Protein AF-A0A0L0FNQ6-F1 (afdb_monomer_lite)

Radius of gyration: 85.11 Å; chains: 1; bounding box: 204×67×272 Å

Secondary structure (DSSP, 8-state):
---SGGGTT--HHHHHHHHHHHHHHHHHHHHHHHHHHHHHHHHHHHHHHHHHHHHHHHHHHHHHHHHHHHHHHHHHHHHHHHHHHHHHHHHHHHHHHHHHHHHHHHHHHHHHHHHHHHHHHHHHHHHHHHHHHHHHHHHHHHHHHHHHHHHHHHHHHHHHHHHHHHHHHHHHHHHHHHHHHHHHHHHHHHHHHHHHHHHHHHHHHHHTTTGGGTTTT-SS--------HHHHHHHHHHHHHHHHHHHHHHHHHHHHHHHHHHHHHHHHHHHHHHHHHHHHHHHHHHHHHHHHHHHHHHHHHHHHHHHHHHHHHHHHHHHTT-PPPTTTHHHHHHHHHHHHHHHHHHHHHHHHHHHHHHHHHHHHHHHHHHHHHHHHHHHHHHHHHHHHHHHHHHHHHHHHHHHHHHHHHHHHHHHHHHHHHHHHHHHHHHHHHHHHHHHHHHHHHHHHHHHHHHHHHHHHHHHHHHHHHHHHHHHHHHHHHHHHHHHHHHHHHHHHHHHHHHHHHHSSSSSSSSSSSSTTSSTTTGGGSTTS-SSS------SS-SSSHHHHHHHHHHHHHHHHHHHHHHHHHHHHHHHHHHHHHHHHHHHHHHHHHHHHHHHHHHHHHHHHHHHHHHHHHHHHHHHHHHHHHHHTTSS----------------------------------------------------

Structure (mmCIF, N/CA/C/O backbone):
data_AF-A0A0L0FNQ6-F1
#
_entry.id   AF-A0A0L0FNQ6-F1
#
loop_
_atom_site.group_PDB
_atom_site.id
_atom_site.type_symbol
_atom_site.label_atom_id
_atom_site.label_alt_id
_atom_site.label_comp_id
_atom_site.label_asym_id
_atom_site.label_entity_id
_atom_site.label_seq_id
_atom_site.pdbx_PDB_ins_code
_atom_site.Cartn_x
_atom_site.Cartn_y
_atom_site.Cartn_z
_atom_site.occupancy
_atom_site.B_iso_or_equiv
_atom_site.auth_seq_id
_atom_site.auth_comp_id
_atom_site.auth_asym_id
_atom_site.auth_atom_id
_atom_site.pdbx_PDB_model_num
ATOM 1 N N . MET A 1 1 ? -72.927 -31.543 96.518 1.00 41.09 1 MET A N 1
ATOM 2 C CA . MET A 1 1 ? -74.047 -30.826 97.161 1.00 41.09 1 MET A CA 1
ATOM 3 C C . MET A 1 1 ? -74.503 -31.660 98.347 1.00 41.09 1 MET A C 1
ATOM 5 O O . MET A 1 1 ? -74.784 -32.833 98.120 1.00 41.09 1 MET A O 1
ATOM 9 N N . PRO A 1 2 ? -74.510 -31.134 99.584 1.00 49.88 2 PRO A N 1
ATOM 10 C CA . PRO A 1 2 ? -75.174 -31.796 100.703 1.00 49.88 2 PRO A CA 1
ATOM 11 C C . PRO A 1 2 ? -76.667 -31.933 100.381 1.00 49.88 2 PRO A C 1
ATOM 13 O O . PRO A 1 2 ? -77.240 -31.052 99.742 1.00 49.88 2 PRO A O 1
ATOM 16 N N . SER A 1 3 ? -77.246 -33.062 100.782 1.00 55.91 3 SER A N 1
ATOM 17 C CA . SER A 1 3 ? -78.654 -33.441 100.630 1.00 55.91 3 SER A CA 1
ATOM 18 C C . SER A 1 3 ? -79.621 -32.288 100.912 1.00 55.91 3 SER A C 1
ATOM 20 O O . SER A 1 3 ? -79.398 -31.516 101.841 1.00 55.91 3 SER A O 1
ATOM 22 N N . GLU A 1 4 ? -80.715 -32.208 100.152 1.00 73.75 4 GLU A N 1
ATOM 23 C CA . GLU A 1 4 ? -81.780 -31.187 100.210 1.00 73.75 4 GLU A CA 1
ATOM 24 C C . GLU A 1 4 ? -82.573 -31.128 101.540 1.00 73.75 4 GLU A C 1
ATOM 26 O O . GLU A 1 4 ? -83.692 -30.623 101.575 1.00 73.75 4 GLU A O 1
ATOM 31 N N . SER A 1 5 ? -82.003 -31.602 102.651 1.00 66.06 5 SER A N 1
ATOM 32 C CA . SER A 1 5 ? -82.620 -31.679 103.981 1.00 66.06 5 SER A CA 1
ATOM 33 C C . SER A 1 5 ? -83.063 -30.325 104.548 1.00 66.06 5 SER A C 1
ATOM 35 O O . SER A 1 5 ? -83.857 -30.280 105.478 1.00 66.06 5 SER A O 1
ATOM 37 N N . TRP A 1 6 ? -82.610 -29.206 103.977 1.00 76.56 6 TRP A N 1
ATOM 38 C CA . TRP A 1 6 ? -83.059 -27.859 104.344 1.00 76.56 6 TRP A CA 1
ATOM 39 C C . TRP A 1 6 ? -84.407 -27.455 103.716 1.00 76.56 6 TRP A C 1
ATOM 41 O O . TRP A 1 6 ? -84.972 -26.434 104.103 1.00 76.56 6 TRP A O 1
ATOM 51 N N . LYS A 1 7 ? -84.932 -28.222 102.746 1.00 75.94 7 LYS A N 1
ATOM 52 C CA . LYS A 1 7 ? -86.237 -27.958 102.111 1.00 75.94 7 LYS A CA 1
ATOM 53 C C . LYS A 1 7 ? -87.418 -28.523 102.925 1.00 75.94 7 LYS A C 1
ATOM 55 O O . LYS A 1 7 ? -88.568 -28.182 102.639 1.00 75.94 7 LYS A O 1
ATOM 60 N N . GLU A 1 8 ? -87.157 -29.351 103.941 1.00 72.12 8 GLU A N 1
ATOM 61 C CA . GLU A 1 8 ? -88.176 -29.941 104.820 1.00 72.12 8 GLU A CA 1
ATOM 62 C C . GLU A 1 8 ? -88.778 -28.881 105.769 1.00 72.12 8 GLU A C 1
ATOM 64 O O . GLU A 1 8 ? -88.067 -28.236 106.535 1.00 72.12 8 GLU A O 1
ATOM 69 N N . GLY A 1 9 ? -90.104 -28.680 105.708 1.00 74.44 9 GLY A N 1
ATOM 70 C CA . GLY A 1 9 ? -90.849 -27.738 106.566 1.00 74.44 9 GLY A CA 1
ATOM 71 C C . GLY A 1 9 ? -91.251 -26.398 105.923 1.00 74.44 9 GLY A C 1
ATOM 72 O O . GLY A 1 9 ? -91.941 -25.603 106.562 1.00 74.44 9 GLY A O 1
ATOM 73 N N . LEU A 1 10 ? -90.878 -26.136 104.664 1.00 79.38 10 LEU A N 1
ATOM 74 C CA . LEU A 1 10 ? -91.251 -24.911 103.936 1.00 79.38 10 LEU A CA 1
ATOM 75 C C . LEU A 1 10 ? -92.640 -25.015 103.270 1.00 79.38 10 LEU A C 1
ATOM 77 O O . LEU A 1 10 ? -93.050 -26.080 102.810 1.00 79.38 10 LEU A O 1
ATOM 81 N N . THR A 1 11 ? -93.370 -23.895 103.174 1.00 81.38 11 THR A N 1
ATOM 82 C CA . THR A 1 11 ? -94.687 -23.848 102.506 1.00 81.38 11 THR A CA 1
ATOM 83 C C . THR A 1 11 ? -94.555 -23.941 100.979 1.00 81.38 11 THR A C 1
ATOM 85 O O . THR A 1 11 ? -93.554 -23.521 100.396 1.00 81.38 11 THR A O 1
ATOM 88 N N . SER A 1 12 ? -95.583 -24.457 100.294 1.00 79.75 12 SER A N 1
ATOM 89 C CA . SER A 1 12 ? -95.561 -24.682 98.834 1.00 79.75 12 SER A CA 1
ATOM 90 C C . SER A 1 12 ? -95.249 -23.422 98.013 1.00 79.75 12 SER A C 1
ATOM 92 O O . SER A 1 12 ? -94.534 -23.499 97.015 1.00 79.75 12 SER A O 1
ATOM 94 N N . GLY A 1 13 ? -95.723 -22.250 98.452 1.00 82.81 13 GLY A N 1
ATOM 95 C CA . GLY A 1 13 ? -95.413 -20.964 97.818 1.00 82.81 13 GLY A CA 1
ATOM 96 C C . GLY A 1 13 ? -93.929 -20.589 97.901 1.00 82.81 13 GLY A C 1
ATOM 97 O O . GLY A 1 13 ? -93.380 -20.042 96.946 1.00 82.81 13 GLY A O 1
ATOM 98 N N . VAL A 1 14 ? -93.260 -20.936 99.005 1.00 82.69 14 VAL A N 1
ATOM 99 C CA . VAL A 1 14 ? -91.814 -20.729 99.182 1.00 82.69 14 VAL A CA 1
ATOM 100 C C . VAL A 1 14 ? -91.021 -21.731 98.340 1.00 82.69 14 VAL A C 1
ATOM 102 O O . VAL A 1 14 ? -90.084 -21.333 97.654 1.00 82.69 14 VAL A O 1
ATOM 105 N N . LEU A 1 15 ? -91.437 -23.001 98.303 1.00 84.56 15 LEU A N 1
ATOM 106 C CA . LEU A 1 15 ? -90.800 -24.040 97.481 1.00 84.56 15 LEU A CA 1
ATOM 107 C C . LEU A 1 15 ? -90.880 -23.743 95.973 1.00 84.56 15 LEU A C 1
ATOM 109 O O . LEU A 1 15 ? -89.898 -23.942 95.260 1.00 84.56 15 LEU A O 1
ATOM 113 N N . ASN A 1 16 ? -92.008 -23.218 95.483 1.00 84.69 16 ASN A N 1
ATOM 114 C CA . ASN A 1 16 ? -92.136 -22.793 94.083 1.00 84.69 16 ASN A CA 1
ATOM 115 C C . ASN A 1 16 ? -91.202 -21.620 93.761 1.00 84.69 16 ASN A C 1
ATOM 117 O O . ASN A 1 16 ? -90.532 -21.635 92.734 1.00 84.69 16 ASN A O 1
ATOM 121 N N . LYS A 1 17 ? -91.085 -20.643 94.667 1.00 87.12 17 LYS A N 1
ATOM 122 C CA . LYS A 1 17 ? -90.183 -19.502 94.477 1.00 87.12 17 LYS A CA 1
ATOM 123 C C . LYS A 1 17 ? -88.709 -19.912 94.510 1.00 87.12 17 LYS A C 1
ATOM 125 O O . LYS A 1 17 ? -87.919 -19.372 93.744 1.00 87.12 17 LYS A O 1
ATOM 130 N N . ILE A 1 18 ? -88.350 -20.889 95.348 1.00 86.25 18 ILE A N 1
ATOM 131 C CA . ILE A 1 18 ? -87.020 -21.516 95.344 1.00 86.25 18 ILE A CA 1
ATOM 132 C C . ILE A 1 18 ? -86.758 -22.192 93.996 1.00 86.25 18 ILE A C 1
ATOM 134 O O . ILE A 1 18 ? -85.718 -21.936 93.403 1.00 86.25 18 ILE A O 1
ATOM 138 N N . ARG A 1 19 ? -87.708 -22.971 93.465 1.00 87.12 19 ARG A N 1
ATOM 139 C CA . ARG A 1 19 ? -87.574 -23.620 92.149 1.00 87.12 19 ARG A CA 1
ATOM 140 C C . ARG A 1 19 ? -87.418 -22.608 91.009 1.00 87.12 19 ARG A C 1
ATOM 142 O O . ARG A 1 19 ? -86.579 -22.801 90.131 1.00 87.12 19 ARG A O 1
ATOM 149 N N . ASP A 1 20 ? -88.192 -21.524 91.018 1.00 88.62 20 ASP A N 1
ATOM 150 C CA . ASP A 1 20 ? -88.087 -20.454 90.016 1.00 88.62 20 ASP A CA 1
ATOM 151 C C . ASP A 1 20 ? -86.730 -19.738 90.098 1.00 88.62 20 ASP A C 1
ATOM 153 O O . ASP A 1 20 ? -86.138 -19.392 89.073 1.00 88.62 20 ASP A O 1
ATOM 157 N N . LEU A 1 21 ? -86.207 -19.536 91.313 1.00 89.56 21 LEU A N 1
ATOM 158 C CA . LEU A 1 21 ? -84.867 -18.994 91.539 1.00 89.56 21 LEU A CA 1
ATOM 159 C C . LEU A 1 21 ? -83.775 -19.972 91.086 1.00 89.56 21 LEU A C 1
ATOM 161 O O . LEU A 1 21 ? -82.864 -19.544 90.385 1.00 89.56 21 LEU A O 1
ATOM 165 N N . GLU A 1 22 ? -83.880 -21.265 91.403 1.00 88.75 22 GLU A N 1
ATOM 166 C CA . GLU A 1 22 ? -82.965 -22.320 90.934 1.00 88.75 22 GLU A CA 1
ATOM 167 C C . GLU A 1 22 ? -82.942 -22.379 89.395 1.00 88.75 22 GLU A C 1
ATOM 169 O O . GLU A 1 22 ? -81.872 -22.361 88.787 1.00 88.75 22 GLU A O 1
ATOM 174 N N . THR A 1 23 ? -84.116 -22.330 88.755 1.00 91.00 23 THR A N 1
ATOM 175 C CA . THR A 1 23 ? -84.259 -22.320 87.288 1.00 91.00 23 THR A CA 1
ATOM 176 C C . THR A 1 23 ? -83.653 -21.055 86.673 1.00 91.00 23 THR A C 1
ATOM 178 O O . THR A 1 23 ? -82.955 -21.118 85.658 1.00 91.00 23 THR A O 1
ATOM 181 N N . ASN A 1 24 ? -83.875 -19.889 87.288 1.00 91.00 24 ASN A N 1
ATOM 182 C CA . ASN A 1 24 ? -83.276 -18.634 86.835 1.00 91.00 24 ASN A CA 1
ATOM 183 C C . ASN A 1 24 ? -81.757 -18.611 87.022 1.00 91.00 24 ASN A C 1
ATOM 185 O O . ASN A 1 24 ? -81.062 -18.114 86.138 1.00 91.00 24 ASN A O 1
ATOM 189 N N . VAL A 1 25 ? -81.232 -19.164 88.117 1.00 91.31 25 VAL A N 1
ATOM 190 C CA . VAL A 1 25 ? -79.788 -19.317 88.342 1.00 91.31 25 VAL A CA 1
ATOM 191 C C . VAL A 1 25 ? -79.183 -20.242 87.291 1.00 91.31 25 VAL A C 1
ATOM 193 O O . VAL A 1 25 ? -78.143 -19.913 86.725 1.00 91.31 25 VAL A O 1
ATOM 196 N N . GLU A 1 26 ? -79.840 -21.353 86.955 1.00 91.62 26 GLU A N 1
ATOM 197 C CA . GLU A 1 26 ? -79.364 -22.256 85.906 1.00 91.62 26 GLU A CA 1
ATOM 198 C C . GLU A 1 26 ? -79.387 -21.586 84.520 1.00 91.62 26 GLU A C 1
ATOM 200 O O . GLU A 1 26 ? -78.416 -21.683 83.763 1.00 91.62 26 GLU A O 1
ATOM 205 N N . ARG A 1 27 ? -80.459 -20.845 84.195 1.00 95.06 27 ARG A N 1
ATOM 206 C CA . ARG A 1 27 ? -80.575 -20.071 82.947 1.00 95.06 27 ARG A CA 1
ATOM 207 C C . ARG A 1 27 ? -79.497 -18.992 82.853 1.00 95.06 27 ARG A C 1
ATOM 209 O O . ARG A 1 27 ? -78.828 -18.902 81.828 1.00 95.06 27 ARG A O 1
ATOM 216 N N . LEU A 1 28 ? -79.309 -18.201 83.910 1.00 93.44 28 LEU A N 1
ATOM 217 C CA . LEU A 1 28 ? -78.270 -17.171 83.976 1.00 93.44 28 LEU A CA 1
ATOM 218 C C . LEU A 1 28 ? -76.871 -17.793 83.925 1.00 93.44 28 LEU A C 1
ATOM 220 O O . LEU A 1 28 ? -76.005 -17.261 83.245 1.00 93.44 28 LEU A O 1
ATOM 224 N N . GLY A 1 29 ? -76.656 -18.953 84.549 1.00 92.06 29 GLY A N 1
ATOM 225 C CA . GLY A 1 29 ? -75.402 -19.701 84.451 1.00 92.06 29 GLY A CA 1
ATOM 226 C C . GLY A 1 29 ? -75.095 -20.161 83.022 1.00 92.06 29 GLY A C 1
ATOM 227 O O . GLY A 1 29 ? -73.955 -20.043 82.571 1.00 92.06 29 GLY A O 1
ATOM 228 N N . LYS A 1 30 ? -76.106 -20.634 82.277 1.00 93.56 30 LYS A N 1
ATOM 229 C CA . LYS A 1 30 ? -75.981 -20.960 80.843 1.00 93.56 30 LYS A CA 1
ATOM 230 C C . LYS A 1 30 ? -75.720 -19.707 80.000 1.00 93.56 30 LYS A C 1
ATOM 232 O O . LYS A 1 30 ? -74.848 -19.733 79.138 1.00 93.56 30 LYS A O 1
ATOM 237 N N . GLU A 1 31 ? -76.421 -18.608 80.276 1.00 94.12 31 GLU A N 1
ATOM 238 C CA . GLU A 1 31 ? -76.250 -17.332 79.569 1.00 94.12 31 GLU A CA 1
ATOM 239 C C . GLU A 1 31 ? -74.855 -16.727 79.797 1.00 94.12 31 GLU A C 1
ATOM 241 O O . GLU A 1 31 ? -74.221 -16.282 78.843 1.00 94.12 31 GLU A O 1
ATOM 246 N N . VAL A 1 32 ? -74.340 -16.770 81.031 1.00 94.06 32 VAL A N 1
ATOM 247 C CA . VAL A 1 32 ? -72.975 -16.339 81.369 1.00 94.06 32 VAL A CA 1
ATOM 248 C C . VAL A 1 32 ? -71.950 -17.183 80.623 1.00 94.06 32 VAL A C 1
ATOM 250 O O . VAL A 1 32 ? -71.077 -16.617 79.976 1.00 94.06 32 VAL A O 1
ATOM 253 N N . LYS A 1 33 ? -72.079 -18.517 80.630 1.00 93.88 33 LYS A N 1
ATOM 254 C CA . LYS A 1 33 ? -71.168 -19.401 79.882 1.00 93.88 33 LYS A CA 1
ATOM 255 C C . LYS A 1 33 ? -71.192 -19.123 78.376 1.00 93.88 33 LYS A C 1
ATOM 257 O O . LYS A 1 33 ? -70.135 -19.070 77.759 1.00 93.88 33 LYS A O 1
ATOM 262 N N . GLN A 1 34 ? -72.370 -18.896 77.790 1.00 94.38 34 GLN A N 1
ATOM 263 C CA . GLN A 1 34 ? -72.489 -18.561 76.369 1.00 94.38 34 GLN A CA 1
ATOM 264 C C . GLN A 1 34 ? -71.866 -17.197 76.044 1.00 94.38 34 GLN A C 1
ATOM 266 O O . GLN A 1 34 ? -71.163 -17.066 75.045 1.00 94.38 34 GLN A O 1
ATOM 271 N N . LYS A 1 35 ? -72.111 -16.173 76.873 1.00 94.56 35 LYS A N 1
ATOM 272 C CA . LYS A 1 35 ? -71.515 -14.842 76.682 1.00 94.56 35 LYS A CA 1
ATOM 273 C C . LYS A 1 35 ? -70.002 -14.869 76.866 1.00 94.56 35 LYS A C 1
ATOM 275 O O . LYS A 1 35 ? -69.314 -14.223 76.086 1.00 94.56 35 LYS A O 1
ATOM 280 N N . GLN A 1 36 ? -69.503 -15.642 77.828 1.00 93.56 36 GLN A N 1
ATOM 281 C CA . GLN A 1 36 ? -68.075 -15.865 78.045 1.00 93.56 36 GLN A CA 1
ATOM 282 C C . GLN A 1 36 ? -67.428 -16.500 76.807 1.00 93.56 36 GLN A C 1
ATOM 284 O O . GLN A 1 36 ? -66.465 -15.957 76.281 1.00 93.56 36 GLN A O 1
ATOM 289 N N . PHE A 1 37 ? -68.022 -17.572 76.271 1.00 95.56 37 PHE A N 1
ATOM 290 C CA . PHE A 1 37 ? -67.549 -18.208 75.039 1.00 95.56 37 PHE A CA 1
ATOM 291 C C . PHE A 1 37 ? -67.558 -17.246 73.839 1.00 95.56 37 PHE A C 1
ATOM 293 O O . PHE A 1 37 ? -66.589 -17.169 73.089 1.00 95.56 37 PHE A O 1
ATOM 300 N N . ASN A 1 38 ? -68.636 -16.473 73.661 1.00 94.12 38 ASN A N 1
ATOM 301 C CA . ASN A 1 38 ? -68.720 -15.491 72.578 1.00 94.12 38 ASN A CA 1
ATOM 302 C C . ASN A 1 38 ? -67.669 -14.379 72.734 1.00 94.12 38 ASN A C 1
ATOM 304 O O . ASN A 1 38 ? -67.093 -13.944 71.740 1.00 94.12 38 ASN A O 1
ATOM 308 N N . PHE A 1 39 ? -67.417 -13.923 73.964 1.00 94.94 39 PHE A N 1
ATOM 309 C CA . PHE A 1 39 ? -66.392 -12.925 74.258 1.00 94.94 39 PHE A CA 1
ATOM 310 C C . PHE A 1 39 ? -64.992 -13.457 73.927 1.00 94.94 39 PHE A C 1
ATOM 312 O O . PHE A 1 39 ? -64.267 -12.813 73.176 1.00 94.94 39 PHE A O 1
ATOM 319 N N . GLU A 1 40 ? -64.659 -14.666 74.386 1.00 94.50 40 GLU A N 1
ATOM 320 C CA . GLU A 1 40 ? -63.392 -15.342 74.071 1.00 94.50 40 GLU A CA 1
ATOM 321 C C . GLU A 1 40 ? -63.216 -15.551 72.556 1.00 94.50 40 GLU A C 1
ATOM 323 O O . GLU A 1 40 ? -62.134 -15.324 72.013 1.00 94.50 40 GLU A O 1
ATOM 328 N N . SER A 1 41 ? -64.288 -15.907 71.838 1.00 94.94 41 SER A N 1
ATOM 329 C CA . SER A 1 41 ? -64.263 -16.038 70.376 1.00 94.94 41 SER A CA 1
ATOM 330 C C . SER A 1 41 ? -63.974 -14.707 69.673 1.00 94.94 41 SER A C 1
ATOM 332 O O . SER A 1 41 ? -63.177 -14.673 68.735 1.00 94.94 41 SER A O 1
ATOM 334 N N . VAL A 1 42 ? -64.595 -13.608 70.116 1.00 95.19 42 VAL A N 1
ATOM 335 C CA . VAL A 1 42 ? -64.355 -12.265 69.557 1.00 95.19 42 VAL A CA 1
ATOM 336 C C . VAL A 1 42 ? -62.946 -11.772 69.893 1.00 95.19 42 VAL A C 1
ATOM 338 O O . VAL A 1 42 ? -62.305 -11.150 69.047 1.00 95.19 42 VAL A O 1
ATOM 341 N N . GLU A 1 43 ? -62.423 -12.064 71.086 1.00 93.50 43 GLU A N 1
ATOM 342 C CA . GLU A 1 43 ? -61.034 -11.740 71.433 1.00 93.50 43 GLU A CA 1
ATOM 343 C C . GLU A 1 43 ? -60.030 -12.496 70.557 1.00 93.50 43 GLU A C 1
ATOM 345 O O . GLU A 1 43 ? -59.068 -11.890 70.075 1.00 93.50 43 GLU A O 1
ATOM 350 N N . MET A 1 44 ? -60.275 -13.779 70.272 1.00 93.75 44 MET A N 1
ATOM 351 C CA . MET A 1 44 ? -59.449 -14.547 69.335 1.00 93.75 44 MET A CA 1
ATOM 352 C C . MET A 1 44 ? -59.513 -13.987 67.908 1.00 93.75 44 MET A C 1
ATOM 354 O O . MET A 1 44 ? -58.478 -13.857 67.251 1.00 93.75 44 MET A O 1
ATOM 358 N N . GLU A 1 45 ? -60.698 -13.609 67.422 1.00 94.69 45 GLU A N 1
ATOM 359 C CA . GLU A 1 45 ? -60.850 -13.000 66.095 1.00 94.69 45 GLU A CA 1
ATOM 360 C C . GLU A 1 45 ? -60.153 -11.635 66.014 1.00 94.69 45 GLU A C 1
ATOM 362 O O . GLU A 1 45 ? -59.424 -11.361 65.057 1.00 94.69 45 GLU A O 1
ATOM 367 N N . LYS A 1 46 ? -60.279 -10.809 67.060 1.00 94.38 46 LYS A N 1
ATOM 368 C CA . LYS A 1 46 ? -59.555 -9.539 67.186 1.00 94.38 46 LYS A CA 1
ATOM 369 C C . LYS A 1 46 ? -58.043 -9.755 67.146 1.00 94.38 46 LYS A C 1
ATOM 371 O O . LYS A 1 46 ? -57.360 -9.049 66.408 1.00 94.38 46 LYS A O 1
ATOM 376 N N . ALA A 1 47 ? -57.517 -10.724 67.896 1.00 93.56 47 ALA A N 1
ATOM 377 C CA . ALA A 1 47 ? -56.091 -11.048 67.883 1.00 93.56 47 ALA A CA 1
ATOM 378 C C . ALA A 1 47 ? -55.621 -11.510 66.489 1.00 93.56 47 ALA A C 1
ATOM 380 O O . ALA A 1 47 ? -54.574 -11.068 66.012 1.00 93.56 47 ALA A O 1
ATOM 381 N N . SER A 1 48 ? -56.422 -12.328 65.795 1.00 95.75 48 SER A N 1
ATOM 382 C CA . SER A 1 48 ? -56.142 -12.758 64.418 1.00 95.75 48 SER A CA 1
ATOM 383 C C . SER A 1 48 ? -56.120 -11.586 63.431 1.00 95.75 48 SER A C 1
ATOM 385 O O . SER A 1 48 ? -55.208 -11.483 62.608 1.00 95.75 48 SER A O 1
ATOM 387 N N . LEU A 1 49 ? -57.089 -10.670 63.519 1.00 94.62 49 LEU A N 1
ATOM 388 C CA . LEU A 1 49 ? -57.128 -9.467 62.684 1.00 94.62 49 LEU A CA 1
ATOM 389 C C . LEU A 1 49 ? -55.945 -8.540 62.974 1.00 94.62 49 LEU A C 1
ATOM 391 O O . LEU A 1 49 ? -55.350 -8.015 62.036 1.00 94.62 49 LEU A O 1
ATOM 395 N N . GLN A 1 50 ? -55.560 -8.385 64.242 1.00 95.38 50 GLN A N 1
ATOM 396 C CA . GLN A 1 50 ? -54.394 -7.593 64.634 1.00 95.38 50 GLN A CA 1
ATOM 397 C C . GLN A 1 50 ? -53.105 -8.144 64.002 1.00 95.38 50 GLN A C 1
ATOM 399 O O . GLN A 1 50 ? -52.308 -7.373 63.468 1.00 95.38 50 GLN A O 1
ATOM 404 N N . LEU A 1 51 ? -52.924 -9.471 64.005 1.00 95.06 51 LEU A N 1
ATOM 405 C CA . LEU A 1 51 ? -51.797 -10.129 63.335 1.00 95.06 51 LEU A CA 1
ATOM 406 C C . LEU A 1 51 ? -51.806 -9.867 61.825 1.00 95.06 51 LEU A C 1
ATOM 408 O O . LEU A 1 51 ? -50.796 -9.433 61.281 1.00 95.06 51 LEU A O 1
ATOM 412 N N . LYS A 1 52 ? -52.958 -10.024 61.158 1.00 95.44 52 LYS A N 1
ATOM 413 C CA . LYS A 1 52 ? -53.083 -9.739 59.717 1.00 95.44 52 LYS A CA 1
ATOM 414 C C . LYS A 1 52 ? -52.759 -8.284 59.378 1.00 95.44 52 LYS A C 1
ATOM 416 O O . LYS A 1 52 ? -52.097 -8.024 58.379 1.00 95.44 52 LYS A O 1
ATOM 421 N N . VAL A 1 53 ? -53.213 -7.330 60.193 1.00 94.06 53 VAL A N 1
ATOM 422 C CA . VAL A 1 53 ? -52.898 -5.905 60.004 1.00 94.06 53 VAL A CA 1
ATOM 423 C C . VAL A 1 53 ? -51.396 -5.665 60.136 1.00 94.06 53 VAL A C 1
ATOM 425 O O . VAL A 1 53 ? -50.817 -4.991 59.286 1.00 94.06 53 VAL A O 1
ATOM 428 N N . ASN A 1 54 ? -50.752 -6.253 61.146 1.00 94.38 54 ASN A N 1
ATOM 429 C CA . ASN A 1 54 ? -49.305 -6.145 61.320 1.00 94.38 54 ASN A CA 1
ATOM 430 C C . ASN A 1 54 ? -48.543 -6.737 60.121 1.00 94.38 54 ASN A C 1
ATOM 432 O O . ASN A 1 54 ? -47.618 -6.095 59.618 1.00 94.38 54 ASN A O 1
ATOM 436 N N . ASP A 1 55 ? -48.975 -7.894 59.612 1.00 94.88 55 ASP A N 1
ATOM 437 C CA . ASP A 1 55 ? -48.396 -8.522 58.420 1.00 94.88 55 ASP A CA 1
ATOM 438 C C . ASP A 1 55 ? -48.558 -7.640 57.174 1.00 94.88 55 ASP A C 1
ATOM 440 O O . ASP A 1 55 ? -47.594 -7.434 56.433 1.00 94.88 55 ASP A O 1
ATOM 444 N N . TYR A 1 56 ? -49.740 -7.054 56.950 1.00 95.31 56 TYR A N 1
ATOM 445 C CA . TYR A 1 56 ? -49.958 -6.132 55.831 1.00 95.31 56 TYR A CA 1
ATOM 446 C C . TYR A 1 56 ? -49.128 -4.853 55.959 1.00 95.31 56 TYR A C 1
ATOM 448 O O . TYR A 1 56 ? -48.570 -4.390 54.965 1.00 95.31 56 TYR A O 1
ATOM 456 N N . CYS A 1 57 ? -48.979 -4.298 57.163 1.00 94.62 57 CYS A N 1
ATOM 457 C CA . CYS A 1 57 ? -48.094 -3.157 57.395 1.00 94.62 57 CYS A CA 1
ATOM 458 C C . CYS A 1 57 ? -46.624 -3.503 57.109 1.00 94.62 57 CYS A C 1
ATOM 460 O O . CYS A 1 57 ? -45.904 -2.680 56.539 1.00 94.62 57 CYS A O 1
ATOM 462 N N . ALA A 1 58 ? -46.173 -4.708 57.469 1.00 94.06 58 ALA A N 1
ATOM 463 C CA . ALA A 1 58 ? -44.826 -5.178 57.152 1.00 94.06 58 ALA A CA 1
ATOM 464 C C . ALA A 1 58 ? -44.628 -5.352 55.636 1.00 94.06 58 ALA A C 1
ATOM 466 O O . ALA A 1 58 ? -43.628 -4.884 55.086 1.00 94.06 58 ALA A O 1
ATOM 467 N N . GLN A 1 59 ? -45.604 -5.949 54.942 1.00 94.38 59 GLN A N 1
ATOM 468 C CA . GLN A 1 59 ? -45.584 -6.094 53.483 1.00 94.38 59 GLN A CA 1
ATOM 469 C C . GLN A 1 59 ? -45.592 -4.739 52.768 1.00 94.38 59 GLN A C 1
ATOM 471 O O . GLN A 1 59 ? -44.817 -4.543 51.832 1.00 94.38 59 GLN A O 1
ATOM 476 N N . LEU A 1 60 ? -46.396 -3.779 53.237 1.00 93.56 60 LEU A N 1
ATOM 477 C CA . LEU A 1 60 ? -46.433 -2.427 52.682 1.00 93.56 60 LEU A CA 1
ATOM 478 C C . LEU A 1 60 ? -45.065 -1.747 52.807 1.00 93.56 60 LEU A C 1
ATOM 480 O O . LEU A 1 60 ? -44.517 -1.303 51.800 1.00 93.56 60 LEU A O 1
ATOM 484 N N . LYS A 1 61 ? -44.460 -1.749 54.004 1.00 93.38 61 LYS A N 1
ATOM 485 C CA . LYS A 1 61 ? -43.114 -1.187 54.220 1.00 93.38 61 LYS A CA 1
ATOM 486 C C . LYS A 1 61 ? -42.061 -1.835 53.321 1.00 93.38 61 LYS A C 1
ATOM 488 O O . LYS A 1 61 ? -41.207 -1.133 52.781 1.00 93.38 61 LYS A O 1
ATOM 493 N N . LYS A 1 62 ? -42.133 -3.157 53.133 1.00 94.62 62 LYS A N 1
ATOM 494 C CA . LYS A 1 62 ? -41.251 -3.882 52.211 1.00 94.62 62 LYS A CA 1
ATOM 495 C C . LYS A 1 62 ? -41.444 -3.404 50.769 1.00 94.62 62 LYS A C 1
ATOM 497 O O . LYS A 1 62 ? -40.464 -3.043 50.124 1.00 94.62 62 LYS A O 1
ATOM 502 N N . SER A 1 63 ? -42.689 -3.329 50.297 1.00 92.88 63 SER A N 1
ATOM 503 C CA . SER A 1 63 ? -43.007 -2.880 48.934 1.00 92.88 63 SER A CA 1
ATOM 504 C C . SER A 1 63 ? -42.581 -1.430 48.671 1.00 92.88 63 SER A C 1
ATOM 506 O O . SER A 1 63 ? -42.036 -1.126 47.613 1.00 92.88 63 SER A O 1
ATOM 508 N N . GLU A 1 64 ? -42.729 -0.535 49.653 1.00 94.00 64 GLU A N 1
ATOM 509 C CA . GLU A 1 64 ? -42.227 0.839 49.559 1.00 94.00 64 GLU A CA 1
ATOM 510 C C . GLU A 1 64 ? -40.697 0.885 49.476 1.00 94.00 64 GLU A C 1
ATOM 512 O O . GLU A 1 64 ? -40.139 1.684 48.722 1.00 94.00 64 GLU A O 1
ATOM 517 N N . GLY A 1 65 ? -40.009 0.031 50.240 1.00 94.81 65 GLY A N 1
ATOM 518 C CA . GLY A 1 65 ? -38.558 -0.121 50.164 1.00 94.81 65 GLY A CA 1
ATOM 519 C C . GLY A 1 65 ? -38.100 -0.575 48.777 1.00 94.81 65 GLY A C 1
ATOM 520 O O . GLY A 1 65 ? -37.210 0.039 48.188 1.00 94.81 65 GLY A O 1
ATOM 521 N N . GLU A 1 66 ? -38.757 -1.593 48.219 1.00 95.25 66 GLU A N 1
ATOM 522 C CA . GLU A 1 66 ? -38.489 -2.106 46.870 1.00 95.25 66 GLU A CA 1
ATOM 523 C C . GLU A 1 66 ? -38.771 -1.056 45.783 1.00 95.25 66 GLU A C 1
ATOM 525 O O . GLU A 1 66 ? -37.978 -0.904 44.848 1.00 95.25 66 GLU A O 1
ATOM 530 N N . ALA A 1 67 ? -39.847 -0.274 45.923 1.00 93.25 67 ALA A N 1
ATOM 531 C CA . ALA A 1 67 ? -40.175 0.816 45.008 1.00 93.25 67 ALA A CA 1
ATOM 532 C C . ALA A 1 67 ? -39.119 1.935 45.040 1.00 93.25 67 ALA A C 1
ATOM 534 O O . ALA A 1 67 ? -38.673 2.390 43.984 1.00 93.25 67 ALA A O 1
ATOM 535 N N . ARG A 1 68 ? -38.652 2.343 46.231 1.00 93.94 68 ARG A N 1
ATOM 536 C CA . ARG A 1 68 ? -37.564 3.333 46.369 1.00 93.94 68 ARG A CA 1
ATOM 537 C C . ARG A 1 68 ? -36.253 2.818 45.775 1.00 93.94 68 ARG A C 1
ATOM 539 O O . ARG A 1 68 ? -35.590 3.555 45.047 1.00 93.94 68 ARG A O 1
ATOM 546 N N . ALA A 1 69 ? -35.901 1.558 46.030 1.00 94.06 69 ALA A N 1
ATOM 547 C CA . ALA A 1 69 ? -34.703 0.940 45.463 1.00 94.06 69 ALA A CA 1
ATOM 548 C C . ALA A 1 69 ? -34.769 0.866 43.928 1.00 94.06 69 ALA A C 1
ATOM 550 O O . ALA A 1 69 ? -33.791 1.169 43.247 1.00 94.06 69 ALA A O 1
ATOM 551 N N . SER A 1 70 ? -35.934 0.516 43.378 1.00 94.31 70 SER A N 1
ATOM 552 C CA . SER A 1 70 ? -36.157 0.464 41.928 1.00 94.31 70 SER A CA 1
ATOM 553 C C . SER A 1 70 ? -36.073 1.851 41.290 1.00 94.31 70 SER A C 1
ATOM 555 O O . SER A 1 70 ? -35.416 2.009 40.266 1.00 94.31 70 SER A O 1
ATOM 557 N N . SER A 1 71 ? -36.660 2.867 41.928 1.00 94.75 71 SER A N 1
ATOM 558 C CA . SER A 1 71 ? -36.555 4.266 41.495 1.00 94.75 71 SER A CA 1
ATOM 559 C C . SER A 1 71 ? -35.100 4.754 41.480 1.00 94.75 71 SER A C 1
ATOM 561 O O . SER A 1 71 ? -34.643 5.327 40.494 1.00 94.75 71 SER A O 1
ATOM 563 N N . SER A 1 72 ? -34.324 4.436 42.523 1.00 93.94 72 SER A N 1
ATOM 564 C CA . SER A 1 72 ? -32.897 4.773 42.578 1.00 93.94 72 SER A CA 1
ATOM 565 C C . SER A 1 72 ? -32.088 4.096 41.465 1.00 93.94 72 SER A C 1
ATOM 567 O O . SER A 1 72 ? -31.269 4.757 40.825 1.00 93.94 72 SER A O 1
ATOM 569 N N . LYS A 1 73 ? -32.347 2.812 41.179 1.00 94.75 73 LYS A N 1
ATOM 570 C CA . LYS A 1 73 ? -31.715 2.104 40.053 1.00 94.75 73 LYS A CA 1
ATOM 571 C C . LYS A 1 73 ? -32.074 2.726 38.706 1.00 94.75 73 LYS A C 1
ATOM 573 O O . LYS A 1 73 ? -31.215 2.815 37.837 1.00 94.75 73 LYS A O 1
ATOM 578 N N . LEU A 1 74 ? -33.319 3.166 38.532 1.00 95.62 74 LEU A N 1
ATOM 579 C CA . LEU A 1 74 ? -33.772 3.799 37.295 1.00 95.62 74 LEU A CA 1
ATOM 580 C C . LEU A 1 74 ? -33.055 5.138 37.065 1.00 95.62 74 LEU A C 1
ATOM 582 O O . LEU A 1 74 ? -32.524 5.354 35.981 1.00 95.62 74 LEU A O 1
ATOM 586 N N . ALA A 1 75 ? -32.917 5.964 38.105 1.00 94.12 75 ALA A N 1
ATOM 587 C CA . ALA A 1 75 ? -32.151 7.210 38.031 1.00 94.12 75 ALA A CA 1
ATOM 588 C C . ALA A 1 75 ? -30.660 6.976 37.705 1.00 94.12 75 ALA A C 1
ATOM 590 O O . ALA A 1 75 ? -30.070 7.700 36.903 1.00 94.12 75 ALA A O 1
ATOM 591 N N . GLN A 1 76 ? -30.043 5.937 38.283 1.00 96.00 76 GLN A N 1
ATOM 592 C CA . GLN A 1 76 ? -28.670 5.547 37.934 1.00 96.00 76 GLN A CA 1
ATOM 593 C C . GLN A 1 76 ? -28.566 5.101 36.471 1.00 96.00 76 GLN A C 1
ATOM 595 O O . GLN A 1 76 ? -27.640 5.505 35.768 1.00 96.00 76 GLN A O 1
ATOM 600 N N . LEU A 1 77 ? -29.528 4.310 35.987 1.00 95.44 77 LEU A N 1
ATOM 601 C CA . LEU A 1 77 ? -29.568 3.880 34.591 1.00 95.44 77 LEU A CA 1
ATOM 602 C C . LEU A 1 77 ? -29.709 5.068 33.632 1.00 95.44 77 LEU A C 1
ATOM 604 O O . LEU A 1 77 ? -28.969 5.128 32.653 1.00 95.44 77 LEU A O 1
ATOM 608 N N . GLU A 1 78 ? -30.565 6.045 33.930 1.00 96.19 78 GLU A N 1
ATOM 609 C CA . GLU A 1 78 ? -30.686 7.281 33.142 1.00 96.19 78 GLU A CA 1
ATOM 610 C C . GLU A 1 78 ? -29.366 8.063 33.098 1.00 96.19 78 GLU A C 1
ATOM 612 O O . GLU A 1 78 ? -28.905 8.451 32.023 1.00 96.19 78 GLU A O 1
ATOM 617 N N . GLN A 1 79 ? -28.684 8.201 34.238 1.00 96.31 79 GLN A N 1
ATOM 618 C CA . GLN A 1 79 ? -27.376 8.854 34.290 1.00 96.31 79 GLN A CA 1
ATOM 619 C C . GLN A 1 79 ? -26.326 8.111 33.447 1.00 96.31 79 GLN A C 1
ATOM 621 O O . GLN A 1 79 ? -25.550 8.741 32.719 1.00 96.31 79 GLN A O 1
ATOM 626 N N . THR A 1 80 ? -26.296 6.775 33.515 1.00 96.81 80 THR A N 1
ATOM 627 C CA . THR A 1 80 ? -25.383 5.968 32.687 1.00 96.81 80 THR A CA 1
ATOM 628 C C . THR A 1 80 ? -25.724 6.061 31.203 1.00 96.81 80 THR A C 1
ATOM 630 O O . THR A 1 80 ? -24.818 6.164 30.378 1.00 96.81 80 THR A O 1
ATOM 633 N N . HIS A 1 81 ? -27.008 6.104 30.847 1.00 96.75 81 HIS A N 1
ATOM 634 C CA . HIS A 1 81 ? -27.460 6.297 29.475 1.00 96.75 81 HIS A CA 1
ATOM 635 C C . HIS A 1 81 ? -26.984 7.646 28.917 1.00 96.75 81 HIS A C 1
ATOM 637 O O . HIS A 1 81 ? -26.424 7.702 27.820 1.00 96.75 81 HIS A O 1
ATOM 643 N N . ASP A 1 82 ? -27.120 8.727 29.685 1.00 96.50 82 ASP A N 1
ATOM 644 C CA . ASP A 1 82 ? -26.659 10.054 29.272 1.00 96.50 82 ASP A CA 1
ATOM 645 C C . ASP A 1 82 ? -25.133 10.142 29.156 1.00 96.50 82 ASP A C 1
ATOM 647 O O . ASP A 1 82 ? -24.611 10.830 28.273 1.00 96.50 82 ASP A O 1
ATOM 651 N N . GLN A 1 83 ? -24.403 9.429 30.017 1.00 97.12 83 GLN A N 1
ATOM 652 C CA . GLN A 1 83 ? -22.953 9.281 29.896 1.00 97.12 83 GLN A CA 1
ATOM 653 C C . GLN A 1 83 ? -22.576 8.550 28.604 1.00 97.12 83 GLN A C 1
ATOM 655 O O . GLN A 1 83 ? -21.791 9.078 27.817 1.00 97.12 83 GLN A O 1
ATOM 660 N N . LEU A 1 84 ? -23.193 7.398 28.334 1.00 96.75 84 LEU A N 1
ATOM 661 C CA . LEU A 1 84 ? -22.948 6.622 27.117 1.00 96.75 84 LEU A CA 1
ATOM 662 C C . LEU A 1 84 ? -23.286 7.415 25.851 1.00 96.75 84 LEU A C 1
ATOM 664 O O . LEU A 1 84 ? -22.566 7.326 24.859 1.00 96.75 84 LEU A O 1
ATOM 668 N N . LYS A 1 85 ? -24.337 8.240 25.880 1.00 97.31 85 LYS A N 1
ATOM 669 C CA . LYS A 1 85 ? -24.699 9.128 24.768 1.00 97.31 85 LYS A CA 1
ATOM 670 C C . LYS A 1 85 ? -23.623 10.186 24.501 1.00 97.31 85 LYS A C 1
ATOM 672 O O . LYS A 1 85 ? -23.296 10.448 23.342 1.00 97.31 85 LYS A O 1
ATOM 677 N N . ARG A 1 86 ? -23.050 10.780 25.555 1.00 96.88 86 ARG A N 1
ATOM 678 C CA . ARG A 1 86 ? -21.927 11.728 25.434 1.00 96.88 86 ARG A CA 1
ATOM 679 C C . ARG A 1 86 ? -20.670 11.042 24.899 1.00 96.88 86 ARG A C 1
ATOM 681 O O . ARG A 1 86 ? -20.035 11.577 23.992 1.00 96.88 86 ARG A O 1
ATOM 688 N N . ASP A 1 87 ? -20.363 9.845 25.389 1.00 96.69 87 ASP A N 1
ATOM 689 C CA . ASP A 1 87 ? -19.207 9.069 24.932 1.00 96.69 87 ASP A CA 1
ATOM 690 C C . ASP A 1 87 ? -19.355 8.637 23.468 1.00 96.69 87 ASP A C 1
ATOM 692 O O . ASP A 1 87 ? -18.407 8.761 22.690 1.00 96.69 87 ASP A O 1
ATOM 696 N N . LEU A 1 88 ? -20.554 8.213 23.057 1.00 96.88 88 LEU A N 1
ATOM 697 C CA . LEU A 1 88 ? -20.863 7.900 21.662 1.00 96.88 88 LEU A CA 1
ATOM 698 C C . LEU A 1 88 ? -20.622 9.116 20.760 1.00 96.88 88 LEU A C 1
ATOM 700 O O . LEU A 1 88 ? -19.908 9.003 19.767 1.00 96.88 88 LEU A O 1
ATOM 704 N N . SER A 1 89 ? -21.136 10.289 21.142 1.00 97.19 89 SER A N 1
ATOM 705 C CA . SER A 1 89 ? -20.936 11.529 20.383 1.00 97.19 89 SER A CA 1
ATOM 706 C C . SER A 1 89 ? -19.452 11.908 20.265 1.00 97.19 89 SER A C 1
ATOM 708 O O . SER A 1 89 ? -18.977 12.259 19.183 1.00 97.19 89 SER A O 1
ATOM 710 N N . ALA A 1 90 ? -18.679 11.760 21.346 1.00 96.94 90 ALA A N 1
ATOM 711 C CA . ALA A 1 90 ? -17.235 11.990 21.322 1.00 96.94 90 ALA A CA 1
ATOM 712 C C . ALA A 1 90 ? -16.505 11.004 20.389 1.00 96.94 90 ALA A C 1
ATOM 714 O O . ALA A 1 90 ? -15.586 11.393 19.662 1.00 96.94 90 ALA A O 1
ATOM 715 N N . LYS A 1 91 ? -16.923 9.731 20.364 1.00 97.75 91 LYS A N 1
ATOM 716 C CA . LYS A 1 91 ? -16.364 8.713 19.462 1.00 97.75 91 LYS A CA 1
ATOM 717 C C . LYS A 1 91 ? -16.730 8.955 18.002 1.00 97.75 91 LYS A C 1
ATOM 719 O O . LYS A 1 91 ? -15.884 8.750 17.132 1.00 97.75 91 LYS A O 1
ATOM 724 N N . GLU A 1 92 ? -17.933 9.437 17.717 1.00 97.25 92 GLU A N 1
ATOM 725 C CA . GLU A 1 92 ? -18.339 9.843 16.369 1.00 97.25 92 GLU A CA 1
ATOM 726 C C . GLU A 1 92 ? -17.518 11.035 15.864 1.00 97.25 92 GLU A C 1
ATOM 728 O O . GLU A 1 92 ? -17.026 10.997 14.733 1.00 97.25 92 GLU A O 1
ATOM 733 N N . ALA A 1 93 ? -17.277 12.038 16.715 1.00 96.38 93 ALA A N 1
ATOM 734 C CA . ALA A 1 93 ? -16.390 13.157 16.397 1.00 96.38 93 ALA A CA 1
ATOM 735 C C . ALA A 1 93 ? -14.946 12.686 16.148 1.00 96.38 93 ALA A C 1
ATOM 737 O O . ALA A 1 93 ? -14.328 13.064 15.152 1.00 96.38 93 ALA A O 1
ATOM 738 N N . GLN A 1 94 ? -14.422 11.789 16.995 1.00 97.75 94 GLN A N 1
ATOM 739 C CA . GLN A 1 94 ? -13.102 11.182 16.802 1.00 97.75 94 GLN A CA 1
ATOM 740 C C . GLN A 1 94 ? -13.014 10.431 15.463 1.00 97.75 94 GLN A C 1
ATOM 742 O O . GLN A 1 94 ? -12.020 10.567 14.745 1.00 97.75 94 GLN A O 1
ATOM 747 N N . ARG A 1 95 ? -14.051 9.661 15.110 1.00 97.50 95 ARG A N 1
ATOM 748 C CA . ARG A 1 95 ? -14.139 8.955 13.826 1.00 97.50 95 ARG A CA 1
ATOM 749 C C . ARG A 1 95 ? -14.116 9.933 12.651 1.00 97.50 95 ARG A C 1
ATOM 751 O O . ARG A 1 95 ? -13.394 9.674 11.694 1.00 97.50 95 ARG A O 1
ATOM 758 N N . SER A 1 96 ? -14.848 11.045 12.737 1.00 97.69 96 SER A N 1
ATOM 759 C CA . SER A 1 96 ? -14.851 12.089 11.702 1.00 97.69 96 SER A CA 1
ATOM 760 C C . SER A 1 96 ? -13.447 12.649 11.469 1.00 97.69 96 SER A C 1
ATOM 762 O O . SER A 1 96 ? -12.948 12.602 10.349 1.00 97.69 96 SER A O 1
ATOM 764 N N . CYS A 1 97 ? -12.752 13.061 12.535 1.00 96.81 97 CYS A N 1
ATOM 765 C CA . CYS A 1 97 ? -11.389 13.589 12.434 1.00 96.81 97 CYS A CA 1
ATOM 766 C C . CYS A 1 97 ? -10.395 12.575 11.842 1.00 96.81 97 CYS A C 1
ATOM 768 O O . CYS A 1 97 ? -9.470 12.944 11.116 1.00 96.81 97 CYS A O 1
ATOM 770 N N . LEU A 1 98 ? -10.544 11.287 12.171 1.00 96.38 98 LEU A N 1
ATOM 771 C CA . LEU A 1 98 ? -9.714 10.229 11.590 1.00 96.38 98 LEU A CA 1
ATOM 772 C C . LEU A 1 98 ? -10.003 10.030 10.100 1.00 96.38 98 LEU A C 1
ATOM 774 O O . LEU A 1 98 ? -9.062 9.812 9.339 1.00 96.38 98 LEU A O 1
ATOM 778 N N . ASN A 1 99 ? -11.265 10.145 9.685 1.00 96.19 99 ASN A N 1
ATOM 779 C CA . ASN A 1 99 ? -11.647 10.059 8.281 1.00 96.19 99 ASN A CA 1
ATOM 780 C C . ASN A 1 99 ? -11.056 11.223 7.469 1.00 96.19 99 ASN A C 1
ATOM 782 O O . ASN A 1 99 ? -10.422 10.988 6.446 1.00 96.19 99 ASN A O 1
ATOM 786 N N . ASP A 1 100 ? -11.123 12.452 7.988 1.00 97.19 100 ASP A N 1
ATOM 787 C CA . ASP A 1 100 ? -10.519 13.624 7.335 1.00 97.19 100 ASP A CA 1
ATOM 788 C C . ASP A 1 100 ? -8.994 13.469 7.178 1.00 97.19 100 ASP A C 1
ATOM 790 O O . ASP A 1 100 ? -8.411 13.790 6.137 1.00 97.19 100 ASP A O 1
ATOM 794 N N . ARG A 1 101 ? -8.317 12.916 8.198 1.00 97.25 101 ARG A N 1
ATOM 795 C CA . ARG A 1 101 ? -6.878 12.599 8.128 1.00 97.25 101 ARG A CA 1
ATOM 796 C C . ARG A 1 101 ? -6.571 11.508 7.106 1.00 97.25 101 ARG A C 1
ATOM 798 O O . ARG A 1 101 ? -5.529 11.574 6.444 1.00 97.25 101 ARG A O 1
ATOM 805 N N . PHE A 1 102 ? -7.433 10.501 7.002 1.00 97.31 102 PHE A N 1
ATOM 806 C CA . PHE A 1 102 ? -7.306 9.443 6.008 1.00 97.31 102 PHE A CA 1
ATOM 807 C C . PHE A 1 102 ? -7.426 10.016 4.593 1.00 97.31 102 PHE A C 1
ATOM 809 O O . PHE A 1 102 ? -6.534 9.788 3.775 1.00 97.31 102 PHE A O 1
ATOM 816 N N . ASP A 1 103 ? -8.439 10.841 4.335 1.00 97.50 103 ASP A N 1
ATOM 817 C CA . ASP A 1 103 ? -8.660 11.471 3.032 1.00 97.50 103 ASP A CA 1
ATOM 818 C C . ASP A 1 103 ? -7.498 12.397 2.641 1.00 97.50 103 ASP A C 1
ATOM 820 O O . ASP A 1 103 ? -6.980 12.314 1.523 1.00 97.50 103 ASP A O 1
ATOM 824 N N . ALA A 1 104 ? -6.988 13.198 3.583 1.00 97.25 104 ALA A N 1
ATOM 825 C CA . ALA A 1 104 ? -5.807 14.035 3.362 1.00 97.25 104 ALA A CA 1
ATOM 826 C C . ALA A 1 104 ? -4.553 13.208 3.015 1.00 97.25 104 ALA A C 1
ATOM 828 O O . ALA A 1 104 ? -3.778 13.568 2.122 1.00 97.25 104 ALA A O 1
ATOM 829 N N . THR A 1 105 ? -4.355 12.077 3.699 1.00 97.44 105 THR A N 1
ATOM 830 C CA . THR A 1 105 ? -3.239 11.157 3.425 1.00 97.44 105 THR A CA 1
ATOM 831 C C . THR A 1 105 ? -3.400 10.487 2.061 1.00 97.44 105 THR A C 1
ATOM 833 O O . THR A 1 105 ? -2.431 10.368 1.311 1.00 97.44 105 THR A O 1
ATOM 836 N N . ASN A 1 106 ? -4.623 10.103 1.700 1.00 97.75 106 ASN A N 1
ATOM 837 C CA . ASN A 1 106 ? -4.934 9.498 0.413 1.00 97.75 106 ASN A CA 1
ATOM 838 C C . ASN A 1 106 ? -4.670 10.473 -0.749 1.00 97.75 106 ASN A C 1
ATOM 840 O O . ASN A 1 106 ? -4.042 10.104 -1.740 1.00 97.75 106 ASN A O 1
ATOM 844 N N . GLU A 1 107 ? -5.050 11.746 -0.611 1.00 97.88 107 GLU A N 1
ATOM 845 C CA . GLU A 1 107 ? -4.720 12.779 -1.602 1.00 97.88 107 GLU A CA 1
ATOM 846 C C . GLU A 1 107 ? -3.211 13.027 -1.720 1.00 97.88 107 GLU A C 1
ATOM 848 O O . GLU A 1 107 ? -2.688 13.178 -2.829 1.00 97.88 107 GLU A O 1
ATOM 853 N N . LYS A 1 108 ? -2.472 13.001 -0.603 1.00 97.81 108 LYS A N 1
ATOM 854 C CA . LYS A 1 108 ? -1.003 13.058 -0.638 1.00 97.81 108 LYS A CA 1
ATOM 855 C C . LYS A 1 108 ? -0.413 11.863 -1.394 1.00 97.81 108 LYS A C 1
ATOM 857 O O . LYS A 1 108 ? 0.452 12.061 -2.244 1.00 97.81 108 LYS A O 1
ATOM 862 N N . ASN A 1 109 ? -0.915 10.653 -1.152 1.00 96.75 109 ASN A N 1
ATOM 863 C CA . ASN A 1 109 ? -0.477 9.449 -1.861 1.00 96.75 109 ASN A CA 1
ATOM 864 C C . ASN A 1 109 ? -0.774 9.524 -3.364 1.00 96.75 109 ASN A C 1
ATOM 866 O O . ASN A 1 109 ? 0.087 9.174 -4.167 1.00 96.75 109 ASN A O 1
ATOM 870 N N . LYS A 1 110 ? -1.936 10.051 -3.772 1.00 97.25 110 LYS A N 1
ATOM 871 C CA . LYS A 1 110 ? -2.243 10.284 -5.195 1.00 97.25 110 LYS A CA 1
ATOM 872 C C . LYS A 1 110 ? -1.271 11.273 -5.844 1.00 97.25 110 LYS A C 1
ATOM 874 O O . LYS A 1 110 ? -0.881 11.068 -6.993 1.00 97.25 110 LYS A O 1
ATOM 879 N N . LYS A 1 111 ? -0.875 12.343 -5.141 1.00 97.62 111 LYS A N 1
ATOM 880 C CA . LYS A 1 111 ? 0.127 13.307 -5.636 1.00 97.62 111 LYS A CA 1
ATOM 881 C C . LYS A 1 111 ? 1.499 12.654 -5.798 1.00 97.62 111 LYS A C 1
ATOM 883 O O . LYS A 1 111 ? 2.078 12.758 -6.875 1.00 97.62 111 LYS A O 1
ATOM 888 N N . LEU A 1 112 ? 1.957 11.922 -4.782 1.00 97.19 112 LEU A N 1
ATOM 889 C CA . LEU A 1 112 ? 3.221 11.182 -4.835 1.00 97.19 112 LEU A CA 1
ATOM 890 C C . LEU A 1 112 ? 3.218 10.123 -5.945 1.00 97.19 112 LEU A C 1
ATOM 892 O O . LEU A 1 112 ? 4.190 10.013 -6.680 1.00 97.19 112 LEU A O 1
ATOM 896 N N . GLY A 1 113 ? 2.109 9.404 -6.141 1.00 97.44 113 GLY A N 1
ATOM 897 C CA . GLY A 1 113 ? 1.965 8.457 -7.249 1.00 97.44 113 GLY A CA 1
ATOM 898 C C . GLY A 1 113 ? 2.135 9.124 -8.617 1.00 97.44 113 GLY A C 1
ATOM 899 O O . GLY A 1 113 ? 2.843 8.605 -9.474 1.00 97.44 113 GLY A O 1
ATOM 900 N N . LYS A 1 114 ? 1.567 10.322 -8.813 1.00 97.38 114 LYS A N 1
ATOM 901 C CA . LYS A 1 114 ? 1.782 11.107 -10.041 1.00 97.38 114 LYS A CA 1
ATOM 902 C C . LYS A 1 114 ? 3.242 11.544 -10.197 1.00 97.38 114 LYS A C 1
ATOM 904 O O . LYS A 1 114 ? 3.757 11.527 -11.311 1.00 97.38 114 LYS A O 1
ATOM 909 N N . GLU A 1 115 ? 3.915 11.937 -9.120 1.00 97.56 115 GLU A N 1
ATOM 910 C CA . GLU A 1 115 ? 5.341 12.293 -9.162 1.00 97.56 115 GLU A CA 1
ATOM 911 C C . GLU A 1 115 ? 6.224 11.095 -9.520 1.00 97.56 115 GLU A C 1
ATOM 913 O O . GLU A 1 115 ? 7.082 11.232 -10.387 1.00 97.56 115 GLU A O 1
ATOM 918 N N . ILE A 1 116 ? 5.956 9.915 -8.952 1.00 97.62 116 ILE A N 1
ATOM 919 C CA . ILE A 1 116 ? 6.647 8.667 -9.310 1.00 97.62 116 ILE A CA 1
ATOM 920 C C . ILE A 1 116 ? 6.514 8.403 -10.808 1.00 97.62 116 ILE A C 1
ATOM 922 O O . ILE A 1 116 ? 7.530 8.269 -11.482 1.00 97.62 116 ILE A O 1
ATOM 926 N N . THR A 1 117 ? 5.294 8.454 -11.357 1.00 96.12 117 THR A N 1
ATOM 927 C CA . THR A 1 117 ? 5.106 8.230 -12.801 1.00 96.12 117 THR A CA 1
ATOM 928 C C . THR A 1 117 ? 5.871 9.242 -13.657 1.00 96.12 117 THR A C 1
ATOM 930 O O . THR A 1 117 ? 6.439 8.871 -14.677 1.00 96.12 117 THR A O 1
ATOM 933 N N . LYS A 1 118 ? 5.966 10.515 -13.241 1.00 96.94 118 LYS A N 1
ATOM 934 C CA . LYS A 1 118 ? 6.776 11.521 -13.953 1.00 96.94 118 LYS A CA 1
ATOM 935 C C . LYS A 1 118 ? 8.269 11.194 -13.911 1.00 96.94 118 LYS A C 1
ATOM 937 O O . LYS A 1 118 ? 8.957 11.372 -14.917 1.00 96.94 118 LYS A O 1
ATOM 942 N N . PHE A 1 119 ? 8.775 10.745 -12.763 1.00 97.38 119 PHE A N 1
ATOM 943 C CA . PHE A 1 119 ? 10.174 10.347 -12.632 1.00 97.38 119 PHE A CA 1
ATOM 944 C C . PHE A 1 119 ? 10.489 9.092 -13.443 1.00 97.38 119 PHE A C 1
ATOM 946 O O . PHE A 1 119 ? 11.521 9.074 -14.101 1.00 97.38 119 PHE A O 1
ATOM 953 N N . GLU A 1 120 ? 9.592 8.105 -13.478 1.00 96.88 120 GLU A N 1
ATOM 954 C CA . GLU A 1 120 ? 9.720 6.921 -14.340 1.00 96.88 120 GLU A CA 1
ATOM 955 C C . GLU A 1 120 ? 9.848 7.322 -15.817 1.00 96.88 120 GLU A C 1
ATOM 957 O O . GLU A 1 120 ? 10.820 6.947 -16.464 1.00 96.88 120 GLU A O 1
ATOM 962 N N . HIS A 1 121 ? 8.968 8.199 -16.318 1.00 96.62 121 HIS A N 1
ATOM 963 C CA . HIS A 1 121 ? 9.064 8.697 -17.700 1.00 96.62 121 HIS A CA 1
ATOM 964 C C . HIS A 1 121 ? 10.383 9.446 -17.954 1.00 96.62 121 HIS A C 1
ATOM 966 O O . HIS A 1 121 ? 10.993 9.309 -19.010 1.00 96.62 121 HIS A O 1
ATOM 972 N N . THR A 1 122 ? 10.854 10.225 -16.975 1.00 97.00 122 THR A N 1
ATOM 973 C CA . THR A 1 122 ? 12.138 10.938 -17.085 1.00 97.00 122 THR A CA 1
ATOM 974 C C . THR A 1 122 ? 13.317 9.963 -17.137 1.00 97.00 122 THR A C 1
ATOM 976 O O . THR A 1 122 ? 14.275 10.195 -17.873 1.00 97.00 122 THR A O 1
ATOM 979 N N . ILE A 1 123 ? 13.265 8.874 -16.365 1.00 96.94 123 ILE A N 1
ATOM 980 C CA . ILE A 1 123 ? 14.279 7.815 -16.386 1.00 96.94 123 ILE A CA 1
ATOM 981 C C . ILE A 1 123 ? 14.290 7.127 -17.752 1.00 96.94 123 ILE A C 1
ATOM 983 O O . ILE A 1 123 ? 15.368 6.994 -18.328 1.00 96.94 123 ILE A O 1
ATOM 987 N N . ASP A 1 124 ? 13.130 6.765 -18.297 1.00 96.94 124 ASP A N 1
ATOM 988 C CA . ASP A 1 124 ? 13.018 6.130 -19.617 1.00 96.94 124 ASP A CA 1
ATOM 989 C C . ASP A 1 124 ? 13.565 7.036 -20.735 1.00 96.94 124 ASP A C 1
ATOM 991 O O . ASP A 1 124 ? 14.329 6.593 -21.602 1.00 96.94 124 ASP A O 1
ATOM 995 N N . ASP A 1 125 ? 13.261 8.336 -20.682 1.00 96.88 125 ASP A N 1
ATOM 996 C CA . ASP A 1 125 ? 13.808 9.336 -21.604 1.00 96.88 125 ASP A CA 1
ATOM 997 C C . ASP A 1 125 ? 15.337 9.430 -21.503 1.00 96.88 125 ASP A C 1
ATOM 999 O O . ASP A 1 125 ? 16.041 9.507 -22.517 1.00 96.88 125 ASP A O 1
ATOM 1003 N N . LEU A 1 126 ? 15.878 9.432 -20.281 1.00 96.56 126 LEU A N 1
ATOM 1004 C CA . LEU A 1 126 ? 17.322 9.475 -20.046 1.00 96.56 126 LEU A CA 1
ATOM 1005 C C . LEU A 1 126 ? 18.012 8.185 -20.495 1.00 96.56 126 LEU A C 1
ATOM 1007 O O . LEU A 1 126 ? 19.086 8.259 -21.089 1.00 96.56 126 LEU A O 1
ATOM 1011 N N . GLN A 1 127 ? 17.402 7.021 -20.277 1.00 96.62 127 GLN A N 1
ATOM 1012 C CA . GLN A 1 127 ? 17.906 5.738 -20.767 1.00 96.62 127 GLN A CA 1
ATOM 1013 C C . GLN A 1 127 ? 17.910 5.688 -22.296 1.00 96.62 127 GLN A C 1
ATOM 1015 O O . GLN A 1 127 ? 18.895 5.260 -22.896 1.00 96.62 127 GLN A O 1
ATOM 1020 N N . THR A 1 128 ? 16.860 6.203 -22.937 1.00 95.50 128 THR A N 1
ATOM 1021 C CA . THR A 1 128 ? 16.783 6.308 -24.401 1.00 95.50 128 THR A CA 1
ATOM 1022 C C . THR A 1 128 ? 17.874 7.233 -24.945 1.00 95.50 128 THR A C 1
ATOM 1024 O O . THR A 1 128 ? 18.562 6.893 -25.912 1.00 95.50 128 THR A O 1
ATOM 1027 N N . LYS A 1 129 ? 18.100 8.385 -24.297 1.00 96.38 129 LYS A N 1
ATOM 1028 C CA . LYS A 1 129 ? 19.207 9.296 -24.636 1.00 96.38 129 LYS A CA 1
ATOM 1029 C C . LYS A 1 129 ? 20.570 8.632 -24.444 1.00 96.38 129 LYS A C 1
ATOM 1031 O O . LYS A 1 129 ? 21.419 8.746 -25.324 1.00 96.38 129 LYS A O 1
ATOM 1036 N N . LEU A 1 130 ? 20.768 7.904 -23.345 1.00 95.62 130 LEU A N 1
ATOM 1037 C CA . LEU A 1 130 ? 22.004 7.172 -23.071 1.00 95.62 130 LEU A CA 1
ATOM 1038 C C . LEU A 1 130 ? 22.268 6.093 -24.129 1.00 95.62 130 LEU A C 1
ATOM 1040 O O . LEU A 1 130 ? 23.392 5.985 -24.620 1.00 95.62 130 LEU A O 1
ATOM 1044 N N . ALA A 1 131 ? 21.246 5.328 -24.519 1.00 93.69 131 ALA A N 1
ATOM 1045 C CA . ALA A 1 131 ? 21.350 4.322 -25.573 1.00 93.69 131 ALA A CA 1
ATOM 1046 C C . ALA A 1 131 ? 21.739 4.957 -26.917 1.00 93.69 131 ALA A C 1
ATOM 1048 O O . ALA A 1 131 ? 22.632 4.457 -27.604 1.00 93.69 131 ALA A O 1
ATOM 1049 N N . LYS A 1 132 ? 21.140 6.107 -27.256 1.00 96.25 132 LYS A N 1
ATOM 1050 C CA . LYS A 1 132 ? 21.495 6.872 -28.457 1.00 96.25 132 LYS A CA 1
ATOM 1051 C C . LYS A 1 132 ? 22.954 7.337 -28.427 1.00 96.25 132 LYS A C 1
ATOM 1053 O O . LYS A 1 132 ? 23.688 7.062 -29.371 1.00 96.25 132 LYS A O 1
ATOM 1058 N N . SER A 1 133 ? 23.397 7.971 -27.341 1.00 95.81 133 SER A N 1
ATOM 1059 C CA . SER A 1 133 ? 24.794 8.406 -27.203 1.00 95.81 133 SER A CA 1
ATOM 1060 C C . SER A 1 133 ? 25.775 7.230 -27.202 1.00 95.81 133 SER A C 1
ATOM 1062 O O . SER A 1 133 ? 26.866 7.343 -27.748 1.00 95.81 133 SER A O 1
ATOM 1064 N N . THR A 1 134 ? 25.391 6.076 -26.650 1.00 94.75 134 THR A N 1
ATOM 1065 C CA . THR A 1 134 ? 26.208 4.851 -26.705 1.00 94.75 134 THR A CA 1
ATOM 1066 C C . THR A 1 134 ? 26.371 4.356 -28.144 1.00 94.75 134 THR A C 1
ATOM 1068 O O . THR A 1 134 ? 27.479 4.010 -28.549 1.00 94.75 134 THR A O 1
ATOM 1071 N N . CYS A 1 135 ? 25.298 4.378 -28.940 1.00 92.19 135 CYS A N 1
ATOM 1072 C CA . CYS A 1 135 ? 25.347 4.061 -30.368 1.00 92.19 135 CYS A CA 1
ATOM 1073 C C . CYS A 1 135 ? 26.254 5.038 -31.137 1.00 92.19 135 CYS A C 1
ATOM 1075 O O . CYS A 1 135 ? 27.116 4.611 -31.901 1.00 92.19 135 CYS A O 1
ATOM 1077 N N . GLU A 1 136 ? 26.136 6.344 -30.874 1.00 94.56 136 GLU A N 1
ATOM 1078 C CA . GLU A 1 136 ? 27.008 7.369 -31.467 1.00 94.56 136 GLU A CA 1
ATOM 1079 C C . GLU A 1 136 ? 28.489 7.144 -31.114 1.00 94.56 136 GLU A C 1
ATOM 1081 O O . GLU A 1 136 ? 29.347 7.201 -31.995 1.00 94.56 136 GLU A O 1
ATOM 1086 N N . ILE A 1 137 ? 28.800 6.820 -29.854 1.00 93.81 137 ILE A N 1
ATOM 1087 C CA . ILE A 1 137 ? 30.166 6.494 -29.410 1.00 93.81 137 ILE A CA 1
ATOM 1088 C C . ILE A 1 137 ? 30.702 5.248 -30.122 1.00 93.81 137 ILE A C 1
ATOM 1090 O O . ILE A 1 137 ? 31.867 5.241 -30.520 1.00 93.81 137 ILE A O 1
ATOM 1094 N N . ASN A 1 138 ? 29.884 4.208 -30.293 1.00 93.06 138 ASN A N 1
ATOM 1095 C CA . ASN A 1 138 ? 30.297 2.996 -31.003 1.00 93.06 138 ASN A CA 1
ATOM 1096 C C . ASN A 1 138 ? 30.577 3.287 -32.483 1.00 93.06 138 ASN A C 1
ATOM 1098 O O . ASN A 1 138 ? 31.648 2.941 -32.966 1.00 93.06 138 ASN A O 1
ATOM 1102 N N . ASN A 1 139 ? 29.717 4.048 -33.162 1.00 93.50 139 ASN A N 1
ATOM 1103 C CA . ASN A 1 139 ? 29.957 4.458 -34.551 1.00 93.50 139 ASN A CA 1
ATOM 1104 C C . ASN A 1 139 ? 31.263 5.265 -34.703 1.00 93.50 139 ASN A C 1
ATOM 1106 O O . ASN A 1 139 ? 32.016 5.082 -35.665 1.00 93.50 139 ASN A O 1
ATOM 1110 N N . LEU A 1 140 ? 31.558 6.157 -33.748 1.00 92.88 140 LEU A N 1
ATOM 1111 C CA . LEU A 1 140 ? 32.819 6.905 -33.715 1.00 92.88 140 LEU A CA 1
ATOM 1112 C C . LEU A 1 140 ? 34.023 5.999 -33.427 1.00 92.88 140 LEU A C 1
ATOM 1114 O O . LEU A 1 140 ? 35.094 6.213 -33.996 1.00 92.88 140 LEU A O 1
ATOM 1118 N N . ARG A 1 141 ? 33.863 4.986 -32.567 1.00 93.50 141 ARG A N 1
ATOM 1119 C CA . ARG A 1 141 ? 34.898 3.981 -32.294 1.00 93.50 141 ARG A CA 1
ATOM 1120 C C . ARG A 1 141 ? 35.221 3.178 -33.548 1.00 93.50 141 ARG A C 1
ATOM 1122 O O . ARG A 1 141 ? 36.395 3.108 -33.897 1.00 93.50 141 ARG A O 1
ATOM 1129 N N . ASP A 1 142 ? 34.208 2.663 -34.236 1.00 91.69 142 ASP A N 1
ATOM 1130 C CA . ASP A 1 142 ? 34.363 1.878 -35.464 1.00 91.69 142 ASP A CA 1
ATOM 1131 C C . ASP A 1 142 ? 35.037 2.716 -36.560 1.00 91.69 142 ASP A C 1
ATOM 1133 O O . ASP A 1 142 ? 35.980 2.276 -37.220 1.00 91.69 142 ASP A O 1
ATOM 1137 N N . SER A 1 143 ? 34.633 3.985 -36.686 1.00 91.50 143 SER A N 1
ATOM 1138 C CA . SER A 1 143 ? 35.285 4.947 -37.583 1.00 91.50 143 SER A CA 1
ATOM 1139 C C . SER A 1 143 ? 36.757 5.173 -37.210 1.00 91.50 143 SER A C 1
ATOM 1141 O O . SER A 1 143 ? 37.630 5.215 -38.077 1.00 91.50 143 SER A O 1
ATOM 1143 N N . GLY A 1 144 ? 37.062 5.287 -35.914 1.00 92.00 144 GLY A N 1
ATOM 1144 C CA . GLY A 1 144 ? 38.430 5.410 -35.414 1.00 92.00 144 GLY A CA 1
ATOM 1145 C C . GLY A 1 144 ? 39.280 4.156 -35.648 1.00 92.00 144 GLY A C 1
ATOM 1146 O O . GLY A 1 144 ? 40.467 4.273 -35.954 1.00 92.00 144 GLY A O 1
ATOM 1147 N N . GLU A 1 145 ? 38.702 2.961 -35.531 1.00 92.56 145 GLU A N 1
ATOM 1148 C CA . GLU A 1 145 ? 39.372 1.695 -35.850 1.00 92.56 145 GLU A CA 1
ATOM 1149 C C . GLU A 1 145 ? 39.681 1.582 -37.338 1.00 92.56 145 GLU A C 1
ATOM 1151 O O . GLU A 1 145 ? 40.816 1.256 -37.691 1.00 92.56 145 GLU A O 1
ATOM 1156 N N . LYS A 1 146 ? 38.733 1.962 -38.200 1.00 92.31 146 LYS A N 1
ATOM 1157 C CA . LYS A 1 146 ? 38.952 2.036 -39.645 1.00 92.31 146 LYS A CA 1
ATOM 1158 C C . LYS A 1 146 ? 40.122 2.960 -39.995 1.00 92.31 146 LYS A C 1
ATOM 1160 O O . LYS A 1 146 ? 41.038 2.540 -40.692 1.00 92.31 146 LYS A O 1
ATOM 1165 N N . LEU A 1 147 ? 40.166 4.166 -39.422 1.00 91.25 147 LEU A N 1
ATOM 1166 C CA . LEU A 1 147 ? 41.280 5.105 -39.626 1.00 91.25 147 LEU A CA 1
ATOM 1167 C C . LEU A 1 147 ? 42.624 4.560 -39.114 1.00 91.25 147 LEU A C 1
ATOM 1169 O O . LEU A 1 147 ? 43.673 4.805 -39.712 1.00 91.25 147 LEU A O 1
ATOM 1173 N N . ARG A 1 148 ? 42.634 3.818 -37.998 1.00 91.12 148 ARG A N 1
ATOM 1174 C CA . ARG A 1 148 ? 43.858 3.159 -37.507 1.00 91.12 148 ARG A CA 1
ATOM 1175 C C . ARG A 1 148 ? 44.323 2.060 -38.453 1.00 91.12 148 ARG A C 1
ATOM 1177 O O . ARG A 1 148 ? 45.533 1.900 -38.602 1.00 91.12 148 ARG A O 1
ATOM 1184 N N . GLN A 1 149 ? 43.396 1.315 -39.048 1.00 89.88 149 GLN A N 1
ATOM 1185 C CA . GLN A 1 149 ? 43.723 0.291 -40.030 1.00 89.88 149 GLN A CA 1
ATOM 1186 C C . GLN A 1 149 ? 44.291 0.925 -41.301 1.00 89.88 149 GLN A C 1
ATOM 1188 O O . GLN A 1 149 ? 45.402 0.584 -41.684 1.00 89.88 149 GLN A O 1
ATOM 1193 N N . GLU A 1 150 ? 43.630 1.951 -41.843 1.00 90.38 150 GLU A N 1
ATOM 1194 C CA . GLU A 1 150 ? 44.132 2.722 -42.990 1.00 90.38 150 GLU A CA 1
ATOM 1195 C C . GLU A 1 150 ? 45.538 3.290 -42.724 1.00 90.38 150 GLU A C 1
ATOM 1197 O O . GLU A 1 150 ? 46.421 3.229 -43.580 1.00 90.38 150 GLU A O 1
ATOM 1202 N N . LYS A 1 151 ? 45.800 3.779 -41.502 1.00 92.19 151 LYS A N 1
ATOM 1203 C CA . LYS A 1 151 ? 47.143 4.218 -41.099 1.00 92.19 151 LYS A CA 1
ATOM 1204 C C . LYS A 1 151 ? 48.158 3.070 -41.094 1.00 92.19 151 LYS A C 1
ATOM 1206 O O . LYS A 1 151 ? 49.281 3.281 -41.546 1.00 92.19 151 LYS A O 1
ATOM 1211 N N . LYS A 1 152 ? 47.805 1.893 -40.560 1.00 89.94 152 LYS A N 1
ATOM 1212 C CA . LYS A 1 152 ? 48.691 0.714 -40.551 1.00 89.94 152 LYS A CA 1
ATOM 1213 C C . LYS A 1 152 ? 49.031 0.282 -41.972 1.00 89.94 152 LYS A C 1
ATOM 1215 O O . LYS A 1 152 ? 50.212 0.138 -42.280 1.00 89.94 152 LYS A O 1
ATOM 1220 N N . ASP A 1 153 ? 48.020 0.166 -42.823 1.00 89.06 153 ASP A N 1
ATOM 1221 C CA . ASP A 1 153 ? 48.173 -0.219 -44.225 1.00 89.06 153 ASP A CA 1
ATOM 1222 C C . ASP A 1 153 ? 49.065 0.797 -44.960 1.00 89.06 153 ASP A C 1
ATOM 1224 O O . ASP A 1 153 ? 50.010 0.424 -45.658 1.00 89.06 153 ASP A O 1
ATOM 1228 N N . GLY A 1 154 ? 48.862 2.096 -44.708 1.00 89.94 154 GLY A N 1
ATOM 1229 C CA . GLY A 1 154 ? 49.728 3.160 -45.216 1.00 89.94 154 GLY A CA 1
ATOM 1230 C C . GLY A 1 154 ? 51.179 3.057 -44.726 1.00 89.94 154 GLY A C 1
ATOM 1231 O O . GLY A 1 154 ? 52.109 3.190 -45.520 1.00 89.94 154 GLY A O 1
ATOM 1232 N N . THR A 1 155 ? 51.407 2.776 -43.436 1.00 88.31 155 THR A N 1
ATOM 1233 C CA . THR A 1 155 ? 52.770 2.584 -42.901 1.00 88.31 155 THR A CA 1
ATOM 1234 C C . THR A 1 155 ? 53.451 1.333 -43.443 1.00 88.31 155 THR A C 1
ATOM 1236 O O . THR A 1 155 ? 54.647 1.376 -43.721 1.00 88.31 155 THR A O 1
ATOM 1239 N N . GLN A 1 156 ? 52.704 0.245 -43.636 1.00 88.62 156 GLN A N 1
ATOM 1240 C CA . GLN A 1 156 ? 53.221 -0.973 -44.250 1.00 88.62 156 GLN A CA 1
ATOM 1241 C C . GLN A 1 156 ? 53.624 -0.703 -45.701 1.00 88.62 156 GLN A C 1
ATOM 1243 O O . GLN A 1 156 ? 54.739 -1.030 -46.097 1.00 88.62 156 GLN A O 1
ATOM 1248 N N . THR A 1 157 ? 52.769 -0.009 -46.456 1.00 87.38 157 THR A N 1
ATOM 1249 C CA . THR A 1 157 ? 53.066 0.412 -47.832 1.00 87.38 157 THR A CA 1
ATOM 1250 C C . THR A 1 157 ? 54.344 1.257 -47.886 1.00 87.38 157 THR A C 1
ATOM 1252 O O . THR A 1 157 ? 55.205 1.042 -48.738 1.00 87.38 157 THR A O 1
ATOM 1255 N N . LEU A 1 158 ? 54.519 2.191 -46.943 1.00 86.94 158 LEU A N 1
ATOM 1256 C CA . LEU A 1 158 ? 55.743 2.989 -46.832 1.00 86.94 158 LEU A CA 1
ATOM 1257 C C . LEU A 1 158 ? 56.976 2.117 -46.544 1.00 86.94 158 LEU A C 1
ATOM 1259 O O . LEU A 1 158 ? 58.013 2.299 -47.178 1.00 86.94 158 LEU A O 1
ATOM 1263 N N . GLN A 1 159 ? 56.870 1.163 -45.618 1.00 88.06 159 GLN A N 1
ATOM 1264 C CA . GLN A 1 159 ? 57.964 0.255 -45.270 1.00 88.06 159 GLN A CA 1
ATOM 1265 C C . GLN A 1 159 ? 58.363 -0.637 -46.455 1.00 88.06 159 GLN A C 1
ATOM 1267 O O . GLN A 1 159 ? 59.552 -0.814 -46.717 1.00 88.06 159 GLN A O 1
ATOM 1272 N N . GLU A 1 160 ? 57.388 -1.150 -47.207 1.00 89.62 160 GLU A N 1
ATOM 1273 C CA . GLU A 1 160 ? 57.623 -1.909 -48.437 1.00 89.62 160 GLU A CA 1
ATOM 1274 C C . GLU A 1 160 ? 58.338 -1.057 -49.495 1.00 89.62 160 GLU A C 1
ATOM 1276 O O . GLU A 1 160 ? 59.285 -1.527 -50.130 1.00 89.62 160 GLU A O 1
ATOM 1281 N N . MET A 1 161 ? 57.942 0.211 -49.660 1.00 86.00 161 MET A N 1
ATOM 1282 C CA . MET A 1 161 ? 58.640 1.148 -50.548 1.00 86.00 161 MET A CA 1
ATOM 1283 C C . MET A 1 161 ? 60.074 1.428 -50.083 1.00 86.00 161 MET A C 1
ATOM 1285 O O . MET A 1 161 ? 60.980 1.447 -50.914 1.00 86.00 161 MET A O 1
ATOM 1289 N N . MET A 1 162 ? 60.308 1.590 -48.778 1.00 85.69 162 MET A N 1
ATOM 1290 C CA . MET A 1 162 ? 61.657 1.775 -48.231 1.00 85.69 162 MET A CA 1
ATOM 1291 C C . MET A 1 162 ? 62.547 0.550 -48.457 1.00 85.69 162 MET A C 1
ATOM 1293 O O . MET A 1 162 ? 63.676 0.712 -48.910 1.00 85.69 162 MET A O 1
ATOM 1297 N N . MET A 1 163 ? 62.048 -0.671 -48.231 1.00 85.38 163 MET A N 1
ATOM 1298 C CA . MET A 1 163 ? 62.819 -1.887 -48.530 1.00 85.38 163 MET A CA 1
ATOM 1299 C C . MET A 1 163 ? 63.164 -1.987 -50.018 1.00 85.38 163 MET A C 1
ATOM 1301 O O . MET A 1 163 ? 64.295 -2.319 -50.368 1.00 85.38 163 MET A O 1
ATOM 1305 N N . LYS A 1 164 ? 62.214 -1.666 -50.907 1.00 85.56 164 LYS A N 1
ATOM 1306 C CA . LYS A 1 164 ? 62.476 -1.613 -52.354 1.00 85.56 164 LYS A CA 1
ATOM 1307 C C . LYS A 1 164 ? 63.548 -0.574 -52.696 1.00 85.56 164 LYS A C 1
ATOM 1309 O O . LYS A 1 164 ? 64.394 -0.840 -53.546 1.00 85.56 164 LYS A O 1
ATOM 1314 N N . PHE A 1 165 ? 63.545 0.573 -52.019 1.00 83.69 165 PHE A N 1
ATOM 1315 C CA . PHE A 1 165 ? 64.562 1.608 -52.194 1.00 83.69 165 PHE A CA 1
ATOM 1316 C C . PHE A 1 165 ? 65.948 1.154 -51.711 1.00 83.69 165 PHE A C 1
ATOM 1318 O O . PHE A 1 165 ? 66.923 1.336 -52.432 1.00 83.69 165 PHE A O 1
ATOM 1325 N N . GLU A 1 166 ? 66.046 0.493 -50.554 1.00 86.31 166 GLU A N 1
ATOM 1326 C CA . GLU A 1 166 ? 67.312 -0.070 -50.055 1.00 86.31 166 GLU A CA 1
ATOM 1327 C C . GLU A 1 166 ? 67.894 -1.134 -50.997 1.00 86.31 166 GLU A C 1
ATOM 1329 O O . GLU A 1 166 ? 69.109 -1.200 -51.199 1.00 86.31 166 GLU A O 1
ATOM 1334 N N . VAL A 1 167 ? 67.037 -1.981 -51.577 1.00 84.12 167 VAL A N 1
ATOM 1335 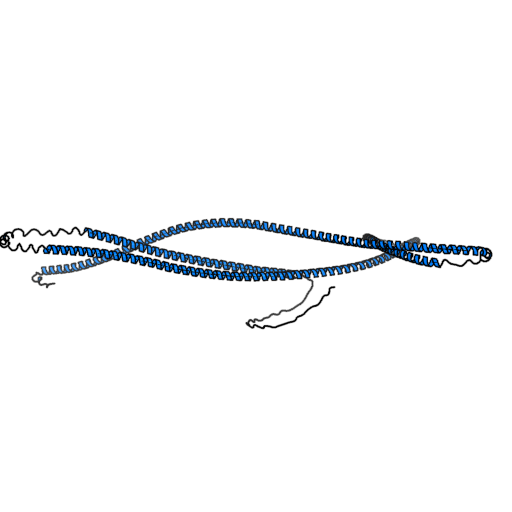C CA . VAL A 1 167 ? 67.453 -2.961 -52.593 1.00 84.12 167 VAL A CA 1
ATOM 1336 C C . VAL A 1 167 ? 67.998 -2.238 -53.822 1.00 84.12 167 VAL A C 1
ATOM 1338 O O . VAL A 1 167 ? 69.113 -2.532 -54.250 1.00 84.12 167 VAL A O 1
ATOM 1341 N N . ALA A 1 168 ? 67.274 -1.235 -54.326 1.00 80.88 168 ALA A N 1
ATOM 1342 C CA . ALA A 1 168 ? 67.723 -0.437 -55.462 1.00 80.88 168 ALA A CA 1
ATOM 1343 C C . ALA A 1 168 ? 69.055 0.284 -55.179 1.00 80.88 168 ALA A C 1
ATOM 1345 O O . ALA A 1 168 ? 69.931 0.333 -56.041 1.00 80.88 168 ALA A O 1
ATOM 1346 N N . GLU A 1 169 ? 69.257 0.804 -53.967 1.00 84.38 169 GLU A N 1
ATOM 1347 C CA . GLU A 1 169 ? 70.510 1.449 -53.567 1.00 84.38 169 GLU A CA 1
ATOM 1348 C C . GLU A 1 169 ? 71.689 0.461 -53.546 1.00 84.38 169 GLU A C 1
ATOM 1350 O O . GLU A 1 169 ? 72.771 0.766 -54.062 1.00 84.38 169 GLU A O 1
ATOM 1355 N N . LYS A 1 170 ? 71.482 -0.754 -53.018 1.00 85.19 170 LYS A N 1
ATOM 1356 C CA . LYS A 1 170 ? 72.488 -1.831 -53.055 1.00 85.19 170 LYS A CA 1
ATOM 1357 C C . LYS A 1 170 ? 72.829 -2.242 -54.481 1.00 85.19 170 LYS A C 1
ATOM 1359 O O . LYS A 1 170 ? 74.009 -2.428 -54.786 1.00 85.19 170 LYS A O 1
ATOM 1364 N N . ASP A 1 171 ? 71.831 -2.338 -55.353 1.00 82.19 171 ASP A N 1
ATOM 1365 C CA . ASP A 1 171 ? 72.043 -2.653 -56.762 1.00 82.19 171 ASP A CA 1
ATOM 1366 C C . ASP A 1 171 ? 72.862 -1.558 -57.453 1.00 82.19 171 ASP A C 1
ATOM 1368 O O . ASP A 1 171 ? 73.827 -1.866 -58.152 1.00 82.19 171 ASP A O 1
ATOM 1372 N N . VAL A 1 172 ? 72.587 -0.280 -57.178 1.00 79.88 172 VAL A N 1
ATOM 1373 C CA . VAL A 1 172 ? 73.392 0.843 -57.692 1.00 79.88 172 VAL A CA 1
ATOM 1374 C C . VAL A 1 172 ? 74.841 0.782 -57.191 1.00 79.88 172 VAL A C 1
ATOM 1376 O O . VAL A 1 172 ? 75.771 1.028 -57.964 1.00 79.88 172 VAL A O 1
ATOM 1379 N N . LEU A 1 173 ? 75.070 0.449 -55.917 1.00 80.50 173 LEU A N 1
ATOM 1380 C CA . LEU A 1 173 ? 76.422 0.293 -55.364 1.00 80.50 173 LEU A CA 1
ATOM 1381 C C . LEU A 1 173 ? 77.175 -0.879 -56.002 1.00 80.50 173 LEU A C 1
ATOM 1383 O O . LEU A 1 173 ? 78.353 -0.739 -56.343 1.00 80.50 173 LEU A O 1
ATOM 1387 N N . LYS A 1 174 ? 76.494 -2.008 -56.216 1.00 84.38 174 LYS A N 1
ATOM 1388 C CA . LYS A 1 174 ? 77.049 -3.166 -56.922 1.00 84.38 174 LYS A CA 1
ATOM 1389 C C . LYS A 1 174 ? 77.423 -2.801 -58.356 1.00 84.38 174 LYS A C 1
ATOM 1391 O O . LYS A 1 174 ? 78.562 -3.017 -58.756 1.00 84.38 174 LYS A O 1
ATOM 1396 N N . TRP A 1 175 ? 76.520 -2.140 -59.077 1.00 79.31 175 TRP A N 1
ATOM 1397 C CA . TRP A 1 175 ? 76.780 -1.634 -60.424 1.00 79.31 175 TRP A CA 1
ATOM 1398 C C . TRP A 1 175 ? 77.998 -0.708 -60.464 1.00 79.31 175 TRP A C 1
ATOM 1400 O O . TRP A 1 175 ? 78.842 -0.850 -61.346 1.00 79.31 175 TRP A O 1
ATOM 1410 N N . LYS A 1 176 ? 78.155 0.205 -59.498 1.00 75.62 176 LYS A N 1
ATOM 1411 C CA . LYS A 1 176 ? 79.351 1.061 -59.407 1.00 75.62 176 LYS A CA 1
ATOM 1412 C C . LYS A 1 176 ? 80.640 0.254 -59.212 1.00 75.62 176 LYS A C 1
ATOM 1414 O O . LYS A 1 176 ? 81.625 0.543 -59.888 1.00 75.62 176 LYS A O 1
ATOM 1419 N N . SER A 1 177 ? 80.634 -0.757 -58.340 1.00 75.88 177 SER A N 1
ATOM 1420 C CA . SER A 1 177 ? 81.777 -1.661 -58.144 1.00 75.88 177 SER A CA 1
ATOM 1421 C C . SER A 1 177 ? 82.113 -2.438 -59.419 1.00 75.88 177 SER A C 1
ATOM 1423 O O . SER A 1 177 ? 83.276 -2.507 -59.816 1.00 75.88 177 SER A O 1
ATOM 1425 N N . ASP A 1 178 ? 81.097 -2.971 -60.097 1.00 75.44 178 ASP A N 1
ATOM 1426 C CA . ASP A 1 178 ? 81.253 -3.738 -61.335 1.00 75.44 178 ASP A CA 1
ATOM 1427 C C . ASP A 1 178 ? 81.768 -2.852 -62.479 1.00 75.44 178 ASP A C 1
ATOM 1429 O O . ASP A 1 178 ? 82.616 -3.270 -63.271 1.00 75.44 178 ASP A O 1
ATOM 1433 N N . THR A 1 179 ? 81.331 -1.591 -62.524 1.00 74.81 179 THR A N 1
ATOM 1434 C CA . THR A 1 179 ? 81.802 -0.599 -63.500 1.00 74.81 179 THR A CA 1
ATOM 1435 C C . THR A 1 179 ? 83.255 -0.201 -63.238 1.00 74.81 179 THR A C 1
ATOM 1437 O O . THR A 1 179 ? 84.040 -0.101 -64.179 1.00 74.81 179 THR A O 1
ATOM 1440 N N . GLU A 1 180 ? 83.657 -0.007 -61.978 1.00 73.75 180 GLU A N 1
ATOM 1441 C CA . GLU A 1 180 ? 85.048 0.324 -61.639 1.00 73.75 180 GLU A CA 1
ATOM 1442 C C . GLU A 1 180 ? 85.983 -0.879 -61.851 1.00 73.75 180 GLU A C 1
ATOM 1444 O O . GLU A 1 180 ? 87.069 -0.724 -62.406 1.00 73.75 180 GLU A O 1
ATOM 1449 N N . SER A 1 181 ? 85.529 -2.096 -61.536 1.00 73.06 181 SER A N 1
ATOM 1450 C CA . SER A 1 181 ? 86.224 -3.342 -61.893 1.00 73.06 181 SER A CA 1
ATOM 1451 C C . SER A 1 181 ? 86.413 -3.458 -63.411 1.00 73.06 181 SER A C 1
ATOM 1453 O O . SER A 1 181 ? 87.525 -3.683 -63.896 1.00 73.06 181 SER A O 1
ATOM 1455 N N . SER A 1 182 ? 85.355 -3.184 -64.181 1.00 73.62 182 SER A N 1
ATOM 1456 C CA . SER A 1 182 ? 85.408 -3.166 -65.647 1.00 73.62 182 SER A CA 1
ATOM 1457 C C . SER A 1 182 ? 86.345 -2.076 -66.175 1.00 73.62 182 SER A C 1
ATOM 1459 O O . SER A 1 182 ? 87.061 -2.301 -67.144 1.00 73.62 182 SER A O 1
ATOM 1461 N N . ARG A 1 183 ? 86.415 -0.909 -65.522 1.00 70.88 183 ARG A N 1
ATOM 1462 C CA . ARG A 1 183 ? 87.348 0.176 -65.870 1.00 70.88 183 ARG A CA 1
ATOM 1463 C C . ARG A 1 183 ? 88.808 -0.215 -65.630 1.00 70.88 183 ARG A C 1
ATOM 1465 O O . ARG A 1 183 ? 89.665 0.157 -66.434 1.00 70.88 183 ARG A O 1
ATOM 1472 N N . VAL A 1 184 ? 89.105 -0.952 -64.557 1.00 70.25 184 VAL A N 1
ATOM 1473 C CA . VAL A 1 184 ? 90.449 -1.500 -64.297 1.00 70.25 184 VAL A CA 1
ATOM 1474 C C . VAL A 1 184 ? 90.823 -2.509 -65.383 1.00 70.25 184 VAL A C 1
ATOM 1476 O O . VAL A 1 184 ? 91.878 -2.365 -66.000 1.00 70.25 184 VAL A O 1
ATOM 1479 N N . GLN A 1 185 ? 89.919 -3.435 -65.716 1.00 66.94 185 GLN A N 1
ATOM 1480 C CA . GLN A 1 185 ? 90.125 -4.388 -66.814 1.00 66.94 185 GLN A CA 1
ATOM 1481 C C . GLN A 1 185 ? 90.329 -3.681 -68.161 1.00 66.94 185 GLN A C 1
ATOM 1483 O O . GLN A 1 185 ? 91.199 -4.065 -68.940 1.00 66.94 185 GLN A O 1
ATOM 1488 N N . LEU A 1 186 ? 89.588 -2.599 -68.424 1.00 65.81 186 LEU A N 1
ATOM 1489 C CA . LEU A 1 186 ? 89.723 -1.824 -69.656 1.00 65.81 186 LEU A CA 1
ATOM 1490 C C . LEU A 1 186 ? 91.095 -1.143 -69.756 1.00 65.81 186 LEU A C 1
ATOM 1492 O O . LEU A 1 186 ? 91.669 -1.102 -70.839 1.00 65.81 186 LEU A O 1
ATOM 1496 N N . LYS A 1 187 ? 91.663 -0.664 -68.640 1.00 68.31 187 LYS A N 1
ATOM 1497 C CA . LYS A 1 187 ? 93.028 -0.105 -68.608 1.00 68.31 187 LYS A CA 1
ATOM 1498 C C . LYS A 1 187 ? 94.099 -1.162 -68.884 1.00 68.31 187 LYS A C 1
ATOM 1500 O O . LYS A 1 187 ? 95.085 -0.853 -69.556 1.00 68.31 187 LYS A O 1
ATOM 1505 N N . ASP A 1 188 ? 93.902 -2.392 -68.419 1.00 70.19 188 ASP A N 1
ATOM 1506 C CA . ASP A 1 188 ? 94.819 -3.503 -68.692 1.00 70.19 188 ASP A CA 1
ATOM 1507 C C . ASP A 1 188 ? 94.742 -3.955 -70.159 1.00 70.19 188 ASP A C 1
ATOM 1509 O O . ASP A 1 188 ? 95.776 -4.162 -70.801 1.00 70.19 188 ASP A O 1
ATOM 1513 N N . VAL A 1 189 ? 93.536 -3.993 -70.741 1.00 63.25 189 VAL A N 1
ATOM 1514 C CA . VAL A 1 189 ? 93.328 -4.242 -72.180 1.00 63.25 189 VAL A CA 1
ATOM 1515 C C . VAL A 1 189 ? 93.920 -3.116 -73.028 1.00 63.25 189 VAL A C 1
ATOM 1517 O O . VAL A 1 189 ? 94.549 -3.382 -74.046 1.00 63.25 189 VAL A O 1
ATOM 1520 N N . GLN A 1 190 ? 93.798 -1.859 -72.599 1.00 59.50 190 GLN A N 1
ATOM 1521 C CA . GLN A 1 190 ? 94.344 -0.709 -73.323 1.00 59.50 190 GLN A CA 1
ATOM 1522 C C . GLN A 1 190 ? 95.882 -0.678 -73.292 1.00 59.50 190 GLN A C 1
ATOM 1524 O O . GLN A 1 190 ? 96.509 -0.305 -74.284 1.00 59.50 190 GLN A O 1
ATOM 1529 N N . LYS A 1 191 ? 96.509 -1.132 -72.195 1.00 66.44 191 LYS A N 1
ATOM 1530 C CA . LYS A 1 191 ? 97.962 -1.377 -72.138 1.00 66.44 191 LYS A CA 1
ATOM 1531 C C . LYS A 1 191 ? 98.395 -2.481 -73.100 1.00 66.44 191 LYS A C 1
ATOM 1533 O O . LYS A 1 191 ? 99.422 -2.330 -73.756 1.00 66.44 191 LYS A O 1
ATOM 1538 N N . LYS A 1 192 ? 97.614 -3.560 -73.201 1.00 65.56 192 LYS A N 1
ATOM 1539 C CA . LYS A 1 192 ? 97.903 -4.679 -74.104 1.00 65.56 192 LYS A CA 1
ATOM 1540 C C . LYS A 1 192 ? 97.732 -4.298 -75.578 1.00 65.56 192 LYS A C 1
ATOM 1542 O O . LYS A 1 192 ? 98.656 -4.484 -76.354 1.00 65.56 192 LYS A O 1
ATOM 1547 N N . ALA A 1 193 ? 96.637 -3.623 -75.926 1.00 58.78 193 ALA A N 1
ATOM 1548 C CA . ALA A 1 193 ? 96.395 -3.125 -77.279 1.00 58.78 193 ALA A CA 1
ATOM 1549 C C . ALA A 1 193 ? 97.471 -2.130 -77.748 1.00 58.78 193 ALA A C 1
ATOM 1551 O O . ALA A 1 193 ? 97.823 -2.114 -78.921 1.00 58.78 193 ALA A O 1
ATOM 1552 N N . LYS A 1 194 ? 98.033 -1.318 -76.842 1.00 63.25 194 LYS A N 1
ATOM 1553 C CA . LYS A 1 194 ? 99.129 -0.402 -77.186 1.00 63.25 194 LYS A CA 1
ATOM 1554 C C . LYS A 1 194 ? 100.431 -1.145 -77.516 1.00 63.25 194 LYS A C 1
ATOM 1556 O O . LYS A 1 194 ? 101.093 -0.778 -78.476 1.00 63.25 194 LYS A O 1
ATOM 1561 N N . SER A 1 195 ? 100.737 -2.216 -76.780 1.00 66.94 195 SER A N 1
ATOM 1562 C CA . SER A 1 195 ? 101.859 -3.117 -77.087 1.00 66.94 195 SER A CA 1
ATOM 1563 C C . SER A 1 195 ? 101.695 -3.784 -78.459 1.00 66.94 195 SER A C 1
ATOM 1565 O O . SER A 1 195 ? 102.645 -3.827 -79.233 1.00 66.94 195 SER A O 1
ATOM 1567 N N . ASP A 1 196 ? 100.484 -4.248 -78.779 1.00 63.44 196 ASP A N 1
ATOM 1568 C CA . ASP A 1 196 ? 100.194 -4.952 -80.035 1.00 63.44 196 ASP A CA 1
ATOM 1569 C C . ASP A 1 196 ? 100.209 -3.998 -81.257 1.00 63.44 196 ASP A C 1
ATOM 1571 O O . ASP A 1 196 ? 100.590 -4.387 -82.363 1.00 63.44 196 ASP A O 1
ATOM 1575 N N . ILE A 1 197 ? 99.851 -2.719 -81.070 1.00 60.00 197 ILE A N 1
ATOM 1576 C CA . ILE A 1 197 ? 99.917 -1.674 -82.111 1.00 60.00 197 ILE A CA 1
ATOM 1577 C C . ILE A 1 197 ? 101.367 -1.289 -82.437 1.00 60.00 197 ILE A C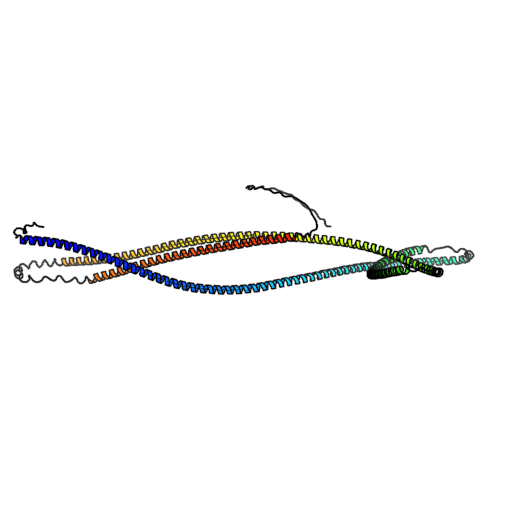 1
ATOM 1579 O O . ILE A 1 197 ? 101.703 -1.106 -83.611 1.00 60.00 197 ILE A O 1
ATOM 1583 N N . ASP A 1 198 ? 102.241 -1.201 -81.435 1.00 61.97 198 ASP A N 1
ATOM 1584 C CA . ASP A 1 198 ? 103.661 -0.894 -81.649 1.00 61.97 198 ASP A CA 1
ATOM 1585 C C . ASP A 1 198 ? 104.366 -2.029 -82.431 1.00 61.97 198 ASP A C 1
ATOM 1587 O O . ASP A 1 198 ? 105.228 -1.776 -83.278 1.00 61.97 198 ASP A O 1
ATOM 1591 N N . GLU A 1 199 ? 103.924 -3.277 -82.244 1.00 64.44 199 GLU A N 1
ATOM 1592 C CA . GLU A 1 199 ? 104.399 -4.451 -82.987 1.00 64.44 199 GLU A CA 1
ATOM 1593 C C . GLU A 1 199 ? 103.845 -4.502 -84.431 1.00 64.44 199 GLU A C 1
ATOM 1595 O O . GLU A 1 199 ? 104.596 -4.750 -85.381 1.00 64.44 199 GLU A O 1
ATOM 1600 N N . ALA A 1 200 ? 102.570 -4.145 -84.637 1.00 56.69 200 ALA A N 1
ATOM 1601 C CA . ALA A 1 200 ? 101.949 -4.051 -85.965 1.00 56.69 200 ALA A CA 1
ATOM 1602 C C . ALA A 1 200 ? 102.527 -2.912 -86.832 1.00 56.69 200 ALA A C 1
ATOM 1604 O O . ALA A 1 200 ? 102.664 -3.055 -88.050 1.00 56.69 200 ALA A O 1
ATOM 1605 N N . THR A 1 201 ? 102.934 -1.798 -86.219 1.00 58.62 201 THR A N 1
ATOM 1606 C CA . THR A 1 201 ? 103.517 -0.643 -86.931 1.00 58.62 201 THR A CA 1
ATOM 1607 C C . THR A 1 201 ? 104.916 -0.960 -87.489 1.00 58.62 201 THR A C 1
ATOM 1609 O O . THR A 1 201 ? 105.293 -0.473 -88.555 1.00 58.62 201 THR A O 1
ATOM 1612 N N . SER A 1 202 ? 105.657 -1.857 -86.829 1.00 59.91 202 SER A N 1
ATOM 1613 C CA . SER A 1 202 ? 106.946 -2.388 -87.301 1.00 59.91 202 SER A CA 1
ATOM 1614 C C . SER A 1 202 ? 106.794 -3.357 -88.489 1.00 59.91 202 SER A C 1
ATOM 1616 O O . SER A 1 202 ? 107.639 -3.393 -89.389 1.00 59.91 202 SER A O 1
ATOM 1618 N N . ALA A 1 203 ? 105.686 -4.106 -88.543 1.00 57.69 203 ALA A N 1
ATOM 1619 C CA . ALA A 1 203 ? 105.364 -5.013 -89.646 1.00 57.69 203 ALA A CA 1
ATOM 1620 C C . ALA A 1 203 ? 104.846 -4.274 -90.899 1.00 57.69 203 ALA A C 1
ATOM 1622 O O . ALA A 1 203 ? 105.216 -4.632 -92.019 1.00 57.69 203 ALA A O 1
ATOM 1623 N N . LEU A 1 204 ? 104.066 -3.198 -90.726 1.00 54.25 204 LEU A N 1
ATOM 1624 C CA . LEU A 1 204 ? 103.483 -2.415 -91.826 1.00 54.25 204 LEU A CA 1
ATOM 1625 C C . LEU A 1 204 ? 104.546 -1.682 -92.672 1.00 54.25 204 LEU A C 1
ATOM 1627 O O . LEU A 1 204 ? 104.409 -1.575 -93.887 1.00 54.25 204 LEU A O 1
ATOM 1631 N N . ALA A 1 205 ? 105.653 -1.244 -92.063 1.00 56.91 205 ALA A N 1
ATOM 1632 C CA . ALA A 1 205 ? 106.752 -0.577 -92.769 1.00 56.91 205 ALA A CA 1
ATOM 1633 C C . ALA A 1 205 ? 107.493 -1.486 -93.774 1.00 56.91 205 ALA A C 1
ATOM 1635 O O . ALA A 1 205 ? 108.100 -0.983 -94.718 1.00 56.91 205 ALA A O 1
ATOM 1636 N N . LYS A 1 206 ? 107.431 -2.815 -93.604 1.00 57.00 206 LYS A N 1
ATOM 1637 C CA . LYS A 1 206 ? 108.031 -3.796 -94.528 1.00 57.00 206 LYS A CA 1
ATOM 1638 C C . LYS A 1 206 ? 107.106 -4.189 -95.688 1.00 57.00 206 LYS A C 1
ATOM 1640 O O . LYS A 1 206 ? 107.608 -4.635 -96.715 1.00 57.00 206 LYS A O 1
ATOM 1645 N N . GLU A 1 207 ? 105.792 -3.987 -95.560 1.00 52.78 207 GLU A N 1
ATOM 1646 C CA . GLU A 1 207 ? 104.795 -4.352 -96.584 1.00 52.78 207 GLU A CA 1
ATOM 1647 C C . GLU A 1 207 ? 104.562 -3.223 -97.616 1.00 52.78 207 GLU A C 1
ATOM 1649 O O . GLU A 1 207 ? 104.269 -3.491 -98.780 1.00 52.78 207 GLU A O 1
ATOM 1654 N N . THR A 1 208 ? 104.812 -1.958 -97.257 1.00 52.91 208 THR A N 1
ATOM 1655 C CA . THR A 1 208 ? 104.660 -0.785 -98.149 1.00 52.91 208 THR A CA 1
ATOM 1656 C C . THR A 1 208 ? 105.595 -0.799 -99.376 1.00 52.91 208 THR A C 1
ATOM 1658 O O . THR A 1 208 ? 105.237 -0.271 -100.428 1.00 52.91 208 THR A O 1
ATOM 1661 N N . GLU A 1 209 ? 106.761 -1.451 -99.299 1.00 52.88 209 GLU A N 1
ATOM 1662 C CA . GLU A 1 209 ? 107.710 -1.576 -100.426 1.00 52.88 209 GLU A CA 1
ATOM 1663 C C . GLU A 1 209 ? 107.293 -2.678 -101.428 1.00 52.88 209 GLU A C 1
ATOM 1665 O O . GLU A 1 209 ? 107.684 -2.658 -102.594 1.00 52.88 209 GLU A O 1
ATOM 1670 N N . ARG A 1 210 ? 106.437 -3.619 -100.999 1.00 52.09 210 ARG A N 1
ATOM 1671 C CA . ARG A 1 210 ? 105.910 -4.728 -101.813 1.00 52.09 210 ARG A CA 1
ATOM 1672 C C . ARG A 1 210 ? 104.651 -4.326 -102.601 1.00 52.09 210 ARG A C 1
ATOM 1674 O O . ARG A 1 210 ? 104.401 -4.860 -103.682 1.00 52.09 210 ARG A O 1
ATOM 1681 N N . CYS A 1 211 ? 103.901 -3.334 -102.110 1.00 45.03 211 CYS A N 1
ATOM 1682 C CA . CYS A 1 211 ? 102.621 -2.886 -102.673 1.00 45.03 211 CYS A CA 1
ATOM 1683 C C . CYS A 1 211 ? 102.710 -2.047 -103.970 1.00 45.03 211 CYS A C 1
ATOM 1685 O O . CYS A 1 211 ? 101.737 -2.026 -104.717 1.00 45.03 211 CYS A O 1
ATOM 1687 N N . ARG A 1 212 ? 103.864 -1.458 -104.340 1.00 51.41 212 ARG A N 1
ATOM 1688 C CA . ARG A 1 212 ? 104.042 -0.776 -105.654 1.00 51.41 212 ARG A CA 1
ATOM 1689 C C . ARG A 1 212 ? 104.068 -1.729 -106.867 1.00 51.41 212 ARG A C 1
ATOM 1691 O O . ARG A 1 212 ? 103.998 -1.278 -108.007 1.00 51.41 212 ARG A O 1
ATOM 1698 N N . GLY A 1 213 ? 104.210 -3.041 -106.650 1.00 54.69 213 GLY A N 1
ATOM 1699 C CA . GLY A 1 213 ? 104.268 -4.057 -107.713 1.00 54.69 213 GLY A CA 1
ATOM 1700 C C . GLY A 1 213 ? 102.928 -4.718 -108.055 1.00 54.69 213 GLY A C 1
ATOM 1701 O O . GLY A 1 213 ? 102.810 -5.301 -109.128 1.00 54.69 213 GLY A O 1
ATOM 1702 N N . LEU A 1 214 ? 101.924 -4.614 -107.177 1.00 46.00 214 LEU A N 1
ATOM 1703 C CA . LEU A 1 214 ? 100.654 -5.353 -107.277 1.00 46.00 214 LEU A CA 1
ATOM 1704 C C . LEU A 1 214 ? 99.435 -4.460 -107.595 1.00 46.00 214 LEU A C 1
ATOM 1706 O O . LEU A 1 214 ? 98.359 -4.975 -107.889 1.00 46.00 214 LEU A O 1
ATOM 1710 N N . GLU A 1 215 ? 99.625 -3.136 -107.667 1.00 46.47 215 GLU A N 1
ATOM 1711 C CA . GLU A 1 215 ? 98.645 -2.140 -108.151 1.00 46.47 215 GLU A CA 1
ATOM 1712 C C . GLU A 1 215 ? 98.256 -2.298 -109.639 1.00 46.47 215 GLU A C 1
ATOM 1714 O O . GLU A 1 215 ? 97.312 -1.661 -110.089 1.00 46.47 215 GLU A O 1
ATOM 1719 N N . ARG A 1 216 ? 98.930 -3.162 -110.419 1.00 49.56 216 ARG A N 1
ATOM 1720 C CA . ARG A 1 216 ? 98.579 -3.430 -111.832 1.00 49.56 216 ARG A CA 1
ATOM 1721 C C . ARG A 1 216 ? 97.667 -4.633 -112.073 1.00 49.56 216 ARG A C 1
ATOM 1723 O O . ARG A 1 216 ? 97.254 -4.818 -113.212 1.00 49.56 216 ARG A O 1
ATOM 1730 N N . GLU A 1 217 ? 97.338 -5.441 -111.068 1.00 42.28 217 GLU A N 1
ATOM 1731 C CA . GLU A 1 217 ? 96.647 -6.716 -111.331 1.00 42.28 217 GLU A CA 1
ATOM 1732 C C . GLU A 1 217 ? 95.317 -6.928 -110.608 1.00 42.28 217 GLU A C 1
ATOM 1734 O O . GLU A 1 217 ? 94.579 -7.829 -110.997 1.00 42.28 217 GLU A O 1
ATOM 1739 N N . LEU A 1 218 ? 94.938 -6.124 -109.609 1.00 41.16 218 LEU A N 1
ATOM 1740 C CA . LEU A 1 218 ? 93.747 -6.440 -108.803 1.00 41.16 218 LEU A CA 1
ATOM 1741 C C . LEU A 1 218 ? 92.864 -5.232 -108.442 1.00 41.16 218 LEU A C 1
ATOM 1743 O O . LEU A 1 218 ? 92.197 -5.223 -107.415 1.00 41.16 218 LEU A O 1
ATOM 1747 N N . GLU A 1 219 ? 92.723 -4.287 -109.376 1.00 47.25 219 GLU A N 1
ATOM 1748 C CA . GLU A 1 219 ? 91.479 -3.506 -109.553 1.00 47.25 219 GLU A CA 1
ATOM 1749 C C . GLU A 1 219 ? 90.309 -4.395 -110.049 1.00 47.25 219 GLU A C 1
ATOM 1751 O O . GLU A 1 219 ? 89.153 -3.979 -110.091 1.00 47.25 219 GLU A O 1
ATOM 1756 N N . GLN A 1 220 ? 90.583 -5.670 -110.359 1.00 42.19 220 GLN A N 1
ATOM 1757 C CA . GLN A 1 220 ? 89.630 -6.666 -110.846 1.00 42.19 220 GLN A CA 1
ATOM 1758 C C . GLN A 1 220 ? 89.431 -7.828 -109.861 1.00 42.19 220 GLN A C 1
ATOM 1760 O O . GLN A 1 220 ? 89.547 -8.991 -110.241 1.00 42.19 220 GLN A O 1
ATOM 1765 N N . ARG A 1 221 ? 89.133 -7.531 -108.590 1.00 36.25 221 ARG A N 1
ATOM 1766 C CA . ARG A 1 221 ? 88.438 -8.446 -107.657 1.00 36.25 221 ARG A CA 1
ATOM 1767 C C . ARG A 1 221 ? 88.127 -7.732 -106.343 1.00 36.25 221 ARG A C 1
ATOM 1769 O O . ARG A 1 221 ? 88.685 -8.013 -105.288 1.00 36.25 221 ARG A O 1
ATOM 1776 N N . VAL A 1 222 ? 87.165 -6.816 -106.411 1.00 44.47 222 VAL A N 1
ATOM 1777 C CA . VAL A 1 222 ? 86.351 -6.472 -105.242 1.00 44.47 222 VAL A CA 1
ATOM 1778 C C . VAL A 1 222 ? 85.688 -7.763 -104.767 1.00 44.47 222 VAL A C 1
ATOM 1780 O O . VAL A 1 222 ? 84.842 -8.287 -105.489 1.00 44.47 222 VAL A O 1
ATOM 1783 N N . SER A 1 223 ? 86.100 -8.290 -103.611 1.00 33.44 223 SER A N 1
ATOM 1784 C CA . SER A 1 223 ? 85.279 -9.032 -102.630 1.00 33.44 223 SER A CA 1
ATOM 1785 C C . SER A 1 223 ? 86.141 -9.967 -101.781 1.00 33.44 223 SER A C 1
ATOM 1787 O O . SER A 1 223 ? 86.488 -11.043 -102.250 1.00 33.44 223 SER A O 1
ATOM 1789 N N . SER A 1 224 ? 86.415 -9.574 -100.532 1.00 30.55 224 SER A N 1
ATOM 1790 C CA . SER A 1 224 ? 86.404 -10.418 -99.315 1.00 30.55 224 SER A CA 1
ATOM 1791 C C . SER A 1 224 ? 87.242 -9.716 -98.235 1.00 30.55 224 SER A C 1
ATOM 1793 O O . SER A 1 224 ? 88.428 -9.498 -98.440 1.00 30.55 224 SER A O 1
ATOM 1795 N N . SER A 1 225 ? 86.650 -9.186 -97.157 1.00 31.75 225 SER A N 1
ATOM 1796 C CA . SER A 1 225 ? 86.340 -9.942 -95.924 1.00 31.75 225 SER A CA 1
ATOM 1797 C C . SER A 1 225 ? 87.597 -10.592 -95.342 1.00 31.75 225 SER A C 1
ATOM 1799 O O . SER A 1 225 ? 88.238 -11.355 -96.045 1.00 31.75 225 SER A O 1
ATOM 1801 N N . VAL A 1 226 ? 87.994 -10.470 -94.083 1.00 39.31 226 VAL A N 1
ATOM 1802 C CA . VAL A 1 226 ? 87.498 -9.897 -92.820 1.00 39.31 226 VAL A CA 1
ATOM 1803 C C . VAL A 1 226 ? 88.720 -10.056 -91.897 1.00 39.31 226 VAL A C 1
ATOM 1805 O O . VAL A 1 226 ? 89.462 -11.011 -92.085 1.00 39.31 226 VAL A O 1
ATOM 1808 N N . ASP A 1 227 ? 88.921 -9.182 -90.908 1.00 40.91 227 ASP A N 1
ATOM 1809 C CA . ASP A 1 227 ? 89.362 -9.646 -89.579 1.00 40.91 227 ASP A CA 1
ATOM 1810 C C . ASP A 1 227 ? 89.124 -8.578 -88.505 1.00 40.91 227 ASP A C 1
ATOM 1812 O O . ASP A 1 227 ? 90.015 -7.931 -87.963 1.00 40.91 227 ASP A O 1
ATOM 1816 N N . THR A 1 228 ? 87.841 -8.429 -88.177 1.00 47.06 228 THR A N 1
ATOM 1817 C CA . THR A 1 228 ? 87.335 -7.822 -86.936 1.00 47.06 228 THR A CA 1
ATOM 1818 C C . THR A 1 228 ? 86.491 -8.831 -86.144 1.00 47.06 228 THR A C 1
ATOM 1820 O O . THR A 1 228 ? 85.620 -8.450 -85.370 1.00 47.06 228 THR A O 1
ATOM 1823 N N . ALA A 1 229 ? 86.734 -10.137 -86.308 1.00 49.97 229 ALA A N 1
ATOM 1824 C CA . ALA A 1 229 ? 85.848 -11.176 -85.778 1.00 49.97 229 ALA A CA 1
ATOM 1825 C C . ALA A 1 229 ? 86.038 -11.485 -84.277 1.00 49.97 229 ALA A C 1
ATOM 1827 O O . ALA A 1 229 ? 85.073 -11.843 -83.613 1.00 49.97 229 ALA A O 1
ATOM 1828 N N . LYS A 1 230 ? 87.229 -11.300 -83.686 1.00 45.62 230 LYS A N 1
ATOM 1829 C CA . LYS A 1 230 ? 87.498 -11.825 -82.324 1.00 45.62 230 LYS A CA 1
ATOM 1830 C C . LYS A 1 230 ? 87.313 -10.837 -81.166 1.00 45.62 230 LYS A C 1
ATOM 1832 O O . LYS A 1 230 ? 87.054 -11.255 -80.043 1.00 45.62 230 LYS A O 1
ATOM 1837 N N . LEU A 1 231 ? 87.392 -9.532 -81.431 1.00 50.16 231 LEU A N 1
ATOM 1838 C CA . LEU A 1 231 ? 87.058 -8.484 -80.451 1.00 50.16 231 LEU A CA 1
ATOM 1839 C C . LEU A 1 231 ? 85.584 -8.067 -80.530 1.00 50.16 231 LEU A C 1
ATOM 1841 O O . LEU A 1 231 ? 85.022 -7.615 -79.533 1.00 50.16 231 LEU A O 1
ATOM 1845 N N . HIS A 1 232 ? 84.937 -8.272 -81.683 1.00 48.97 232 HIS A N 1
ATOM 1846 C CA . HIS A 1 232 ? 83.511 -8.007 -81.829 1.00 48.97 232 HIS A CA 1
ATOM 1847 C C . HIS A 1 232 ? 82.664 -9.062 -81.114 1.00 48.97 232 HIS A C 1
ATOM 1849 O O . HIS A 1 232 ? 81.647 -8.683 -80.564 1.00 48.97 232 HIS A O 1
ATOM 1855 N N . GLU A 1 233 ? 83.089 -10.327 -81.009 1.00 47.06 233 GLU A N 1
ATOM 1856 C CA . GLU A 1 233 ? 82.330 -11.396 -80.330 1.00 47.06 233 GLU A CA 1
ATOM 1857 C C . GLU A 1 233 ? 82.243 -11.208 -78.799 1.00 47.06 233 GLU A C 1
ATOM 1859 O O . GLU A 1 233 ? 81.185 -11.394 -78.204 1.00 47.06 233 GLU A O 1
ATOM 1864 N N . GLN A 1 234 ? 83.305 -10.735 -78.137 1.00 48.47 234 GLN A N 1
ATOM 1865 C CA . GLN A 1 234 ? 83.274 -10.484 -76.684 1.00 48.47 234 GLN A CA 1
ATOM 1866 C C . GLN A 1 234 ? 82.554 -9.180 -76.324 1.00 48.47 234 GLN A C 1
ATOM 1868 O O . GLN A 1 234 ? 81.849 -9.121 -75.314 1.00 48.47 234 GLN A O 1
ATOM 1873 N N . ILE A 1 235 ? 82.679 -8.157 -77.176 1.00 51.69 235 ILE A N 1
ATOM 1874 C CA . ILE A 1 235 ? 81.941 -6.902 -77.015 1.00 51.69 235 ILE A CA 1
ATOM 1875 C C . ILE A 1 235 ? 80.467 -7.104 -77.381 1.00 51.69 235 ILE A C 1
ATOM 1877 O O . ILE A 1 235 ? 79.628 -6.622 -76.638 1.00 51.69 235 ILE A O 1
ATOM 1881 N N . THR A 1 236 ? 80.114 -7.886 -78.410 1.00 51.94 236 THR A N 1
ATOM 1882 C CA . THR A 1 236 ? 78.703 -8.227 -78.687 1.00 51.94 236 THR A CA 1
ATOM 1883 C C . THR A 1 236 ? 78.111 -9.151 -77.639 1.00 51.94 236 THR A C 1
ATOM 1885 O O . THR A 1 236 ? 76.943 -8.990 -77.335 1.00 51.94 236 THR A O 1
ATOM 1888 N N . THR A 1 237 ? 78.862 -10.056 -77.007 1.00 53.34 237 THR A N 1
ATOM 1889 C CA . THR A 1 237 ? 78.289 -10.885 -75.928 1.00 53.34 237 THR A CA 1
ATOM 1890 C C . THR A 1 237 ? 77.958 -10.036 -74.695 1.00 53.34 237 THR A C 1
ATOM 1892 O O . THR A 1 237 ? 76.850 -10.116 -74.174 1.00 53.34 237 THR A O 1
ATOM 1895 N N . LYS A 1 238 ? 78.857 -9.128 -74.288 1.00 57.75 238 LYS A N 1
ATOM 1896 C CA . LYS A 1 238 ? 78.620 -8.198 -73.167 1.00 57.75 238 LYS A CA 1
ATOM 1897 C C . LYS A 1 238 ? 77.616 -7.087 -73.500 1.00 57.75 238 LYS A C 1
ATOM 1899 O O . LYS A 1 238 ? 76.834 -6.709 -72.634 1.00 57.75 238 LYS A O 1
ATOM 1904 N N . ASP A 1 239 ? 77.602 -6.592 -74.737 1.00 58.44 239 ASP A N 1
ATOM 1905 C CA . ASP A 1 239 ? 76.622 -5.616 -75.237 1.00 58.44 239 ASP A CA 1
ATOM 1906 C C . ASP A 1 239 ? 75.246 -6.266 -75.449 1.00 58.44 239 ASP A C 1
ATOM 1908 O O . ASP A 1 239 ? 74.239 -5.611 -75.225 1.00 58.44 239 ASP A O 1
ATOM 1912 N N . ASN A 1 240 ? 75.164 -7.563 -75.769 1.00 57.34 240 ASN A N 1
ATOM 1913 C CA . ASN A 1 240 ? 73.905 -8.313 -75.820 1.00 57.34 240 ASN A CA 1
ATOM 1914 C C . ASN A 1 240 ? 73.398 -8.690 -74.424 1.00 57.34 240 ASN A C 1
ATOM 1916 O O . ASN A 1 240 ? 72.193 -8.675 -74.216 1.00 57.34 240 ASN A O 1
ATOM 1920 N N . GLU A 1 241 ? 74.270 -8.963 -73.451 1.00 62.06 241 GLU A N 1
ATOM 1921 C CA . GLU A 1 241 ? 73.883 -9.146 -72.042 1.00 62.06 241 GLU A CA 1
ATOM 1922 C C . GLU A 1 241 ? 73.403 -7.829 -71.416 1.00 62.06 241 GLU A C 1
ATOM 1924 O O . GLU A 1 241 ? 72.384 -7.806 -70.727 1.00 62.06 241 GLU A O 1
ATOM 1929 N N . LEU A 1 242 ? 74.078 -6.712 -71.710 1.00 61.97 242 LEU A N 1
ATOM 1930 C CA . LEU A 1 242 ? 73.636 -5.382 -71.291 1.00 61.97 242 LEU A CA 1
ATOM 1931 C C . LEU A 1 242 ? 72.388 -4.931 -72.048 1.00 61.97 242 LEU A C 1
ATOM 1933 O O . LEU A 1 242 ? 71.491 -4.390 -71.417 1.00 61.97 242 LEU A O 1
ATOM 1937 N N . LYS A 1 243 ? 72.249 -5.208 -73.349 1.00 61.00 243 LYS A N 1
ATOM 1938 C CA . LYS A 1 243 ? 70.995 -4.975 -74.084 1.00 61.00 243 LYS A CA 1
ATOM 1939 C C . LYS A 1 243 ? 69.881 -5.909 -73.637 1.00 61.00 243 LYS A C 1
ATOM 1941 O O . LYS A 1 243 ? 68.737 -5.482 -73.683 1.00 61.00 243 LYS A O 1
ATOM 1946 N N . ALA A 1 244 ? 70.169 -7.122 -73.170 1.00 61.44 244 ALA A N 1
ATOM 1947 C CA . ALA A 1 244 ? 69.175 -8.023 -72.591 1.00 61.44 244 ALA A CA 1
ATOM 1948 C C . ALA A 1 244 ? 68.745 -7.561 -71.195 1.00 61.44 244 ALA A C 1
ATOM 1950 O O . ALA A 1 244 ? 67.562 -7.623 -70.894 1.00 61.44 244 ALA A O 1
ATOM 1951 N N . LEU A 1 245 ? 69.655 -7.031 -70.372 1.00 62.53 245 LEU A N 1
ATOM 1952 C CA . LEU A 1 245 ? 69.329 -6.453 -69.063 1.00 62.53 245 LEU A CA 1
ATOM 1953 C C . LEU A 1 245 ? 68.645 -5.092 -69.176 1.00 62.53 245 LEU A C 1
ATOM 1955 O O . LEU A 1 245 ? 67.698 -4.840 -68.443 1.00 62.53 245 LEU A O 1
ATOM 1959 N N . VAL A 1 246 ? 69.068 -4.242 -70.113 1.00 66.94 246 VAL A N 1
ATOM 1960 C CA . VAL A 1 246 ? 68.395 -2.977 -70.433 1.00 66.94 246 VAL A CA 1
ATOM 1961 C C . VAL A 1 246 ? 67.059 -3.253 -71.115 1.00 66.94 246 VAL A C 1
ATOM 1963 O O . VAL A 1 246 ? 66.093 -2.597 -70.770 1.00 66.94 246 VAL A O 1
ATOM 1966 N N . SER A 1 247 ? 66.935 -4.276 -71.969 1.00 66.19 247 SER A N 1
ATOM 1967 C CA . SER A 1 247 ? 65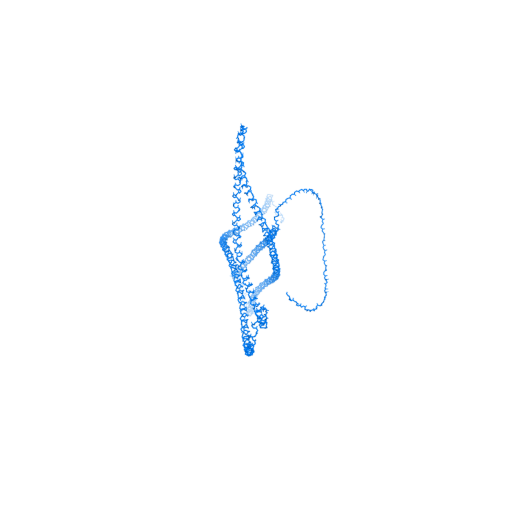.628 -4.708 -72.490 1.00 66.19 247 SER A CA 1
ATOM 1968 C C . SER A 1 247 ? 64.768 -5.367 -71.415 1.00 66.19 247 SER A C 1
ATOM 1970 O O . SER A 1 247 ? 63.565 -5.190 -71.453 1.00 66.19 247 SER A O 1
ATOM 1972 N N . ALA A 1 248 ? 65.329 -6.085 -70.439 1.00 65.50 248 ALA A N 1
ATOM 1973 C CA . ALA A 1 248 ? 64.568 -6.668 -69.332 1.00 65.50 248 ALA A CA 1
ATOM 1974 C C . ALA A 1 248 ? 64.124 -5.605 -68.320 1.00 65.50 248 ALA A C 1
ATOM 1976 O O . ALA A 1 248 ? 63.016 -5.692 -67.808 1.00 65.50 248 ALA A O 1
ATOM 1977 N N . LEU A 1 249 ? 64.945 -4.581 -68.072 1.00 63.94 249 LEU A N 1
ATOM 1978 C CA . LEU A 1 249 ? 64.573 -3.411 -67.278 1.00 63.94 249 LEU A CA 1
ATOM 1979 C C . LEU A 1 249 ? 63.609 -2.502 -68.033 1.00 63.94 249 LEU A C 1
ATOM 1981 O O . LEU A 1 249 ? 62.676 -2.014 -67.417 1.00 63.94 249 LEU A O 1
ATOM 1985 N N . ASP A 1 250 ? 63.763 -2.322 -69.344 1.00 65.31 250 ASP A N 1
ATOM 1986 C CA . ASP A 1 250 ? 62.798 -1.598 -70.172 1.00 65.31 250 ASP A CA 1
ATOM 1987 C C . ASP A 1 250 ? 61.507 -2.395 -70.369 1.00 65.31 250 ASP A C 1
ATOM 1989 O O . ASP A 1 250 ? 60.464 -1.774 -70.508 1.00 65.31 250 ASP A O 1
ATOM 1993 N N . MET A 1 251 ? 61.533 -3.732 -70.356 1.00 67.75 251 MET A N 1
ATOM 1994 C CA . MET A 1 251 ? 60.328 -4.569 -70.323 1.00 67.75 251 MET A CA 1
ATOM 1995 C C . MET A 1 251 ? 59.682 -4.515 -68.945 1.00 67.75 251 MET A C 1
ATOM 1997 O O . MET A 1 251 ? 58.509 -4.219 -68.881 1.00 67.75 251 MET A O 1
ATOM 2001 N N . ALA A 1 252 ? 60.421 -4.658 -67.842 1.00 64.62 252 ALA A N 1
ATOM 2002 C CA . ALA A 1 252 ? 59.866 -4.536 -66.492 1.00 64.62 252 ALA A CA 1
ATOM 2003 C C . ALA A 1 252 ? 59.355 -3.116 -66.201 1.00 64.62 252 ALA A C 1
ATOM 2005 O O . ALA A 1 252 ? 58.348 -2.937 -65.521 1.00 64.62 252 ALA A O 1
ATOM 2006 N N . ARG A 1 253 ? 60.019 -2.094 -66.749 1.00 67.50 253 ARG A N 1
ATOM 2007 C CA . ARG A 1 253 ? 59.572 -0.704 -66.699 1.00 67.50 253 ARG A CA 1
ATOM 2008 C C . ARG A 1 253 ? 58.391 -0.470 -67.631 1.00 67.50 253 ARG A C 1
ATOM 2010 O O . ARG A 1 253 ? 57.480 0.210 -67.202 1.00 67.50 253 ARG A O 1
ATOM 2017 N N . ARG A 1 254 ? 58.337 -1.060 -68.830 1.00 64.31 254 ARG A N 1
ATOM 2018 C CA . ARG A 1 254 ? 57.135 -1.048 -69.687 1.00 64.31 254 ARG A CA 1
ATOM 2019 C C . ARG A 1 254 ? 56.001 -1.913 -69.149 1.00 64.31 254 ARG A C 1
ATOM 2021 O O . ARG A 1 254 ? 54.864 -1.631 -69.482 1.00 64.31 254 ARG A O 1
ATOM 2028 N N . ASP A 1 255 ? 56.270 -2.897 -68.302 1.00 65.94 255 ASP A N 1
ATOM 2029 C CA . ASP A 1 255 ? 55.271 -3.728 -67.629 1.00 65.94 255 ASP A CA 1
ATOM 2030 C C . ASP A 1 255 ? 54.755 -3.018 -66.377 1.00 65.94 255 ASP A C 1
ATOM 2032 O O . ASP A 1 255 ? 53.574 -3.121 -66.066 1.00 65.94 255 ASP A O 1
ATOM 2036 N N . ALA A 1 256 ? 55.597 -2.242 -65.684 1.00 63.19 256 ALA A N 1
ATOM 2037 C CA . ALA A 1 256 ? 55.211 -1.375 -64.571 1.00 63.19 256 ALA A CA 1
ATOM 2038 C C . ALA A 1 256 ? 54.502 -0.099 -65.055 1.00 63.19 256 ALA A C 1
ATOM 2040 O O . ALA A 1 256 ? 53.435 0.243 -64.558 1.00 63.19 256 AL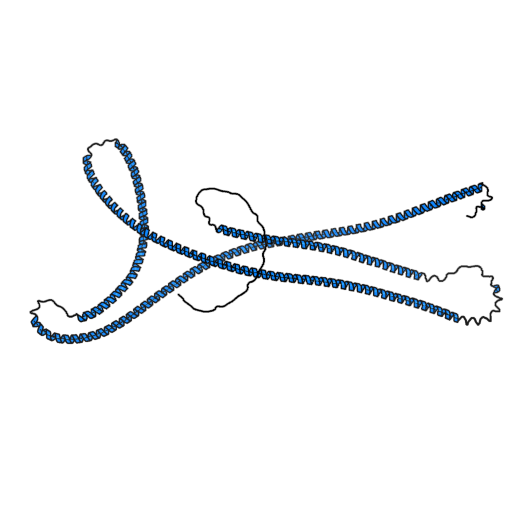A A O 1
ATOM 2041 N N . GLU A 1 257 ? 55.040 0.575 -66.072 1.00 65.00 257 GLU A N 1
ATOM 2042 C CA . GLU A 1 257 ? 54.369 1.662 -66.790 1.00 65.00 257 GLU A CA 1
ATOM 2043 C C . GLU A 1 257 ? 53.151 1.112 -67.530 1.00 65.00 257 GLU A C 1
ATOM 2045 O O . GLU A 1 257 ? 52.141 1.783 -67.569 1.00 65.00 257 GLU A O 1
ATOM 2050 N N . GLY A 1 258 ? 53.176 -0.130 -68.013 1.00 65.44 258 GLY A N 1
ATOM 2051 C CA . GLY A 1 258 ? 52.047 -0.816 -68.636 1.00 65.44 258 GLY A CA 1
ATOM 2052 C C . GLY A 1 258 ? 50.975 -1.237 -67.642 1.00 65.44 258 GLY A C 1
ATOM 2053 O O . GLY A 1 258 ? 49.809 -1.151 -67.981 1.00 65.44 258 GLY A O 1
ATOM 2054 N N . THR A 1 259 ? 51.309 -1.607 -66.404 1.00 64.81 259 THR A N 1
ATOM 2055 C CA . THR A 1 259 ? 50.318 -1.848 -65.339 1.00 64.81 259 THR A CA 1
ATOM 2056 C C . THR A 1 259 ? 49.801 -0.542 -64.766 1.00 64.81 259 THR A C 1
ATOM 2058 O O . THR A 1 259 ? 48.607 -0.421 -64.530 1.00 64.81 259 THR A O 1
ATOM 2061 N N . GLN A 1 260 ? 50.640 0.478 -64.610 1.00 64.31 260 GLN A N 1
ATOM 2062 C CA . GLN A 1 260 ? 50.204 1.798 -64.165 1.00 64.31 260 GLN A CA 1
ATOM 2063 C C . GLN A 1 260 ? 49.378 2.510 -65.244 1.00 64.31 260 GLN A C 1
ATOM 2065 O O . GLN A 1 260 ? 48.370 3.130 -64.926 1.00 64.31 260 GLN A O 1
ATOM 2070 N N . GLN A 1 261 ? 49.737 2.362 -66.518 1.00 63.38 261 GLN A N 1
ATOM 2071 C CA . GLN A 1 261 ? 48.979 2.839 -67.670 1.00 63.38 261 GLN A CA 1
ATOM 2072 C C . GLN A 1 261 ? 47.790 1.935 -67.970 1.00 63.38 261 GLN A C 1
ATOM 2074 O O . GLN A 1 261 ? 46.792 2.469 -68.415 1.00 63.38 261 GLN A O 1
ATOM 2079 N N . ALA A 1 262 ? 47.809 0.636 -67.657 1.00 62.88 262 ALA A N 1
ATOM 2080 C CA . ALA A 1 262 ? 46.619 -0.215 -67.687 1.00 62.88 262 ALA A CA 1
ATOM 2081 C C . ALA A 1 262 ? 45.672 0.134 -66.548 1.00 62.88 262 ALA A C 1
ATOM 2083 O O . ALA A 1 262 ? 44.478 0.114 -66.769 1.00 62.88 262 ALA A O 1
ATOM 2084 N N . HIS A 1 263 ? 46.151 0.518 -65.365 1.00 68.62 263 HIS A N 1
ATOM 2085 C CA . HIS A 1 263 ? 45.301 1.021 -64.289 1.00 68.62 263 HIS A CA 1
ATOM 2086 C C . HIS A 1 263 ? 44.790 2.431 -64.583 1.00 68.62 263 HIS A C 1
ATOM 2088 O O . HIS A 1 263 ? 43.635 2.717 -64.289 1.00 68.62 263 HIS A O 1
ATOM 2094 N N . LEU A 1 264 ? 45.592 3.294 -65.215 1.00 69.50 264 LEU A N 1
ATOM 2095 C CA . LEU A 1 264 ? 45.152 4.613 -65.667 1.00 69.50 264 LEU A CA 1
ATOM 2096 C C . LEU A 1 264 ? 44.183 4.494 -66.848 1.00 69.50 264 LEU A C 1
ATOM 2098 O O . LEU A 1 264 ? 43.165 5.167 -66.852 1.00 69.50 264 LEU A O 1
ATOM 2102 N N . GLN A 1 265 ? 44.440 3.596 -67.800 1.00 67.69 265 GLN A N 1
ATOM 2103 C CA . GLN A 1 265 ? 43.520 3.249 -68.879 1.00 67.69 265 GLN A CA 1
ATOM 2104 C C . GLN A 1 265 ? 42.300 2.541 -68.329 1.00 67.69 265 GLN A C 1
ATOM 2106 O O . GLN A 1 265 ? 41.231 2.806 -68.828 1.00 67.69 265 GLN A O 1
ATOM 2111 N N . GLN A 1 266 ? 42.391 1.694 -67.308 1.00 66.94 266 GLN A N 1
ATOM 2112 C CA . GLN A 1 266 ? 41.238 1.045 -66.687 1.00 66.94 266 GLN A CA 1
ATOM 2113 C C . GLN A 1 266 ? 40.419 2.064 -65.901 1.00 66.94 266 GLN A C 1
ATOM 2115 O O . GLN A 1 266 ? 39.203 2.011 -65.966 1.00 66.94 266 GLN A O 1
ATOM 2120 N N . ALA A 1 267 ? 41.044 3.035 -65.233 1.00 68.12 267 ALA A N 1
ATOM 2121 C CA . ALA A 1 267 ? 40.353 4.144 -64.581 1.00 68.12 267 ALA A CA 1
ATOM 2122 C C . ALA A 1 267 ? 39.701 5.078 -65.609 1.00 68.12 267 ALA A C 1
ATOM 2124 O O . ALA A 1 267 ? 38.519 5.370 -65.488 1.00 68.12 267 ALA A O 1
ATOM 2125 N N . GLN A 1 268 ? 40.419 5.455 -66.669 1.00 70.69 268 GLN A N 1
ATOM 2126 C CA . GLN A 1 268 ? 39.879 6.226 -67.790 1.00 70.69 268 GLN A CA 1
ATOM 2127 C C . GLN A 1 268 ? 38.827 5.435 -68.563 1.00 70.69 268 GLN A C 1
ATOM 2129 O O . GLN A 1 268 ? 37.872 6.030 -69.024 1.00 70.69 268 GLN A O 1
ATOM 2134 N N . THR A 1 269 ? 38.943 4.112 -68.674 1.00 70.12 269 THR A N 1
ATOM 2135 C CA . THR A 1 269 ? 37.950 3.229 -69.300 1.00 70.12 269 THR A CA 1
ATOM 2136 C C . THR A 1 269 ? 36.757 3.076 -68.381 1.00 70.12 269 THR A C 1
ATOM 2138 O O . THR A 1 269 ? 35.654 3.054 -68.875 1.00 70.12 269 THR A O 1
ATOM 2141 N N . ILE A 1 270 ? 36.914 3.032 -67.058 1.00 70.44 270 ILE A N 1
ATOM 2142 C CA . ILE A 1 270 ? 35.785 3.045 -66.121 1.00 70.44 270 ILE A CA 1
ATOM 2143 C C . ILE A 1 270 ? 35.078 4.397 -66.177 1.00 70.44 270 ILE A C 1
ATOM 2145 O O . ILE A 1 270 ? 33.858 4.425 -66.227 1.00 70.44 270 ILE A O 1
ATOM 2149 N N . GLU A 1 271 ? 35.810 5.506 -66.213 1.00 72.06 271 GLU A N 1
ATOM 2150 C CA . GLU A 1 271 ? 35.238 6.851 -66.299 1.00 72.06 271 GLU A CA 1
ATOM 2151 C C . GLU A 1 271 ? 34.596 7.092 -67.675 1.00 72.06 271 GLU A C 1
ATOM 2153 O O . GLU A 1 271 ? 33.481 7.603 -67.759 1.00 72.06 271 GLU A O 1
ATOM 2158 N N . THR A 1 272 ? 35.229 6.601 -68.744 1.00 71.81 272 THR A N 1
ATOM 2159 C CA . THR A 1 272 ? 34.681 6.590 -70.105 1.00 71.81 272 THR A CA 1
ATOM 2160 C C . THR A 1 272 ? 33.462 5.683 -70.164 1.00 71.81 272 THR A C 1
ATOM 2162 O O . THR A 1 272 ? 32.429 6.169 -70.577 1.00 71.81 272 THR A O 1
ATOM 2165 N N . LEU A 1 273 ? 33.494 4.455 -69.635 1.00 72.19 273 LEU A N 1
ATOM 2166 C CA . LEU A 1 273 ? 32.353 3.531 -69.560 1.00 72.19 273 LEU A CA 1
ATOM 2167 C C . LEU A 1 273 ? 31.234 4.066 -68.670 1.00 72.19 273 LEU A C 1
ATOM 2169 O O . LEU A 1 273 ? 30.076 3.789 -68.938 1.00 72.19 273 LEU A O 1
ATOM 2173 N N . GLN A 1 274 ? 31.525 4.829 -67.619 1.00 71.44 274 GLN A N 1
ATOM 2174 C CA . GLN A 1 274 ? 30.508 5.502 -66.810 1.00 71.44 274 GLN A CA 1
ATOM 2175 C C . GLN A 1 274 ? 29.894 6.672 -67.579 1.00 71.44 274 GLN A C 1
ATOM 2177 O O . GLN A 1 274 ? 28.676 6.845 -67.554 1.00 71.44 274 GLN A O 1
ATOM 2182 N N . SER A 1 275 ? 30.709 7.440 -68.304 1.00 70.69 275 SER A N 1
ATOM 2183 C CA . SER A 1 275 ? 30.241 8.503 -69.195 1.00 70.69 275 SER A CA 1
ATOM 2184 C C . SER A 1 275 ? 29.497 7.950 -70.419 1.00 70.69 275 SER A C 1
ATOM 2186 O O . SER A 1 275 ? 28.514 8.542 -70.846 1.00 70.69 275 SER A O 1
ATOM 2188 N N . GLU A 1 276 ? 29.877 6.775 -70.920 1.00 72.25 276 GLU A N 1
ATOM 2189 C CA . GLU A 1 276 ? 29.247 6.022 -72.004 1.00 72.25 276 GLU A CA 1
ATOM 2190 C C . GLU A 1 276 ? 27.980 5.345 -71.509 1.00 72.25 276 GLU A C 1
ATOM 2192 O O . GLU A 1 276 ? 26.973 5.417 -72.181 1.00 72.25 276 GLU A O 1
ATOM 2197 N N . CYS A 1 277 ? 27.951 4.777 -70.302 1.00 68.00 277 CYS A N 1
ATOM 2198 C CA . CYS A 1 277 ? 26.722 4.273 -69.688 1.00 68.00 277 CYS A CA 1
ATOM 2199 C C . CYS A 1 277 ? 25.741 5.416 -69.442 1.00 68.00 277 CYS A C 1
ATOM 2201 O O . CYS A 1 277 ? 24.544 5.246 -69.653 1.00 68.00 277 CYS A O 1
ATOM 2203 N N . LYS A 1 278 ? 26.229 6.590 -69.028 1.00 75.00 278 LYS A N 1
ATOM 2204 C CA . LYS A 1 278 ? 25.395 7.777 -68.850 1.00 75.00 278 LYS A CA 1
ATOM 2205 C C . LYS A 1 278 ? 24.889 8.306 -70.189 1.00 75.00 278 LYS A C 1
ATOM 2207 O O . LYS A 1 278 ? 23.687 8.446 -70.347 1.00 75.00 278 LYS A O 1
ATOM 2212 N N . THR A 1 279 ? 25.759 8.485 -71.179 1.00 70.56 279 THR A N 1
ATOM 2213 C CA . THR A 1 279 ? 25.352 8.912 -72.527 1.00 70.56 279 THR A CA 1
ATOM 2214 C C . THR A 1 279 ? 24.518 7.857 -73.248 1.00 70.56 279 THR A C 1
ATOM 2216 O O . THR A 1 279 ? 23.631 8.235 -73.991 1.00 70.56 279 THR A O 1
ATOM 2219 N N . MET A 1 280 ? 24.704 6.558 -72.998 1.00 68.25 280 MET A N 1
ATOM 2220 C CA . MET A 1 280 ? 23.838 5.478 -73.482 1.00 68.25 280 MET A CA 1
ATOM 2221 C C . MET A 1 280 ? 22.507 5.444 -72.748 1.00 68.25 280 MET A C 1
ATOM 2223 O O . MET A 1 280 ? 21.508 5.096 -73.362 1.00 68.25 280 MET A O 1
ATOM 2227 N N . THR A 1 281 ? 22.458 5.787 -71.462 1.00 71.12 281 THR A N 1
ATOM 2228 C CA . THR A 1 281 ? 21.189 5.933 -70.737 1.00 71.12 281 THR A CA 1
ATOM 2229 C C . THR A 1 281 ? 20.434 7.135 -71.292 1.00 71.12 281 THR A C 1
ATOM 2231 O O . THR A 1 281 ? 19.284 6.991 -71.695 1.00 71.12 281 THR A O 1
ATOM 2234 N N . ASP A 1 282 ? 21.111 8.271 -71.450 1.00 71.69 282 ASP A N 1
ATOM 2235 C CA . ASP A 1 282 ? 20.555 9.493 -72.028 1.00 71.69 282 ASP A CA 1
ATOM 2236 C C . ASP A 1 282 ? 20.159 9.289 -73.505 1.00 71.69 282 ASP A C 1
ATOM 2238 O O . ASP A 1 282 ? 19.103 9.752 -73.933 1.00 71.69 282 ASP A O 1
ATOM 2242 N N . ALA A 1 283 ? 20.950 8.543 -74.283 1.00 69.75 283 ALA A N 1
ATOM 2243 C CA . ALA A 1 283 ? 20.655 8.184 -75.669 1.00 69.75 283 ALA A CA 1
ATOM 2244 C C . ALA A 1 283 ? 19.564 7.117 -75.760 1.00 69.75 283 ALA A C 1
ATOM 2246 O O . ALA A 1 283 ? 18.736 7.198 -76.652 1.00 69.75 283 ALA A O 1
ATOM 2247 N N . SER A 1 284 ? 19.490 6.153 -74.841 1.00 68.44 284 SER A N 1
ATOM 2248 C CA . SER A 1 284 ? 18.385 5.189 -74.772 1.00 68.44 284 SER A CA 1
ATOM 2249 C C . SER A 1 284 ? 17.085 5.897 -74.408 1.00 68.44 284 SER A C 1
ATOM 2251 O O . SER A 1 284 ? 16.041 5.591 -74.974 1.00 68.44 284 SER A O 1
ATOM 2253 N N . GLU A 1 285 ? 17.133 6.891 -73.522 1.00 73.81 285 GLU A N 1
ATOM 2254 C CA . GLU A 1 285 ? 15.998 7.760 -73.224 1.00 73.81 285 GLU A CA 1
ATOM 2255 C C . GLU A 1 285 ? 15.652 8.693 -74.389 1.00 73.81 285 GLU A C 1
ATOM 2257 O O . GLU A 1 285 ? 14.467 8.920 -74.632 1.00 73.81 285 GLU A O 1
ATOM 2262 N N . SER A 1 286 ? 16.643 9.191 -75.136 1.00 74.88 286 SER A N 1
ATOM 2263 C CA . SER A 1 286 ? 16.428 9.979 -76.357 1.00 74.88 286 SER A CA 1
ATOM 2264 C C . SER A 1 286 ? 15.805 9.134 -77.461 1.00 74.88 286 SER A C 1
ATOM 2266 O O . SER A 1 286 ? 14.769 9.510 -77.983 1.00 74.88 286 SER A O 1
ATOM 2268 N N . VAL A 1 287 ? 16.349 7.948 -77.743 1.00 73.56 287 VAL A N 1
ATOM 2269 C CA . VAL A 1 287 ? 15.808 6.981 -78.707 1.00 73.56 287 VAL A CA 1
ATOM 2270 C C . VAL A 1 287 ? 14.427 6.512 -78.271 1.00 73.56 287 VAL A C 1
ATOM 2272 O O . VAL A 1 287 ? 13.550 6.356 -79.109 1.00 73.56 287 VAL A O 1
ATOM 2275 N N . ARG A 1 288 ? 14.176 6.330 -76.969 1.00 73.56 288 ARG A N 1
ATOM 2276 C CA . ARG A 1 288 ? 12.833 6.018 -76.466 1.00 73.56 288 ARG A CA 1
ATOM 2277 C C . ARG A 1 288 ? 11.873 7.180 -76.713 1.00 73.56 288 ARG A C 1
ATOM 2279 O O . ARG A 1 288 ? 10.762 6.924 -77.161 1.00 73.56 288 ARG A O 1
ATOM 2286 N N . ARG A 1 289 ? 12.293 8.429 -76.480 1.00 73.62 289 ARG A N 1
ATOM 2287 C CA . ARG A 1 289 ? 11.502 9.632 -76.793 1.00 73.62 289 ARG A CA 1
ATOM 2288 C C . ARG A 1 289 ? 11.248 9.773 -78.294 1.00 73.62 289 ARG A C 1
ATOM 2290 O O . ARG A 1 289 ? 10.099 9.923 -78.680 1.00 73.62 289 ARG A O 1
ATOM 2297 N N . GLU A 1 290 ? 12.269 9.631 -79.129 1.00 75.94 290 GLU A N 1
ATOM 2298 C CA . GLU A 1 290 ? 12.169 9.682 -80.592 1.00 75.94 290 GLU A CA 1
ATOM 2299 C C . GLU A 1 290 ? 11.319 8.537 -81.147 1.00 75.94 290 GLU A C 1
ATOM 2301 O O . GLU A 1 290 ? 10.515 8.751 -82.045 1.00 75.94 290 GLU A O 1
ATOM 2306 N N . HIS A 1 291 ? 11.428 7.327 -80.594 1.00 72.56 291 HIS A N 1
ATOM 2307 C CA . HIS A 1 291 ? 10.568 6.202 -80.955 1.00 72.56 291 HIS A CA 1
ATOM 2308 C C . HIS A 1 291 ? 9.115 6.456 -80.541 1.00 72.56 291 HIS A C 1
ATOM 2310 O O . HIS A 1 291 ? 8.199 6.142 -81.295 1.00 72.56 291 HIS A O 1
ATOM 2316 N N . GLN A 1 292 ? 8.889 7.058 -79.373 1.00 73.62 292 GLN A N 1
ATOM 2317 C CA . GLN A 1 292 ? 7.556 7.415 -78.893 1.00 73.62 292 GLN A CA 1
ATOM 2318 C C . GLN A 1 292 ? 6.944 8.563 -79.718 1.00 73.62 292 GLN A C 1
ATOM 2320 O O . GLN A 1 292 ? 5.762 8.512 -80.050 1.00 73.62 292 GLN A O 1
ATOM 2325 N N . GLU A 1 293 ? 7.750 9.541 -80.136 1.00 76.19 293 GLU A N 1
ATOM 2326 C CA . GLU A 1 293 ? 7.367 10.585 -81.094 1.00 76.19 293 GLU A CA 1
ATOM 2327 C C . GLU A 1 293 ? 7.119 10.020 -82.497 1.00 76.19 293 GLU A C 1
ATOM 2329 O O . GLU A 1 293 ? 6.147 10.400 -83.145 1.00 76.19 293 GLU A O 1
ATOM 2334 N N . ALA A 1 294 ? 7.941 9.078 -82.964 1.00 71.38 294 ALA A N 1
ATOM 2335 C CA . ALA A 1 294 ? 7.755 8.402 -84.243 1.00 71.38 294 ALA A CA 1
ATOM 2336 C C . ALA A 1 294 ? 6.492 7.536 -84.239 1.00 71.38 294 ALA A C 1
ATOM 2338 O O . ALA A 1 294 ? 5.756 7.548 -85.219 1.00 71.38 294 ALA A O 1
ATOM 2339 N N . LEU A 1 295 ? 6.188 6.841 -83.138 1.00 72.31 295 LEU A N 1
ATOM 2340 C CA . LEU A 1 295 ? 4.928 6.114 -82.966 1.00 72.31 295 LEU A CA 1
ATOM 2341 C C . LEU A 1 295 ? 3.730 7.064 -82.981 1.00 72.31 295 LEU A C 1
ATOM 2343 O O . LEU A 1 295 ? 2.774 6.803 -83.705 1.00 72.31 295 LEU A O 1
ATOM 2347 N N . LEU A 1 296 ? 3.806 8.195 -82.272 1.00 75.50 296 LEU A N 1
ATOM 2348 C CA . LEU A 1 296 ? 2.777 9.239 -82.325 1.00 75.50 296 LEU A CA 1
ATOM 2349 C C . LEU A 1 296 ? 2.608 9.800 -83.740 1.00 75.50 296 LEU A C 1
ATOM 2351 O O . LEU A 1 296 ? 1.484 10.011 -84.191 1.00 75.50 296 LEU A O 1
ATOM 2355 N N . LYS A 1 297 ? 3.706 10.008 -84.470 1.00 77.25 297 LYS A N 1
ATOM 2356 C CA . LYS A 1 297 ? 3.678 10.485 -85.853 1.00 77.25 297 LYS A CA 1
ATOM 2357 C C . LYS A 1 297 ? 3.097 9.439 -86.801 1.00 77.25 297 LYS A C 1
ATOM 2359 O O . LYS A 1 297 ? 2.297 9.793 -87.654 1.00 77.25 297 LYS A O 1
ATOM 2364 N N . VAL A 1 298 ? 3.420 8.160 -86.620 1.00 72.00 298 VAL A N 1
ATOM 2365 C CA . VAL A 1 298 ? 2.816 7.048 -87.368 1.00 72.00 298 VAL A CA 1
ATOM 2366 C C . VAL A 1 298 ? 1.329 6.925 -87.044 1.00 72.00 298 VAL A C 1
ATOM 2368 O O . VAL A 1 298 ? 0.539 6.698 -87.952 1.00 72.00 298 VAL A O 1
ATOM 2371 N N . GLU A 1 299 ? 0.906 7.115 -85.794 1.00 73.50 299 GLU A N 1
ATOM 2372 C CA . GLU A 1 299 ? -0.516 7.146 -85.431 1.00 73.50 299 GLU A CA 1
ATOM 2373 C C . GLU A 1 299 ? -1.241 8.346 -86.049 1.00 73.50 299 GLU A C 1
ATOM 2375 O O . GLU A 1 299 ? -2.343 8.186 -86.576 1.00 73.50 299 GLU A O 1
ATOM 2380 N N . GLN A 1 300 ? -0.614 9.524 -86.066 1.00 74.88 300 GLN A N 1
ATOM 2381 C CA . GLN A 1 300 ? -1.137 10.710 -86.746 1.00 74.88 300 GLN A CA 1
ATOM 2382 C C . GLN A 1 300 ? -1.216 10.507 -88.262 1.00 74.88 300 GLN A C 1
ATOM 2384 O O . GLN A 1 300 ? -2.250 10.784 -88.862 1.00 74.88 300 GLN A O 1
ATOM 2389 N N . GLU A 1 301 ? -0.170 9.979 -88.895 1.00 76.19 301 GLU A N 1
ATOM 2390 C CA . GLU A 1 301 ? -0.146 9.677 -90.327 1.00 76.19 301 GLU A CA 1
ATOM 2391 C C . GLU A 1 301 ? -1.133 8.565 -90.679 1.00 76.19 301 GLU A C 1
ATOM 2393 O O . GLU A 1 301 ? -1.787 8.651 -91.713 1.00 76.19 301 GLU A O 1
ATOM 2398 N N . LYS A 1 302 ? -1.325 7.569 -89.808 1.00 73.19 302 LYS A N 1
ATOM 2399 C CA . LYS A 1 302 ? -2.362 6.540 -89.945 1.00 73.19 302 LYS A CA 1
ATOM 2400 C C . LYS A 1 302 ? -3.759 7.143 -89.827 1.00 73.19 302 LYS A C 1
ATOM 2402 O O . LYS A 1 302 ? -4.635 6.750 -90.591 1.00 73.19 302 LYS A O 1
ATOM 2407 N N . ALA A 1 303 ? -3.972 8.112 -88.936 1.00 72.69 303 ALA A N 1
ATOM 2408 C CA . ALA A 1 303 ? -5.230 8.851 -88.842 1.00 72.69 303 ALA A CA 1
ATOM 2409 C C . ALA A 1 303 ? -5.476 9.718 -90.090 1.00 72.69 303 ALA A C 1
ATOM 2411 O O . ALA A 1 303 ? -6.584 9.727 -90.626 1.00 72.69 303 ALA A O 1
ATOM 2412 N N . VAL A 1 304 ? -4.440 10.381 -90.614 1.00 75.94 304 VAL A N 1
ATOM 2413 C CA . VAL A 1 304 ? -4.504 11.140 -91.874 1.00 75.94 304 VAL A CA 1
ATOM 2414 C C . VAL A 1 304 ? -4.748 10.210 -93.061 1.00 75.94 304 VAL A C 1
ATOM 2416 O O . VAL A 1 304 ? -5.570 10.529 -93.917 1.00 75.94 304 VAL A O 1
ATOM 2419 N N . MET A 1 305 ? -4.099 9.046 -93.118 1.00 73.81 305 MET A N 1
ATOM 2420 C CA . MET A 1 305 ? -4.341 8.034 -94.146 1.00 73.81 305 MET A CA 1
ATOM 2421 C C . MET A 1 305 ? -5.752 7.472 -94.041 1.00 73.81 305 MET A C 1
ATOM 2423 O O . MET A 1 305 ? -6.406 7.365 -95.066 1.00 73.81 305 MET A O 1
ATOM 2427 N N . ALA A 1 306 ? -6.258 7.180 -92.841 1.00 70.38 306 ALA A N 1
ATOM 2428 C CA . ALA A 1 306 ? -7.638 6.745 -92.648 1.00 70.38 306 ALA A CA 1
ATOM 2429 C C . ALA A 1 306 ? -8.631 7.811 -93.140 1.00 70.38 306 ALA A C 1
ATOM 2431 O O . ALA A 1 306 ? -9.535 7.490 -93.903 1.00 70.38 306 ALA A O 1
ATOM 2432 N N . ALA A 1 307 ? -8.401 9.088 -92.815 1.00 73.62 307 ALA A N 1
ATOM 2433 C CA . ALA A 1 307 ? -9.208 10.200 -93.318 1.00 73.62 307 ALA A CA 1
ATOM 2434 C C . ALA A 1 307 ? -9.075 10.391 -94.841 1.00 73.62 307 ALA A C 1
ATOM 2436 O O . ALA A 1 307 ? -10.039 10.746 -95.517 1.00 73.62 307 ALA A O 1
ATOM 2437 N N . THR A 1 308 ? -7.891 10.142 -95.405 1.00 75.12 308 THR A N 1
ATOM 2438 C CA . THR A 1 308 ? -7.639 10.239 -96.850 1.00 75.12 308 THR A CA 1
ATOM 2439 C C . THR A 1 308 ? -8.254 9.063 -97.597 1.00 75.12 308 THR A C 1
ATOM 2441 O O . THR A 1 308 ? -8.788 9.267 -98.677 1.00 75.12 308 THR A O 1
ATOM 2444 N N . ILE A 1 309 ? -8.238 7.855 -97.030 1.00 73.19 309 ILE A N 1
ATOM 2445 C CA . ILE A 1 309 ? -8.938 6.680 -97.557 1.00 73.19 309 ILE A CA 1
ATOM 2446 C C . ILE A 1 309 ? -10.441 6.931 -97.503 1.00 73.19 309 ILE A C 1
ATOM 2448 O O . ILE A 1 309 ? -11.087 6.791 -98.529 1.00 73.19 309 ILE A O 1
ATOM 2452 N N . GLU A 1 310 ? -10.981 7.430 -96.389 1.00 73.50 310 GLU A N 1
ATOM 2453 C CA . GLU A 1 310 ? -12.396 7.809 -96.294 1.00 73.50 310 GLU A CA 1
ATOM 2454 C C . GLU A 1 310 ? -12.759 8.896 -97.326 1.00 73.50 310 GLU A C 1
ATOM 2456 O O . GLU A 1 310 ? -13.810 8.843 -97.968 1.00 73.50 310 GLU A O 1
ATOM 2461 N N . LYS A 1 311 ? -11.870 9.874 -97.552 1.00 74.19 311 LYS A N 1
ATOM 2462 C CA . LYS A 1 311 ? -12.033 10.901 -98.590 1.00 74.19 311 LYS A CA 1
ATOM 2463 C C . LYS A 1 311 ? -11.950 10.315 -100.001 1.00 74.19 311 LYS A C 1
ATOM 2465 O O . LYS A 1 311 ? -12.760 10.683 -100.844 1.00 74.19 311 LYS A O 1
ATOM 2470 N N . MET A 1 312 ? -11.003 9.420 -100.270 1.00 73.38 312 MET A N 1
ATOM 2471 C CA . MET A 1 312 ? -10.851 8.756 -101.564 1.00 73.38 312 MET A CA 1
ATOM 2472 C C . MET A 1 312 ? -12.003 7.798 -101.835 1.00 73.38 312 MET A C 1
ATOM 2474 O O . MET A 1 312 ? -12.436 7.725 -102.971 1.00 73.38 312 MET A O 1
ATOM 2478 N N . GLU A 1 313 ? -12.543 7.105 -100.837 1.00 73.75 313 GLU A N 1
ATOM 2479 C CA . GLU A 1 313 ? -13.744 6.277 -100.971 1.00 73.75 313 GLU A CA 1
ATOM 2480 C C . GLU A 1 313 ? -14.969 7.146 -101.281 1.00 73.75 313 GLU A C 1
ATOM 2482 O O . GLU A 1 313 ? -15.726 6.820 -102.195 1.00 73.75 313 GLU A O 1
ATOM 2487 N N . LYS A 1 314 ? -15.102 8.315 -100.633 1.00 69.50 314 LYS A N 1
ATOM 2488 C CA . LYS A 1 314 ? -16.115 9.327 -100.989 1.00 69.50 314 LYS A CA 1
ATOM 2489 C C . LYS A 1 314 ? -15.913 9.892 -102.402 1.00 69.50 314 LYS A C 1
ATOM 2491 O O . LYS A 1 314 ? -16.881 10.037 -103.140 1.00 69.50 314 LYS A O 1
ATOM 2496 N N . GLU A 1 315 ? -14.679 10.185 -102.812 1.00 65.25 315 GLU A N 1
ATOM 2497 C CA . GLU A 1 315 ? -14.363 10.681 -104.160 1.00 65.25 315 GLU A CA 1
ATOM 2498 C C . GLU A 1 315 ? -14.476 9.597 -105.240 1.00 65.25 315 GLU A C 1
ATOM 2500 O O . GLU A 1 315 ? -14.825 9.912 -106.373 1.00 65.25 315 GLU A O 1
ATOM 2505 N N . ARG A 1 316 ? -14.214 8.325 -104.923 1.00 64.75 316 ARG A N 1
ATOM 2506 C CA . ARG A 1 316 ? -14.364 7.183 -105.837 1.00 64.75 316 ARG A CA 1
ATOM 2507 C C . ARG A 1 316 ? -15.839 6.853 -106.040 1.00 64.75 316 ARG A C 1
ATOM 2509 O O . ARG A 1 316 ? -16.234 6.647 -107.180 1.00 64.75 316 ARG A O 1
ATOM 2516 N N . ALA A 1 317 ? -16.655 6.960 -104.988 1.00 59.41 317 ALA A N 1
ATOM 2517 C CA . ALA A 1 317 ? -18.114 6.964 -105.107 1.00 59.41 317 ALA A CA 1
ATOM 2518 C C . ALA A 1 317 ? -18.631 8.135 -105.973 1.00 59.41 317 ALA A C 1
ATOM 2520 O O . ALA A 1 317 ? -19.659 8.004 -106.629 1.00 59.41 317 ALA A O 1
ATOM 2521 N N . LEU A 1 318 ? -17.907 9.262 -106.021 1.00 57.69 318 LEU A N 1
ATOM 2522 C CA . LEU A 1 318 ? -18.204 10.402 -106.902 1.00 57.69 318 LEU A CA 1
ATOM 2523 C C . LEU A 1 318 ? -17.673 10.229 -108.341 1.00 57.69 318 LEU A C 1
ATOM 2525 O O . LEU A 1 318 ? -18.305 10.706 -109.277 1.00 57.69 318 LEU A O 1
ATOM 2529 N N . LYS A 1 319 ? -16.534 9.551 -108.539 1.00 58.62 319 LYS A N 1
ATOM 2530 C CA . LYS A 1 319 ? -15.864 9.376 -109.846 1.00 58.62 319 LYS A CA 1
ATOM 2531 C C . LYS A 1 319 ? -16.261 8.108 -110.602 1.00 58.62 319 LYS A C 1
ATOM 2533 O O . LYS A 1 319 ? -16.038 8.047 -111.806 1.00 58.62 319 LYS A O 1
ATOM 2538 N N . GLU A 1 320 ? -16.925 7.142 -109.966 1.00 52.94 320 GLU A N 1
ATOM 2539 C CA . GLU A 1 320 ? -17.647 6.070 -110.680 1.00 52.94 320 GLU A CA 1
ATOM 2540 C C . GLU A 1 320 ? -18.857 6.591 -111.488 1.00 52.94 320 GLU A C 1
ATOM 2542 O O . GLU A 1 320 ? -19.495 5.824 -112.209 1.00 52.94 320 GLU A O 1
ATOM 2547 N N . ALA A 1 321 ? -19.127 7.903 -111.454 1.00 50.53 321 ALA A N 1
ATOM 2548 C CA . ALA A 1 321 ? -20.109 8.578 -112.299 1.00 50.53 321 ALA A CA 1
ATOM 2549 C C . ALA A 1 321 ? -19.558 9.125 -113.637 1.00 50.53 321 ALA A C 1
ATOM 2551 O O . ALA A 1 321 ? -20.352 9.581 -114.459 1.00 50.53 321 ALA A O 1
ATOM 2552 N N . GLU A 1 322 ? -18.248 9.073 -113.918 1.00 51.72 322 GLU A N 1
ATOM 2553 C CA . GLU A 1 322 ? -17.677 9.716 -115.117 1.00 51.72 322 GLU A CA 1
ATOM 2554 C C . GLU A 1 322 ? -16.753 8.783 -115.923 1.00 51.72 322 GLU A C 1
ATOM 2556 O O . GLU A 1 322 ? -15.750 8.265 -115.435 1.00 51.72 322 GLU A O 1
ATOM 2561 N N . LYS A 1 323 ? -17.093 8.564 -117.203 1.00 50.38 323 LYS A N 1
ATOM 2562 C CA . LYS A 1 323 ? -16.289 7.797 -118.173 1.00 50.38 323 LYS A CA 1
ATOM 2563 C C . LYS A 1 323 ? -15.134 8.661 -118.709 1.00 50.38 323 LYS A C 1
ATOM 2565 O O . LYS A 1 323 ? -15.428 9.726 -119.250 1.00 50.38 323 LYS A O 1
ATOM 2570 N N . PRO A 1 324 ? -13.861 8.219 -118.657 1.00 45.00 324 PRO A N 1
ATOM 2571 C CA . PRO A 1 324 ? -12.759 8.997 -119.212 1.00 45.00 324 PRO A CA 1
ATOM 2572 C C . PRO A 1 324 ? -12.478 8.664 -120.686 1.00 45.00 324 PRO A C 1
ATOM 2574 O O . PRO A 1 324 ? -12.491 7.504 -121.107 1.00 45.00 324 PRO A O 1
ATOM 2577 N N . ASP A 1 325 ? -12.216 9.736 -121.432 1.00 41.88 325 ASP A N 1
ATOM 2578 C CA . ASP A 1 325 ? -11.922 9.827 -122.863 1.00 41.88 325 ASP A CA 1
ATOM 2579 C C . ASP A 1 325 ? -10.409 9.689 -123.161 1.00 41.88 325 ASP A C 1
ATOM 2581 O O . ASP A 1 325 ? -9.554 9.859 -122.287 1.00 41.88 325 ASP A O 1
ATOM 2585 N N . ARG A 1 326 ? -10.079 9.315 -124.399 1.00 49.53 326 ARG A N 1
ATOM 2586 C CA . ARG A 1 326 ? -8.963 8.428 -124.776 1.00 49.53 326 ARG A CA 1
ATOM 2587 C C . ARG A 1 326 ? -7.684 9.118 -125.278 1.00 49.53 326 ARG A C 1
ATOM 2589 O O . ARG A 1 326 ? -6.849 8.442 -125.871 1.00 49.53 326 ARG A O 1
ATOM 2596 N N . ASP A 1 327 ? -7.473 10.399 -124.981 1.00 51.16 327 ASP A N 1
ATOM 2597 C CA . ASP A 1 327 ? -6.309 11.163 -125.483 1.00 51.16 327 ASP A CA 1
ATOM 2598 C C . ASP A 1 327 ? -5.202 11.417 -124.437 1.00 51.16 327 ASP A C 1
ATOM 2600 O O . ASP A 1 327 ? -4.210 12.101 -124.691 1.00 51.16 327 ASP A O 1
ATOM 2604 N N . ALA A 1 328 ? -5.299 10.799 -123.256 1.00 49.12 328 ALA A N 1
ATOM 2605 C CA . ALA A 1 328 ? -4.305 10.939 -122.185 1.00 49.12 328 ALA A CA 1
ATOM 2606 C C . ALA A 1 328 ? -2.997 10.140 -122.402 1.00 49.12 328 ALA A C 1
ATOM 2608 O O . ALA A 1 328 ? -2.048 10.299 -121.631 1.00 49.12 328 ALA A O 1
ATOM 2609 N N . VAL A 1 329 ? -2.919 9.302 -123.444 1.00 54.16 329 VAL A N 1
ATOM 2610 C CA . VAL A 1 329 ? -1.893 8.248 -123.581 1.00 54.16 329 VAL A CA 1
ATOM 2611 C C . VAL A 1 329 ? -0.489 8.799 -123.881 1.00 54.16 329 VAL A C 1
ATOM 2613 O O . VAL A 1 329 ? 0.498 8.251 -123.395 1.00 54.16 329 VAL A O 1
ATOM 2616 N N . SER A 1 330 ? -0.357 9.935 -124.577 1.00 55.09 330 SER A N 1
ATOM 2617 C CA . SER A 1 330 ? 0.969 10.519 -124.867 1.00 55.09 330 SER A CA 1
ATOM 2618 C C . SER A 1 330 ? 1.540 11.386 -123.737 1.00 55.09 330 SER A C 1
ATOM 2620 O O . SER A 1 330 ? 2.756 11.424 -123.570 1.00 55.09 330 SER A O 1
ATOM 2622 N N . GLN A 1 331 ? 0.706 12.009 -122.890 1.00 54.50 331 GLN A N 1
ATOM 2623 C CA . GLN A 1 331 ? 1.191 12.585 -121.622 1.00 54.50 331 GLN A CA 1
ATOM 2624 C C . GLN A 1 331 ? 1.527 11.498 -120.592 1.00 54.50 331 GLN A C 1
ATOM 2626 O O . GLN A 1 331 ? 2.299 11.742 -119.665 1.00 54.50 331 GLN A O 1
ATOM 2631 N N . GLN A 1 332 ? 0.962 10.299 -120.749 1.00 55.50 332 GLN A N 1
ATOM 2632 C CA . GLN A 1 332 ? 1.211 9.165 -119.867 1.00 55.50 332 GLN A CA 1
ATOM 2633 C C . GLN A 1 332 ? 2.636 8.622 -119.999 1.00 55.50 332 GLN A C 1
ATOM 2635 O O . GLN A 1 332 ? 3.193 8.223 -118.987 1.00 55.50 332 GLN A O 1
ATOM 2640 N N . ALA A 1 333 ? 3.253 8.676 -121.185 1.00 57.12 333 ALA A N 1
ATOM 2641 C CA . ALA A 1 333 ? 4.616 8.179 -121.405 1.00 57.12 333 ALA A CA 1
ATOM 2642 C C . ALA A 1 333 ? 5.695 9.038 -120.711 1.00 57.12 333 ALA A C 1
ATOM 2644 O O . ALA A 1 333 ? 6.539 8.499 -120.006 1.00 57.12 333 ALA A O 1
ATOM 2645 N N . LEU A 1 334 ? 5.612 10.374 -120.796 1.00 58.19 334 LEU A N 1
ATOM 2646 C CA . LEU A 1 334 ? 6.526 11.270 -120.062 1.00 58.19 334 LEU A CA 1
ATOM 2647 C C . LEU A 1 334 ? 6.296 11.230 -118.543 1.00 58.19 334 LEU A C 1
ATOM 2649 O O . LEU A 1 334 ? 7.241 11.349 -117.766 1.00 58.19 334 LEU A O 1
ATOM 2653 N N . LYS A 1 335 ? 5.045 11.020 -118.108 1.00 61.41 335 LYS A N 1
ATOM 2654 C CA . LYS A 1 335 ? 4.733 10.745 -116.697 1.00 61.41 335 LYS A CA 1
ATOM 2655 C C . LYS A 1 335 ? 5.279 9.387 -116.249 1.00 61.41 335 LYS A C 1
ATOM 2657 O O . LYS A 1 335 ? 5.616 9.254 -115.081 1.00 61.41 335 LYS A O 1
ATOM 2662 N N . LEU A 1 336 ? 5.389 8.409 -117.151 1.00 61.50 336 LEU A N 1
ATOM 2663 C CA . LEU A 1 336 ? 5.937 7.087 -116.851 1.00 61.50 336 LEU A CA 1
ATOM 2664 C C . LEU A 1 336 ? 7.451 7.140 -116.631 1.00 61.50 336 LEU A C 1
ATOM 2666 O O . LEU A 1 336 ? 7.932 6.525 -115.687 1.00 61.50 336 LEU A O 1
ATOM 2670 N N . ASP A 1 337 ? 8.192 7.900 -117.440 1.00 63.97 337 ASP A N 1
ATOM 2671 C CA . ASP A 1 337 ? 9.645 8.046 -117.269 1.00 63.97 337 ASP A CA 1
ATOM 2672 C C . ASP A 1 337 ? 9.985 8.831 -115.993 1.00 63.97 337 ASP A C 1
ATOM 2674 O O . ASP A 1 337 ? 10.866 8.429 -115.230 1.00 63.97 337 ASP A O 1
ATOM 2678 N N . ALA A 1 338 ? 9.222 9.889 -115.688 1.00 66.31 338 ALA A N 1
ATOM 2679 C CA . ALA A 1 338 ? 9.326 10.597 -114.412 1.00 66.31 338 ALA A CA 1
ATOM 2680 C C . ALA A 1 338 ? 8.967 9.687 -113.221 1.00 66.31 338 ALA A C 1
ATOM 2682 O O . ALA A 1 338 ? 9.712 9.630 -112.245 1.00 66.31 338 ALA A O 1
ATOM 2683 N N . ALA A 1 339 ? 7.886 8.906 -113.330 1.00 67.88 339 ALA A N 1
ATOM 2684 C CA . ALA A 1 339 ? 7.504 7.929 -112.313 1.00 67.88 339 ALA A CA 1
ATOM 2685 C C . ALA A 1 339 ? 8.546 6.810 -112.159 1.00 67.88 339 ALA A C 1
ATOM 2687 O O . ALA A 1 339 ? 8.748 6.316 -111.056 1.00 67.88 339 ALA A O 1
ATOM 2688 N N . THR A 1 340 ? 9.242 6.425 -113.230 1.00 71.56 340 THR A N 1
ATOM 2689 C CA . THR A 1 340 ? 10.299 5.405 -113.184 1.00 71.56 340 THR A CA 1
ATOM 2690 C C . THR A 1 340 ? 11.536 5.937 -112.460 1.00 71.56 340 THR A C 1
ATOM 2692 O O . THR A 1 340 ? 12.074 5.246 -111.597 1.00 71.56 340 THR A O 1
ATOM 2695 N N . ALA A 1 341 ? 11.934 7.189 -112.712 1.00 71.94 341 ALA A N 1
ATOM 2696 C CA . ALA A 1 341 ? 13.011 7.843 -111.968 1.00 71.94 341 ALA A CA 1
ATOM 2697 C C . ALA A 1 341 ? 12.655 8.038 -110.480 1.00 71.94 341 ALA A C 1
ATOM 2699 O O . ALA A 1 341 ? 13.480 7.779 -109.601 1.00 71.94 341 ALA A O 1
ATOM 2700 N N . GLU A 1 342 ? 11.415 8.433 -110.174 1.00 72.44 342 GLU A N 1
ATOM 2701 C CA . GLU A 1 342 ? 10.917 8.522 -108.795 1.00 72.44 342 GLU A CA 1
ATOM 2702 C C . GLU A 1 342 ? 10.878 7.150 -108.110 1.00 72.44 342 GLU A C 1
ATOM 2704 O O . GLU A 1 342 ? 11.271 7.036 -106.947 1.00 72.44 342 GLU A O 1
ATOM 2709 N N . LEU A 1 343 ? 10.483 6.096 -108.830 1.00 72.06 343 LEU A N 1
ATOM 2710 C CA . LEU A 1 343 ? 10.512 4.718 -108.341 1.00 72.06 343 LEU A CA 1
ATOM 2711 C C . LEU A 1 343 ? 11.935 4.224 -108.092 1.00 72.06 343 LEU A C 1
ATOM 2713 O O . LEU A 1 343 ? 12.148 3.465 -107.152 1.00 72.06 343 LEU A O 1
ATOM 2717 N N . GLU A 1 344 ? 12.919 4.652 -108.877 1.00 74.75 344 GLU A N 1
ATOM 2718 C CA . GLU A 1 344 ? 14.316 4.263 -108.684 1.00 74.75 344 GLU A CA 1
ATOM 2719 C C . GLU A 1 344 ? 14.947 4.985 -107.483 1.00 74.75 344 GLU A C 1
ATOM 2721 O O . GLU A 1 344 ? 15.629 4.359 -106.665 1.00 74.75 344 GLU A O 1
ATOM 2726 N N . VAL A 1 345 ? 14.615 6.265 -107.279 1.00 74.06 345 VAL A N 1
ATOM 2727 C CA . VAL A 1 345 ? 14.942 7.002 -106.045 1.00 74.06 345 VAL A CA 1
ATOM 2728 C C . VAL A 1 345 ? 14.250 6.374 -104.832 1.00 74.06 345 VAL A C 1
ATOM 2730 O O . VAL A 1 345 ? 14.876 6.213 -103.783 1.00 74.06 345 VAL A O 1
ATOM 2733 N N . PHE A 1 346 ? 12.981 5.985 -104.961 1.00 73.81 346 PHE A N 1
ATOM 2734 C CA . PHE A 1 346 ? 12.238 5.296 -103.908 1.00 73.81 346 PHE A CA 1
ATOM 2735 C C . PHE A 1 346 ? 12.846 3.927 -103.598 1.00 73.81 346 PHE A C 1
ATOM 2737 O O . PHE A 1 346 ? 13.072 3.609 -102.435 1.00 73.81 346 PHE A O 1
ATOM 2744 N N . ARG A 1 347 ? 13.211 3.146 -104.619 1.00 76.12 347 ARG A N 1
ATOM 2745 C CA . ARG A 1 347 ? 13.861 1.840 -104.467 1.00 76.12 347 ARG A CA 1
ATOM 2746 C C . ARG A 1 347 ? 15.206 1.965 -103.762 1.00 76.12 347 ARG A C 1
ATOM 2748 O O . ARG A 1 347 ? 15.502 1.154 -102.888 1.00 76.12 347 ARG A O 1
ATOM 2755 N N . LYS A 1 348 ? 15.985 3.000 -104.090 1.00 79.62 348 LYS A N 1
ATOM 2756 C CA . LYS A 1 348 ? 17.229 3.315 -103.384 1.00 79.62 348 LYS A CA 1
ATOM 2757 C C . LYS A 1 348 ? 16.963 3.665 -101.917 1.00 79.62 348 LYS A C 1
ATOM 2759 O O . LYS A 1 348 ? 17.566 3.051 -101.048 1.00 79.62 348 LYS A O 1
ATOM 2764 N N . LYS A 1 349 ? 15.988 4.536 -101.630 1.00 78.81 349 LYS A N 1
ATOM 2765 C CA . LYS A 1 349 ? 15.581 4.857 -100.248 1.00 78.81 349 LYS A CA 1
ATOM 2766 C C . LYS A 1 349 ? 15.110 3.624 -99.473 1.00 78.81 349 LYS A C 1
ATOM 2768 O O . LYS A 1 349 ? 15.505 3.445 -98.330 1.00 78.81 349 LYS A O 1
ATOM 2773 N N . CYS A 1 350 ? 14.315 2.745 -100.081 1.00 73.00 350 CYS A N 1
ATOM 2774 C CA . CYS A 1 350 ? 13.890 1.492 -99.454 1.00 73.00 350 CYS A CA 1
ATOM 2775 C C . CYS A 1 350 ? 15.067 0.544 -99.196 1.00 73.00 350 CYS A C 1
ATOM 2777 O O . CYS A 1 350 ? 15.085 -0.131 -98.169 1.00 73.00 350 CYS A O 1
ATOM 2779 N N . SER A 1 351 ? 16.048 0.497 -100.101 1.00 79.69 351 SER A N 1
ATOM 2780 C CA . SER A 1 351 ? 17.279 -0.275 -99.911 1.00 79.69 351 SER A CA 1
ATOM 2781 C C . SER A 1 351 ? 18.109 0.271 -98.749 1.00 79.69 351 SER A C 1
ATOM 2783 O O . SER A 1 351 ? 18.571 -0.510 -97.920 1.00 79.69 351 SER A O 1
ATOM 2785 N N . ASP A 1 352 ? 18.256 1.593 -98.655 1.00 79.25 352 ASP A N 1
ATOM 2786 C CA . ASP A 1 352 ? 18.987 2.255 -97.571 1.00 79.25 352 ASP A CA 1
ATOM 2787 C C . ASP A 1 352 ? 18.284 2.031 -96.218 1.00 79.25 352 ASP A C 1
ATOM 2789 O O . ASP A 1 352 ? 18.926 1.607 -95.258 1.00 79.25 352 ASP A O 1
ATOM 2793 N N . ILE A 1 353 ? 16.951 2.171 -96.169 1.00 79.94 353 ILE A N 1
ATOM 2794 C CA . ILE A 1 353 ? 16.130 1.870 -94.981 1.00 79.94 353 ILE A CA 1
ATOM 2795 C C . ILE A 1 353 ? 16.250 0.394 -94.584 1.00 79.94 353 ILE A C 1
ATOM 2797 O O . ILE A 1 353 ? 16.352 0.082 -93.402 1.00 79.94 353 ILE A O 1
ATOM 2801 N N . SER A 1 354 ? 16.266 -0.531 -95.547 1.00 79.44 354 SER A N 1
ATOM 2802 C CA . SER A 1 354 ? 16.414 -1.966 -95.256 1.00 79.44 354 SER A CA 1
ATOM 2803 C C . SER A 1 354 ? 17.786 -2.284 -94.655 1.00 79.44 354 SER A C 1
ATOM 2805 O O . SER A 1 354 ? 17.892 -3.109 -93.750 1.00 79.44 354 SER A O 1
ATOM 2807 N N . LEU A 1 355 ? 18.836 -1.605 -95.125 1.00 80.56 355 LEU A N 1
ATOM 2808 C CA . LEU A 1 355 ? 20.187 -1.704 -94.571 1.00 80.56 355 LEU A CA 1
ATOM 2809 C C . LEU A 1 355 ? 20.277 -1.114 -93.158 1.00 80.56 355 LEU A C 1
ATOM 2811 O O . LEU A 1 355 ? 20.920 -1.707 -92.293 1.00 80.56 355 LEU A O 1
ATOM 2815 N N . GLU A 1 356 ? 19.628 0.022 -92.904 1.00 79.38 356 GLU A N 1
ATOM 2816 C CA . GLU A 1 356 ? 19.532 0.604 -91.560 1.00 79.38 356 GLU A CA 1
ATOM 2817 C C . GLU A 1 356 ? 18.735 -0.284 -90.604 1.00 79.38 356 GLU A C 1
ATOM 2819 O O . GLU A 1 356 ? 19.173 -0.497 -89.474 1.00 79.38 356 GLU A O 1
ATOM 2824 N N . LEU A 1 357 ? 17.633 -0.878 -91.065 1.00 78.69 357 LEU A N 1
ATOM 2825 C CA . LEU A 1 357 ? 16.838 -1.821 -90.280 1.00 78.69 357 LEU A CA 1
ATOM 2826 C C . LEU A 1 357 ? 17.664 -3.055 -89.900 1.00 78.69 357 LEU A C 1
ATOM 2828 O O . LEU A 1 357 ? 17.638 -3.480 -88.748 1.00 78.69 357 LEU A O 1
ATOM 2832 N N . LEU A 1 358 ? 18.447 -3.592 -90.841 1.00 83.06 358 LEU A N 1
ATOM 2833 C CA . LEU A 1 358 ? 19.328 -4.730 -90.582 1.00 83.06 358 LEU A CA 1
ATOM 2834 C C . LEU A 1 358 ? 20.404 -4.379 -89.541 1.00 83.06 358 LEU A C 1
ATOM 2836 O O . LEU A 1 358 ? 20.655 -5.158 -88.624 1.00 83.06 358 LEU A O 1
ATOM 2840 N N . ARG A 1 359 ? 21.004 -3.183 -89.635 1.00 81.69 359 ARG A N 1
ATOM 2841 C CA . ARG A 1 359 ? 21.976 -2.693 -88.640 1.00 81.69 359 ARG A CA 1
ATOM 2842 C C . ARG A 1 359 ? 21.338 -2.495 -87.265 1.00 81.69 359 ARG A C 1
ATOM 2844 O O . ARG A 1 359 ? 21.932 -2.896 -86.267 1.00 81.69 359 ARG A O 1
ATOM 2851 N N . ALA A 1 360 ? 20.136 -1.923 -87.209 1.00 76.81 360 ALA A N 1
ATOM 2852 C CA . ALA A 1 360 ? 19.387 -1.748 -85.968 1.00 76.81 360 ALA A CA 1
ATOM 2853 C C . ALA A 1 360 ? 19.025 -3.099 -85.334 1.00 76.81 360 ALA A C 1
ATOM 2855 O O . ALA A 1 360 ? 19.136 -3.258 -84.121 1.00 76.81 360 ALA A O 1
ATOM 2856 N N . GLN A 1 361 ? 18.669 -4.095 -86.147 1.00 83.00 361 GLN A N 1
ATOM 2857 C CA . GLN A 1 361 ? 18.363 -5.444 -85.682 1.00 83.00 361 GLN A CA 1
ATOM 2858 C C . GLN A 1 361 ? 19.603 -6.150 -85.114 1.00 83.00 361 GLN A C 1
ATOM 2860 O O . GLN A 1 361 ? 19.523 -6.751 -84.044 1.00 83.00 361 GLN A O 1
ATOM 2865 N N . SER A 1 362 ? 20.765 -6.022 -85.762 1.00 80.31 362 SER A N 1
ATOM 2866 C CA . SER A 1 362 ? 22.027 -6.532 -85.208 1.00 80.31 362 SER A CA 1
ATOM 2867 C C . SER A 1 362 ? 22.426 -5.826 -83.905 1.00 80.31 362 SER A C 1
ATOM 2869 O O . SER A 1 362 ? 22.883 -6.482 -82.972 1.00 80.31 362 SER A O 1
ATOM 2871 N N . ALA A 1 363 ? 22.221 -4.509 -83.805 1.00 78.94 363 ALA A N 1
ATOM 2872 C CA . ALA A 1 363 ? 22.485 -3.759 -82.576 1.00 78.94 363 ALA A CA 1
ATOM 2873 C C . ALA A 1 363 ? 21.540 -4.167 -81.430 1.00 78.94 363 ALA A C 1
ATOM 2875 O O . ALA A 1 363 ? 21.978 -4.300 -80.287 1.00 78.94 363 ALA A O 1
ATOM 2876 N N . LEU A 1 364 ? 20.263 -4.420 -81.736 1.00 80.31 364 LEU A N 1
ATOM 2877 C CA . LEU A 1 364 ? 19.283 -4.907 -80.767 1.00 80.31 364 LEU A CA 1
ATOM 2878 C C . LEU A 1 364 ? 19.670 -6.290 -80.230 1.00 80.31 364 LEU A C 1
ATOM 2880 O O . LEU A 1 364 ? 19.638 -6.503 -79.022 1.00 80.31 364 LEU A O 1
ATOM 2884 N N . GLN A 1 365 ? 20.105 -7.197 -81.108 1.00 84.62 365 GLN A N 1
ATOM 2885 C CA . GLN A 1 365 ? 20.540 -8.534 -80.709 1.00 84.62 365 GLN A CA 1
ATOM 2886 C C . GLN A 1 365 ? 21.764 -8.486 -79.773 1.00 84.62 365 GLN A C 1
ATOM 2888 O O . GLN A 1 365 ? 21.781 -9.156 -78.742 1.00 84.62 365 GLN A O 1
ATOM 2893 N N . ALA A 1 366 ? 22.747 -7.624 -80.056 1.00 80.44 366 ALA A N 1
ATOM 2894 C CA . ALA A 1 366 ? 23.897 -7.419 -79.168 1.00 80.44 366 ALA A CA 1
ATOM 2895 C C . ALA A 1 366 ? 23.499 -6.816 -77.801 1.00 80.44 366 ALA A C 1
ATOM 2897 O O . ALA A 1 366 ? 24.049 -7.181 -76.753 1.00 80.44 366 ALA A O 1
ATOM 2898 N N . ALA A 1 367 ? 22.514 -5.912 -77.784 1.00 79.56 367 ALA A N 1
ATOM 2899 C CA . ALA A 1 367 ? 21.976 -5.352 -76.547 1.00 79.56 367 ALA A CA 1
ATOM 2900 C C . ALA A 1 367 ? 21.225 -6.407 -75.712 1.00 79.56 367 ALA A C 1
ATOM 2902 O O . ALA A 1 367 ? 21.354 -6.424 -74.486 1.00 79.56 367 ALA A O 1
ATOM 2903 N N . GLU A 1 368 ? 20.486 -7.317 -76.352 1.00 83.25 368 GLU A N 1
ATOM 2904 C CA . GLU A 1 368 ? 19.803 -8.430 -75.681 1.00 83.25 368 GLU A CA 1
ATOM 2905 C C . GLU A 1 368 ? 20.784 -9.428 -75.058 1.00 83.25 368 GLU A C 1
ATOM 2907 O O . GLU A 1 368 ? 20.601 -9.832 -73.908 1.00 83.25 368 GLU A O 1
ATOM 2912 N N . GLU A 1 369 ? 21.866 -9.776 -75.757 1.00 86.44 369 GLU A N 1
ATOM 2913 C CA . GLU A 1 369 ? 22.931 -10.627 -75.209 1.00 86.44 369 GLU A CA 1
ATOM 2914 C C . GLU A 1 369 ? 23.592 -9.978 -73.982 1.00 86.44 369 GLU A C 1
ATOM 2916 O O . GLU A 1 369 ? 23.774 -10.622 -72.940 1.00 86.44 369 GLU A O 1
ATOM 2921 N N . THR A 1 370 ? 23.856 -8.671 -74.045 1.00 84.19 370 THR A N 1
ATOM 2922 C CA . THR A 1 370 ? 24.395 -7.912 -72.906 1.00 84.19 370 THR A CA 1
ATOM 2923 C C . THR A 1 370 ? 23.422 -7.915 -71.724 1.00 84.19 370 THR A C 1
ATOM 2925 O O . THR A 1 370 ? 23.821 -8.179 -70.585 1.00 84.19 370 THR A O 1
ATOM 2928 N N . ARG A 1 371 ? 22.126 -7.701 -71.986 1.00 86.56 371 ARG A N 1
ATOM 2929 C CA . ARG A 1 371 ? 21.067 -7.739 -70.968 1.00 86.56 371 ARG A CA 1
ATOM 2930 C C . ARG A 1 371 ? 20.968 -9.110 -70.301 1.00 86.56 371 ARG A C 1
ATOM 2932 O O . ARG A 1 371 ? 20.883 -9.177 -69.079 1.00 86.56 371 ARG A O 1
ATOM 2939 N N . ASN A 1 372 ? 21.019 -10.195 -71.070 1.00 85.56 372 ASN A N 1
ATOM 2940 C CA . ASN A 1 372 ? 20.954 -11.560 -70.536 1.00 85.56 372 ASN A CA 1
ATOM 2941 C C . ASN A 1 372 ? 22.166 -11.884 -69.649 1.00 85.56 372 ASN A C 1
ATOM 2943 O O . ASN A 1 372 ? 22.032 -12.514 -68.596 1.00 85.56 372 ASN A O 1
ATOM 2947 N N . THR A 1 373 ? 23.344 -11.387 -70.023 1.00 84.88 373 THR A N 1
ATOM 2948 C CA . THR A 1 373 ? 24.561 -11.541 -69.215 1.00 84.88 373 THR A CA 1
ATOM 2949 C C . THR A 1 373 ? 24.443 -10.785 -67.884 1.00 84.88 373 THR A C 1
ATOM 2951 O O . THR A 1 373 ? 24.767 -11.320 -66.823 1.00 84.88 373 THR A O 1
ATOM 2954 N N . GLN A 1 374 ? 23.899 -9.563 -67.910 1.00 82.06 374 GLN A N 1
ATOM 2955 C CA . GLN A 1 374 ? 23.638 -8.770 -66.704 1.00 82.06 374 GLN A CA 1
ATOM 2956 C C . GLN A 1 374 ? 22.547 -9.384 -65.813 1.00 82.06 374 GLN A C 1
ATOM 2958 O O . GLN A 1 374 ? 22.695 -9.399 -64.591 1.00 82.06 374 GLN A O 1
ATOM 2963 N N . GLN A 1 375 ? 21.488 -9.937 -66.408 1.00 85.50 375 GLN A N 1
ATOM 2964 C CA . GLN A 1 375 ? 20.425 -10.659 -65.704 1.00 85.50 375 GLN A CA 1
ATOM 2965 C C . GLN A 1 375 ? 21.001 -11.851 -64.924 1.00 85.50 375 GLN A C 1
ATOM 2967 O O . GLN A 1 375 ? 20.742 -11.996 -63.732 1.00 85.50 375 GLN A O 1
ATOM 2972 N N . THR A 1 376 ? 21.871 -12.636 -65.565 1.00 85.25 376 THR A N 1
ATOM 2973 C CA . THR A 1 376 ? 22.552 -13.776 -64.930 1.00 85.25 376 THR A CA 1
ATOM 2974 C C . THR A 1 376 ? 23.416 -13.325 -63.744 1.00 85.25 376 THR A C 1
ATOM 2976 O O . THR A 1 376 ? 23.411 -13.951 -62.684 1.00 85.25 376 THR A O 1
ATOM 2979 N N . ALA A 1 377 ? 24.124 -12.198 -63.875 1.00 82.06 377 ALA A N 1
ATOM 2980 C CA . ALA A 1 377 ? 24.917 -11.634 -62.782 1.00 82.06 377 ALA A CA 1
ATOM 2981 C C . ALA A 1 377 ? 24.048 -11.145 -61.603 1.00 82.06 377 ALA A C 1
ATOM 2983 O O . ALA A 1 377 ? 24.453 -11.265 -60.444 1.00 82.06 377 ALA A O 1
ATOM 2984 N N . LEU A 1 378 ? 22.851 -10.611 -61.869 1.00 83.69 378 LEU A N 1
ATOM 2985 C CA . LEU A 1 378 ? 21.897 -10.220 -60.825 1.00 83.69 378 LEU A CA 1
ATOM 2986 C C . LEU A 1 378 ? 21.321 -11.434 -60.090 1.00 83.69 378 LEU A C 1
ATOM 2988 O O . LEU A 1 378 ? 21.229 -11.407 -58.864 1.00 83.69 378 LEU A O 1
ATOM 2992 N N . GLU A 1 379 ? 21.001 -12.510 -60.805 1.00 87.00 379 GLU A N 1
ATOM 2993 C CA . GLU A 1 379 ? 20.526 -13.763 -60.205 1.00 87.00 379 GLU A CA 1
ATOM 2994 C C . GLU A 1 379 ? 21.590 -14.391 -59.293 1.00 87.00 379 GLU A C 1
ATOM 2996 O O . GLU A 1 379 ? 21.288 -14.782 -58.164 1.00 87.00 379 GLU A O 1
ATOM 3001 N N . GLN A 1 380 ? 22.858 -14.385 -59.718 1.00 85.94 380 GLN A N 1
ATOM 3002 C CA . GLN A 1 380 ? 23.979 -14.825 -58.880 1.00 85.94 380 GLN A CA 1
ATOM 3003 C C . GLN A 1 380 ? 24.122 -13.975 -57.609 1.00 85.94 380 GLN A C 1
ATOM 3005 O O . GLN A 1 380 ? 24.315 -14.519 -56.521 1.00 85.94 380 GLN A O 1
ATOM 3010 N N . ARG A 1 381 ? 23.976 -12.646 -57.707 1.00 86.38 381 ARG A N 1
ATOM 3011 C CA . ARG A 1 381 ? 23.995 -11.754 -56.531 1.00 86.38 381 ARG A CA 1
ATOM 3012 C C . ARG A 1 381 ? 22.817 -12.018 -55.595 1.00 86.38 381 ARG A C 1
ATOM 3014 O O . ARG A 1 381 ? 23.007 -12.050 -54.383 1.00 86.38 381 ARG A O 1
ATOM 3021 N N . SER A 1 382 ? 21.626 -12.252 -56.144 1.00 85.81 382 SER A N 1
ATOM 3022 C CA . SER A 1 382 ? 20.434 -12.591 -55.362 1.00 85.81 382 SER A CA 1
ATOM 3023 C C . SER A 1 382 ? 20.609 -13.899 -54.586 1.00 85.81 382 SER A C 1
ATOM 3025 O O . SER A 1 382 ? 20.183 -13.984 -53.436 1.00 85.81 382 SER A O 1
ATOM 3027 N N . ALA A 1 383 ? 21.261 -14.903 -55.179 1.00 85.81 383 ALA A N 1
ATOM 3028 C CA . ALA A 1 383 ? 21.557 -16.164 -54.502 1.00 85.81 383 ALA A CA 1
ATOM 3029 C C . ALA A 1 383 ? 22.531 -15.982 -53.322 1.00 85.81 383 ALA A C 1
ATOM 3031 O O . ALA A 1 383 ? 22.329 -16.574 -52.262 1.00 85.81 383 ALA A O 1
ATOM 3032 N N . VAL A 1 384 ? 23.549 -15.124 -53.470 1.00 87.81 384 VAL A N 1
ATOM 3033 C CA . VAL A 1 384 ? 24.489 -14.800 -52.380 1.00 87.81 384 VAL A CA 1
ATOM 3034 C C . VAL A 1 384 ? 23.784 -14.074 -51.233 1.00 87.81 384 VAL A C 1
ATOM 3036 O O . VAL A 1 384 ? 24.014 -14.405 -50.072 1.00 87.81 384 VAL A O 1
ATOM 3039 N N . ILE A 1 385 ? 22.891 -13.127 -51.536 1.00 83.19 385 ILE A N 1
ATOM 3040 C CA . ILE A 1 385 ? 22.102 -12.422 -50.512 1.00 83.19 385 ILE A CA 1
ATOM 3041 C C . ILE A 1 385 ? 21.232 -13.414 -49.730 1.00 83.19 385 ILE A C 1
ATOM 3043 O O . ILE A 1 385 ? 21.265 -13.408 -48.502 1.00 83.19 385 ILE A O 1
ATOM 3047 N N . ALA A 1 386 ? 20.533 -14.321 -50.418 1.00 85.31 386 ALA A N 1
ATOM 3048 C CA . ALA A 1 386 ? 19.709 -15.339 -49.766 1.00 85.31 386 ALA A CA 1
ATOM 3049 C C . ALA A 1 386 ? 20.528 -16.281 -48.859 1.00 85.31 386 ALA A C 1
ATOM 3051 O O . ALA A 1 386 ? 20.061 -16.675 -47.789 1.00 85.31 386 ALA A O 1
ATOM 3052 N N . ALA A 1 387 ? 21.761 -16.622 -49.251 1.00 85.94 387 ALA A N 1
ATOM 3053 C CA . ALA A 1 387 ? 22.665 -17.419 -48.421 1.00 85.94 387 ALA A CA 1
ATOM 3054 C C . ALA A 1 387 ? 23.084 -16.669 -47.141 1.00 85.94 387 ALA A C 1
ATOM 3056 O O . ALA A 1 387 ? 23.023 -17.238 -46.051 1.00 85.94 387 ALA A O 1
ATOM 3057 N N . LEU A 1 388 ? 23.427 -15.382 -47.253 1.00 87.00 388 LEU A N 1
ATOM 3058 C CA . LEU A 1 388 ? 23.777 -14.543 -46.100 1.00 87.00 388 LEU A CA 1
ATOM 3059 C C . LEU A 1 388 ? 22.589 -14.334 -45.149 1.00 87.00 388 LEU A C 1
ATOM 3061 O O . LEU A 1 388 ? 22.759 -14.361 -43.930 1.00 87.00 388 LEU A O 1
ATOM 3065 N N . GLU A 1 389 ? 21.374 -14.171 -45.676 1.00 88.25 389 GLU A N 1
ATOM 3066 C CA . GLU A 1 389 ? 20.155 -14.085 -44.862 1.00 88.25 389 GLU A CA 1
ATOM 3067 C C . GLU A 1 389 ? 19.883 -15.389 -44.095 1.00 88.25 389 GLU A C 1
ATOM 3069 O O . GLU A 1 389 ? 19.490 -15.352 -42.924 1.00 88.25 389 GLU A O 1
ATOM 3074 N N . ALA A 1 390 ? 20.130 -16.546 -44.718 1.00 86.69 390 ALA A N 1
ATOM 3075 C CA . ALA A 1 390 ? 20.006 -17.843 -44.060 1.00 86.69 390 ALA A CA 1
ATOM 3076 C C . ALA A 1 390 ? 21.039 -18.023 -42.932 1.00 86.69 390 ALA A C 1
ATOM 3078 O O . ALA A 1 390 ? 20.683 -18.501 -41.851 1.00 86.69 390 ALA A O 1
ATOM 3079 N N . GLU A 1 391 ? 22.288 -17.596 -43.140 1.00 88.12 391 GLU A N 1
ATOM 3080 C CA . GLU A 1 391 ? 23.328 -17.609 -42.103 1.00 88.12 391 GLU A CA 1
ATOM 3081 C C . GLU A 1 391 ? 22.997 -16.669 -40.938 1.00 88.12 391 GLU A C 1
ATOM 3083 O O . GLU A 1 391 ? 23.104 -17.064 -39.773 1.00 88.12 391 GLU A O 1
ATOM 3088 N N . LEU A 1 392 ? 22.524 -15.452 -41.228 1.00 86.81 392 LEU A N 1
ATOM 3089 C CA . LEU A 1 392 ? 22.100 -14.495 -40.204 1.00 86.81 392 LEU A CA 1
ATOM 3090 C C . LEU A 1 392 ? 20.933 -15.046 -39.373 1.00 86.81 392 LEU A C 1
ATOM 3092 O O . LEU A 1 392 ? 20.916 -14.915 -38.144 1.00 86.81 392 LEU A O 1
ATOM 3096 N N . LYS A 1 393 ? 19.973 -15.708 -40.026 1.00 88.75 393 LYS A N 1
ATOM 3097 C CA . LYS A 1 393 ? 18.860 -16.373 -39.346 1.00 88.75 393 LYS A CA 1
ATOM 3098 C C . LYS A 1 393 ? 19.350 -17.509 -38.447 1.00 88.75 393 LYS A C 1
ATOM 3100 O O . LYS A 1 393 ? 18.965 -17.556 -37.283 1.00 88.75 393 LYS A O 1
ATOM 3105 N N . ALA A 1 394 ? 20.256 -18.358 -38.933 1.00 85.62 394 ALA A N 1
ATOM 3106 C CA . ALA A 1 394 ? 20.842 -19.434 -38.135 1.00 85.62 394 ALA A CA 1
ATOM 3107 C C . ALA A 1 394 ? 21.622 -18.906 -36.914 1.00 85.62 394 ALA A C 1
ATOM 3109 O O . ALA A 1 394 ? 21.526 -19.470 -35.822 1.00 85.62 394 ALA A O 1
ATOM 3110 N N . ALA A 1 395 ? 22.358 -17.800 -37.065 1.00 83.94 395 ALA A N 1
ATOM 3111 C CA . ALA A 1 395 ? 23.045 -17.136 -35.958 1.00 83.94 395 ALA A CA 1
ATOM 3112 C C . ALA A 1 395 ? 22.057 -16.565 -34.925 1.00 83.94 395 ALA A C 1
ATOM 3114 O O . ALA A 1 395 ? 22.264 -16.715 -33.719 1.00 83.94 395 ALA A O 1
ATOM 3115 N N . THR A 1 396 ? 20.956 -15.971 -35.391 1.00 85.88 396 THR A N 1
ATOM 3116 C CA . THR A 1 396 ? 19.894 -15.433 -34.528 1.00 85.88 396 THR A CA 1
ATOM 3117 C C . THR A 1 396 ? 19.195 -16.546 -33.747 1.00 85.88 396 THR A C 1
ATOM 3119 O O . THR A 1 396 ? 19.037 -16.441 -32.532 1.00 85.88 396 THR A O 1
ATOM 3122 N N . ASP A 1 397 ? 18.850 -17.653 -34.407 1.00 86.38 397 ASP A N 1
ATOM 3123 C CA . ASP A 1 397 ? 18.231 -18.814 -33.761 1.00 86.38 397 ASP A CA 1
ATOM 3124 C C . ASP A 1 397 ? 19.160 -19.424 -32.696 1.00 86.38 397 ASP A C 1
ATOM 3126 O O . ASP A 1 397 ? 18.711 -19.802 -31.611 1.00 86.38 397 ASP A O 1
ATOM 3130 N N . LYS A 1 398 ? 20.474 -19.456 -32.957 1.00 88.12 398 LYS A N 1
ATOM 3131 C CA . LYS A 1 398 ? 21.479 -19.894 -31.979 1.00 88.12 398 LYS A CA 1
ATOM 3132 C C . LYS A 1 398 ? 21.553 -18.964 -30.763 1.00 88.12 398 LYS A C 1
ATOM 3134 O O . LYS A 1 398 ? 21.669 -19.457 -29.643 1.00 88.12 398 LYS A O 1
ATOM 3139 N N . GLN A 1 399 ? 21.448 -17.648 -30.957 1.00 83.00 399 GLN A N 1
ATOM 3140 C CA . GLN A 1 399 ? 21.407 -16.691 -29.848 1.00 83.00 399 GLN A CA 1
ATOM 3141 C C . GLN A 1 399 ? 20.145 -16.877 -28.994 1.00 83.00 399 GLN A C 1
ATOM 3143 O O . GLN A 1 399 ? 20.239 -16.947 -27.773 1.00 83.00 399 GLN A O 1
ATOM 3148 N N . VAL A 1 400 ? 18.982 -17.069 -29.624 1.00 85.19 400 VAL A N 1
ATOM 3149 C CA . VAL A 1 400 ? 17.721 -17.341 -28.913 1.00 85.19 400 VAL A CA 1
ATOM 3150 C C . VAL A 1 400 ? 17.807 -18.628 -28.084 1.00 85.19 400 VAL A C 1
ATOM 3152 O O . VAL A 1 400 ? 17.278 -18.686 -26.974 1.00 85.19 400 VAL A O 1
ATOM 3155 N N . GLN A 1 401 ? 18.490 -19.663 -28.584 1.00 83.44 401 GLN A N 1
ATOM 3156 C CA . GLN A 1 401 ? 18.723 -20.895 -27.824 1.00 83.44 401 GLN A CA 1
ATOM 3157 C C . GLN A 1 401 ? 19.634 -20.681 -26.608 1.00 83.44 401 GLN A C 1
ATOM 3159 O O . GLN A 1 401 ? 19.372 -21.263 -25.554 1.00 83.44 401 GLN A O 1
ATOM 3164 N N . LEU A 1 402 ? 20.673 -19.847 -26.730 1.00 82.44 402 LEU A N 1
ATOM 3165 C CA . LEU A 1 402 ? 21.546 -19.486 -25.608 1.00 82.44 402 LEU A CA 1
ATOM 3166 C C . LEU A 1 402 ? 20.781 -18.691 -24.543 1.00 82.44 402 LEU A C 1
ATOM 3168 O O . LEU A 1 402 ? 20.808 -19.066 -23.372 1.00 82.44 402 LEU A O 1
ATOM 3172 N N . ASP A 1 403 ? 20.007 -17.686 -24.954 1.00 83.25 403 ASP A N 1
ATOM 3173 C CA . ASP A 1 403 ? 19.193 -16.877 -24.040 1.00 83.25 403 ASP A CA 1
ATOM 3174 C C . ASP A 1 403 ? 18.131 -17.734 -23.318 1.00 83.25 403 ASP A C 1
ATOM 3176 O O . ASP A 1 403 ? 17.865 -17.558 -22.126 1.00 83.25 403 ASP A O 1
ATOM 3180 N N . ALA A 1 404 ? 17.541 -18.713 -24.014 1.00 79.19 404 ALA A N 1
ATOM 3181 C CA . ALA A 1 404 ? 16.604 -19.663 -23.416 1.00 79.19 404 ALA A CA 1
ATOM 3182 C C . ALA A 1 404 ? 17.281 -20.593 -22.392 1.00 79.19 404 ALA A C 1
ATOM 3184 O O . ALA A 1 404 ? 16.688 -20.892 -21.353 1.00 79.19 404 ALA A O 1
ATOM 3185 N N . ALA A 1 405 ? 18.514 -21.037 -22.653 1.00 77.88 405 ALA A N 1
ATOM 3186 C CA . ALA A 1 405 ? 19.282 -21.851 -21.713 1.00 77.88 405 ALA A CA 1
ATOM 3187 C C . ALA A 1 405 ? 19.643 -21.065 -20.439 1.00 77.88 405 ALA A C 1
ATOM 3189 O O . ALA A 1 405 ? 19.494 -21.589 -19.330 1.00 77.88 405 ALA A O 1
ATOM 3190 N N . ASP A 1 406 ? 20.026 -19.794 -20.580 1.00 78.62 406 ASP A N 1
ATOM 3191 C CA . ASP A 1 406 ? 20.304 -18.907 -19.448 1.00 78.62 406 ASP A CA 1
ATOM 3192 C C . ASP A 1 406 ? 19.044 -18.618 -18.622 1.00 78.62 406 ASP A C 1
ATOM 3194 O O . ASP A 1 406 ? 19.090 -18.653 -17.389 1.00 78.62 406 ASP A O 1
ATOM 3198 N N . ALA A 1 407 ? 17.889 -18.435 -19.269 1.00 77.75 407 ALA A N 1
ATOM 3199 C CA . ALA A 1 407 ? 16.611 -18.274 -18.577 1.00 77.75 407 ALA A CA 1
ATOM 3200 C C . ALA A 1 407 ? 16.230 -19.519 -17.751 1.00 77.75 407 ALA A C 1
ATOM 3202 O O . ALA A 1 407 ? 15.803 -19.394 -16.601 1.00 77.75 407 ALA A O 1
ATOM 3203 N N . VAL A 1 408 ? 16.436 -20.728 -18.291 1.00 80.19 408 VAL A N 1
ATOM 3204 C CA . VAL A 1 408 ? 16.198 -21.988 -17.560 1.00 80.19 408 VAL A CA 1
ATOM 3205 C C . VAL A 1 408 ? 17.144 -22.120 -16.365 1.00 80.19 408 VAL A C 1
ATOM 3207 O O . VAL A 1 408 ? 16.727 -22.553 -15.287 1.00 80.19 408 VAL A O 1
ATOM 3210 N N . ARG A 1 409 ? 18.409 -21.715 -16.520 1.00 79.31 409 ARG A N 1
ATOM 3211 C CA . ARG A 1 409 ? 19.381 -21.716 -15.424 1.00 79.31 409 ARG A CA 1
ATOM 3212 C C . ARG A 1 409 ? 18.969 -20.749 -14.307 1.00 79.31 409 ARG A C 1
ATOM 3214 O O . ARG A 1 409 ? 18.974 -21.144 -13.141 1.00 79.31 409 ARG A O 1
ATOM 3221 N N . GLN A 1 410 ? 18.558 -19.529 -14.652 1.00 77.44 410 GLN A N 1
ATOM 3222 C CA . GLN A 1 410 ? 18.062 -18.542 -13.686 1.00 77.44 410 GLN A CA 1
ATOM 3223 C C . GLN A 1 410 ? 16.787 -19.019 -12.977 1.00 77.44 410 GLN A C 1
ATOM 3225 O O . GLN A 1 410 ? 16.653 -18.844 -11.766 1.00 77.44 410 GLN A O 1
ATOM 3230 N N . GLU A 1 411 ? 15.871 -19.685 -13.687 1.00 78.81 411 GLU A N 1
ATOM 3231 C CA . GLU A 1 411 ? 14.677 -20.283 -13.079 1.00 78.81 411 GLU A CA 1
ATOM 3232 C C . GLU A 1 411 ? 15.041 -21.413 -12.098 1.00 78.81 411 GLU A C 1
ATOM 3234 O O . GLU A 1 411 ? 14.429 -21.539 -11.034 1.00 78.81 411 GLU A O 1
ATOM 3239 N N . GLY A 1 412 ? 16.062 -22.215 -12.415 1.00 80.56 412 GLY A N 1
ATOM 3240 C CA . GLY A 1 412 ? 16.602 -23.239 -11.518 1.00 80.56 412 GLY A CA 1
ATOM 3241 C C . GLY A 1 412 ? 17.213 -22.655 -10.240 1.00 80.56 412 GLY A C 1
ATOM 3242 O O . GLY A 1 412 ? 16.924 -23.135 -9.141 1.00 80.56 412 GLY A O 1
ATOM 3243 N N . GLU A 1 413 ? 18.007 -21.589 -10.364 1.00 80.25 413 GLU A N 1
ATOM 3244 C CA . GLU A 1 413 ? 18.582 -20.866 -9.222 1.00 80.25 413 GLU A CA 1
ATOM 3245 C C . GLU A 1 413 ? 17.480 -20.215 -8.363 1.00 80.25 413 GLU A C 1
ATOM 3247 O O . GLU A 1 413 ? 17.480 -20.375 -7.141 1.00 80.25 413 GLU A O 1
ATOM 3252 N N . ALA A 1 414 ? 16.472 -19.591 -8.980 1.00 74.38 414 ALA A N 1
ATOM 3253 C CA . ALA A 1 414 ? 15.332 -19.004 -8.274 1.00 74.38 414 ALA A CA 1
ATOM 3254 C C . ALA A 1 414 ? 14.501 -20.052 -7.513 1.00 74.38 414 ALA A C 1
ATOM 3256 O O . ALA A 1 414 ? 14.125 -19.829 -6.360 1.00 74.38 414 ALA A O 1
ATOM 3257 N N . LYS A 1 415 ? 14.254 -21.227 -8.111 1.00 82.06 415 LYS A N 1
ATOM 3258 C CA . LYS A 1 415 ? 13.564 -22.344 -7.439 1.00 82.06 415 LYS A CA 1
ATOM 3259 C C . LYS A 1 415 ? 14.354 -22.869 -6.245 1.00 82.06 415 LYS A C 1
ATOM 3261 O O . LYS A 1 415 ? 13.754 -23.168 -5.215 1.00 82.06 415 LYS A O 1
ATOM 3266 N N . LYS A 1 416 ? 15.684 -22.944 -6.352 1.00 84.56 416 LYS A N 1
ATOM 3267 C CA . LYS A 1 416 ? 16.554 -23.344 -5.239 1.00 84.56 416 LYS A CA 1
ATOM 3268 C C . LYS A 1 416 ? 16.480 -22.342 -4.083 1.00 84.56 416 LYS A C 1
ATOM 3270 O O . LYS A 1 416 ? 16.244 -22.751 -2.952 1.00 84.56 416 LYS A O 1
ATOM 3275 N N . ILE A 1 417 ? 16.583 -21.043 -4.375 1.00 81.94 417 ILE A N 1
ATOM 3276 C CA . ILE A 1 417 ? 16.461 -19.976 -3.366 1.00 81.94 417 ILE A CA 1
ATOM 3277 C C . ILE A 1 417 ? 15.078 -20.010 -2.701 1.00 81.94 417 ILE A C 1
ATOM 3279 O O . ILE A 1 417 ? 14.978 -19.894 -1.482 1.00 81.94 417 ILE A O 1
ATOM 3283 N N . SER A 1 418 ? 14.013 -20.219 -3.481 1.00 80.81 418 SER A N 1
ATOM 3284 C CA . SER A 1 418 ? 12.652 -20.355 -2.951 1.00 80.81 418 SER A CA 1
ATOM 3285 C C . SER A 1 418 ? 12.514 -21.563 -2.021 1.00 80.81 418 SER A C 1
ATOM 3287 O O . SER A 1 418 ? 11.925 -21.439 -0.951 1.00 80.81 418 SER A O 1
ATOM 3289 N N . ALA A 1 419 ? 13.071 -22.718 -2.395 1.00 81.06 419 ALA A N 1
ATOM 3290 C CA . ALA A 1 419 ? 13.033 -23.922 -1.568 1.00 81.06 419 ALA A CA 1
ATOM 3291 C C . ALA A 1 419 ? 13.830 -23.752 -0.261 1.00 81.06 419 ALA A C 1
ATOM 3293 O O . ALA A 1 419 ? 13.363 -24.154 0.806 1.00 81.06 419 ALA A O 1
ATOM 3294 N N . ASP A 1 420 ? 14.999 -23.109 -0.322 1.00 84.56 420 ASP A N 1
ATOM 3295 C CA . ASP A 1 420 ? 15.813 -22.808 0.859 1.00 84.56 420 ASP A CA 1
ATOM 3296 C C . ASP A 1 420 ? 15.102 -21.806 1.792 1.00 84.56 420 ASP A C 1
ATOM 3298 O O . ASP A 1 420 ? 15.105 -21.982 3.013 1.00 84.56 420 ASP A O 1
ATOM 3302 N N . ALA A 1 421 ? 14.411 -20.806 1.232 1.00 79.75 421 ALA A N 1
ATOM 3303 C CA . ALA A 1 421 ? 13.602 -19.854 1.993 1.00 79.75 421 ALA A CA 1
ATOM 3304 C C . ALA A 1 421 ? 12.380 -20.514 2.655 1.00 79.75 421 ALA A C 1
ATOM 3306 O O . ALA A 1 421 ? 12.095 -20.250 3.824 1.00 79.75 421 ALA A O 1
ATOM 3307 N N . GLU A 1 422 ? 11.675 -21.405 1.952 1.00 83.56 422 GLU A N 1
ATOM 3308 C CA . GLU A 1 422 ? 10.568 -22.177 2.529 1.00 83.56 422 GLU A CA 1
ATOM 3309 C C . GLU A 1 422 ? 11.044 -23.091 3.661 1.00 83.56 422 GLU A C 1
ATOM 3311 O O . GLU A 1 422 ? 10.392 -23.169 4.705 1.00 83.56 422 GLU A O 1
ATOM 3316 N N . LYS A 1 423 ? 12.212 -23.725 3.504 1.00 86.69 423 LYS A N 1
ATOM 3317 C CA . LYS A 1 423 ? 12.832 -24.542 4.552 1.00 86.69 423 LYS A CA 1
ATOM 3318 C C . LYS A 1 423 ? 13.207 -23.708 5.781 1.00 86.69 423 LYS A C 1
ATOM 3320 O O . LYS A 1 423 ? 12.949 -24.138 6.904 1.00 86.69 423 LYS A O 1
ATOM 3325 N N . ALA A 1 424 ? 13.758 -22.509 5.589 1.00 83.88 424 ALA A N 1
ATOM 3326 C CA . ALA A 1 424 ? 14.062 -21.585 6.682 1.00 83.88 424 ALA A CA 1
ATOM 3327 C C . ALA A 1 424 ? 12.789 -21.097 7.398 1.00 83.88 424 ALA A C 1
ATOM 3329 O O . ALA A 1 424 ? 12.730 -21.083 8.627 1.00 83.88 424 ALA A O 1
ATOM 3330 N N . LEU A 1 425 ? 11.734 -20.766 6.644 1.00 84.06 425 LEU A N 1
ATOM 3331 C CA . LEU A 1 425 ? 10.431 -20.389 7.199 1.00 84.06 425 LEU A CA 1
ATOM 3332 C C . LEU A 1 425 ? 9.783 -21.534 7.984 1.00 84.06 425 LEU A C 1
ATOM 3334 O O . LEU A 1 425 ? 9.167 -21.283 9.018 1.00 84.06 425 LEU A O 1
ATOM 3338 N N . ALA A 1 426 ? 9.919 -22.778 7.519 1.00 83.56 426 ALA A N 1
ATOM 3339 C CA . ALA A 1 426 ? 9.461 -23.949 8.258 1.00 83.56 426 ALA A CA 1
ATOM 3340 C C . ALA A 1 426 ? 10.213 -24.096 9.592 1.00 83.56 426 ALA A C 1
ATOM 3342 O O . ALA A 1 426 ? 9.565 -24.281 10.620 1.00 83.56 426 ALA A O 1
ATOM 3343 N N . GLY A 1 427 ? 11.539 -23.910 9.595 1.00 87.00 427 GLY A N 1
ATOM 3344 C CA . GLY A 1 427 ? 12.350 -23.889 10.819 1.00 87.00 427 GLY A CA 1
ATOM 3345 C C . GLY A 1 427 ? 11.897 -22.813 11.815 1.00 87.00 427 GLY A C 1
ATOM 3346 O O . GLY A 1 427 ? 11.609 -23.115 12.972 1.00 87.00 427 GLY A O 1
ATOM 3347 N N . MET A 1 428 ? 11.706 -21.575 11.351 1.00 85.12 428 MET A N 1
ATOM 3348 C CA . MET A 1 428 ? 11.226 -20.485 12.213 1.00 85.12 428 MET A CA 1
ATOM 3349 C C . MET A 1 428 ? 9.814 -20.732 12.761 1.00 85.12 428 MET A C 1
ATOM 3351 O O . MET A 1 428 ? 9.519 -20.353 13.892 1.00 85.12 428 MET A O 1
ATOM 3355 N N . ARG A 1 429 ? 8.926 -21.382 11.994 1.00 86.69 429 ARG A N 1
ATOM 3356 C CA . ARG A 1 429 ? 7.599 -21.779 12.498 1.00 86.69 429 ARG A CA 1
ATOM 3357 C C . ARG A 1 429 ? 7.719 -22.803 13.618 1.00 86.69 429 ARG A C 1
ATOM 3359 O O . ARG A 1 429 ? 7.086 -22.614 14.647 1.00 86.69 429 ARG A O 1
ATOM 3366 N N . THR A 1 430 ? 8.568 -23.818 13.455 1.00 87.25 430 THR A N 1
ATOM 3367 C CA . THR A 1 430 ? 8.786 -24.817 14.511 1.00 87.25 430 THR A CA 1
ATOM 3368 C C . THR A 1 430 ? 9.382 -24.208 15.779 1.00 87.25 430 THR A C 1
ATOM 3370 O O . THR A 1 430 ? 8.958 -24.557 16.876 1.00 87.25 430 THR A O 1
ATOM 3373 N N . GLU A 1 431 ? 10.301 -23.246 15.655 1.00 87.19 431 GLU A N 1
ATOM 3374 C CA . GLU A 1 431 ? 10.862 -22.533 16.810 1.00 87.19 431 GLU A CA 1
ATOM 3375 C C . GLU A 1 431 ? 9.829 -21.641 17.499 1.00 87.19 431 GLU A C 1
ATOM 3377 O O . GLU A 1 431 ? 9.748 -21.625 18.727 1.00 87.19 431 GLU A O 1
ATOM 3382 N N . ARG A 1 432 ? 9.004 -20.928 16.723 1.00 90.44 432 ARG A N 1
ATOM 3383 C CA . ARG A 1 432 ? 7.897 -20.125 17.252 1.00 90.44 432 ARG A CA 1
ATOM 3384 C C . ARG A 1 432 ? 6.887 -20.996 17.995 1.00 90.44 432 ARG A C 1
ATOM 3386 O O . ARG A 1 432 ? 6.454 -20.616 19.078 1.00 90.44 432 ARG A O 1
ATOM 3393 N N . ASP A 1 433 ? 6.514 -22.136 17.426 1.00 87.00 433 ASP A N 1
ATOM 3394 C CA . ASP A 1 433 ? 5.539 -23.042 18.033 1.00 87.00 433 ASP A CA 1
ATOM 3395 C C . ASP A 1 433 ? 6.109 -23.647 19.332 1.00 87.00 433 ASP A C 1
ATOM 3397 O O . ASP A 1 433 ? 5.428 -23.653 20.354 1.00 87.00 433 ASP A O 1
ATOM 3401 N N . ALA A 1 434 ? 7.398 -24.010 19.353 1.00 87.12 434 ALA A N 1
ATOM 3402 C CA . ALA A 1 434 ? 8.086 -24.424 20.578 1.00 87.12 434 ALA A CA 1
ATOM 3403 C C . ALA A 1 434 ? 8.184 -23.294 21.626 1.00 87.12 434 ALA A C 1
ATOM 3405 O O . ALA A 1 434 ? 8.115 -23.548 22.828 1.00 87.12 434 ALA A O 1
ATOM 3406 N N . ALA A 1 435 ? 8.351 -22.038 21.201 1.00 85.00 435 ALA A N 1
ATOM 3407 C CA . ALA A 1 435 ? 8.361 -20.887 22.102 1.00 85.00 435 ALA A CA 1
ATOM 3408 C C . ALA A 1 435 ? 6.972 -20.606 22.701 1.00 85.00 435 ALA A C 1
ATOM 3410 O O . ALA A 1 435 ? 6.877 -20.321 23.893 1.00 85.00 435 ALA A O 1
ATOM 3411 N N . MET A 1 436 ? 5.908 -20.736 21.903 1.00 86.62 436 MET A N 1
ATOM 3412 C CA . MET A 1 436 ? 4.519 -20.663 22.373 1.00 86.62 436 MET A CA 1
ATOM 3413 C C . MET A 1 436 ? 4.227 -21.758 23.402 1.00 86.62 436 MET A C 1
ATOM 3415 O O . MET A 1 436 ? 3.700 -21.466 24.467 1.00 86.62 436 MET A O 1
ATOM 3419 N N . GLU A 1 437 ? 4.656 -22.995 23.151 1.00 90.38 437 GLU A N 1
ATOM 3420 C CA . GLU A 1 437 ? 4.449 -24.102 24.092 1.00 90.38 437 GLU A CA 1
ATOM 3421 C C . GLU A 1 437 ? 5.180 -23.879 25.431 1.00 90.38 437 GLU A C 1
ATOM 3423 O O . GLU A 1 437 ? 4.644 -24.172 26.504 1.00 90.38 437 GLU A O 1
ATOM 3428 N N . ARG A 1 438 ? 6.384 -23.286 25.398 1.00 90.75 438 ARG A N 1
ATOM 3429 C CA . ARG A 1 438 ? 7.098 -22.858 26.616 1.00 90.75 438 ARG A CA 1
ATOM 3430 C C . ARG A 1 438 ? 6.360 -21.745 27.354 1.00 90.75 438 ARG A C 1
ATOM 3432 O O . ARG A 1 438 ? 6.317 -21.774 28.582 1.00 90.75 438 ARG A O 1
ATOM 3439 N N . LEU A 1 439 ? 5.783 -20.786 26.630 1.00 88.00 439 LEU A N 1
ATOM 3440 C CA . LEU A 1 439 ? 4.995 -19.707 27.223 1.00 88.00 439 LEU A CA 1
ATOM 3441 C C . LEU A 1 439 ? 3.732 -20.256 27.897 1.00 88.00 439 LEU A C 1
ATOM 3443 O O . LEU A 1 439 ? 3.483 -19.927 29.051 1.00 88.00 439 LEU A O 1
ATOM 3447 N N . ASP A 1 440 ? 2.999 -21.149 27.232 1.00 87.12 440 ASP A N 1
ATOM 3448 C CA . ASP A 1 440 ? 1.809 -21.804 27.790 1.00 87.12 440 ASP A CA 1
ATOM 3449 C C . ASP A 1 440 ? 2.145 -22.651 29.022 1.00 87.12 440 ASP A C 1
ATOM 3451 O O . ASP A 1 440 ? 1.357 -22.747 29.965 1.00 87.12 440 ASP A O 1
ATOM 3455 N N . THR A 1 441 ? 3.315 -23.293 29.023 1.00 88.25 441 THR A N 1
ATOM 3456 C CA . THR A 1 441 ? 3.811 -24.046 30.183 1.00 88.25 441 THR A CA 1
ATOM 3457 C C . THR A 1 441 ? 4.126 -23.098 31.338 1.00 88.25 441 THR A C 1
ATOM 3459 O O . THR A 1 441 ? 3.645 -23.309 32.447 1.00 88.25 441 THR A O 1
ATOM 3462 N N . SER A 1 442 ? 4.835 -22.000 31.068 1.00 89.19 442 SER A N 1
ATOM 3463 C CA . SER A 1 442 ? 5.148 -20.976 32.069 1.00 89.19 442 SER A CA 1
ATOM 3464 C C . SER A 1 442 ? 3.891 -20.303 32.635 1.00 89.19 442 SER A C 1
ATOM 3466 O O . SER A 1 442 ? 3.806 -20.079 33.840 1.00 89.19 442 SER A O 1
ATOM 3468 N N . GLN A 1 443 ? 2.878 -20.035 31.806 1.00 87.62 443 GLN A N 1
ATOM 3469 C CA . GLN A 1 443 ? 1.592 -19.504 32.265 1.00 87.62 443 GLN A CA 1
ATOM 3470 C C . GLN A 1 443 ? 0.856 -20.498 33.166 1.00 87.62 443 GLN A C 1
ATOM 3472 O O . GLN A 1 443 ? 0.310 -20.101 34.194 1.00 87.62 443 GLN A O 1
ATOM 3477 N N . ARG A 1 444 ? 0.872 -21.794 32.829 1.00 88.81 444 ARG A N 1
ATOM 3478 C CA . ARG A 1 444 ? 0.302 -22.843 33.688 1.00 88.81 444 ARG A CA 1
ATOM 3479 C C . ARG A 1 444 ? 1.017 -22.933 35.035 1.00 88.81 444 ARG A C 1
ATOM 3481 O O . ARG A 1 444 ? 0.346 -23.018 36.061 1.00 88.81 444 ARG A O 1
ATOM 3488 N N . GLU A 1 445 ? 2.345 -22.863 35.043 1.00 89.19 445 GLU A N 1
ATOM 3489 C CA . GLU A 1 445 ? 3.142 -22.824 36.276 1.00 89.19 445 GLU A CA 1
ATOM 3490 C C . GLU A 1 445 ? 2.824 -21.579 37.115 1.00 89.19 445 GLU A C 1
ATOM 3492 O O . GLU A 1 445 ? 2.636 -21.684 38.325 1.00 89.19 445 GLU A O 1
ATOM 3497 N N . MET A 1 446 ? 2.682 -20.411 36.485 1.00 87.81 446 MET A N 1
ATOM 3498 C CA . MET A 1 446 ? 2.312 -19.169 37.169 1.00 87.81 446 MET A CA 1
ATOM 3499 C C . MET A 1 446 ? 0.922 -19.262 37.811 1.00 87.81 446 MET A C 1
ATOM 3501 O O . MET A 1 446 ? 0.778 -18.942 38.988 1.00 87.81 446 MET A O 1
ATOM 3505 N N . ILE A 1 447 ? -0.077 -19.780 37.088 1.00 86.06 447 ILE A N 1
ATOM 3506 C CA . ILE A 1 447 ? -1.425 -20.019 37.631 1.00 86.06 447 ILE A CA 1
ATOM 3507 C C . ILE A 1 447 ? -1.367 -20.997 38.812 1.00 86.06 447 ILE A C 1
ATOM 3509 O O . ILE A 1 447 ? -2.057 -20.810 39.814 1.00 86.06 447 ILE A O 1
ATOM 3513 N N . GLN A 1 448 ? -0.532 -22.035 38.733 1.00 88.44 448 GLN A N 1
ATOM 3514 C CA . GLN A 1 448 ? -0.352 -22.984 39.830 1.00 88.44 448 GLN A CA 1
ATOM 3515 C C . GLN A 1 448 ? 0.275 -22.319 41.065 1.00 88.44 448 GLN A C 1
ATOM 3517 O O . GLN A 1 448 ? -0.165 -22.577 42.187 1.00 88.44 448 GLN A O 1
ATOM 3522 N N . VAL A 1 449 ? 1.257 -21.433 40.876 1.00 87.38 449 VAL A N 1
ATOM 3523 C CA . VAL A 1 449 ? 1.855 -20.641 41.962 1.00 87.38 449 VAL A CA 1
ATOM 3524 C C . VAL A 1 449 ? 0.832 -19.681 42.572 1.00 87.38 449 VAL A C 1
ATOM 3526 O O . VAL A 1 449 ? 0.742 -19.593 43.795 1.00 87.38 449 VAL A O 1
ATOM 3529 N N . GLU A 1 450 ? 0.011 -19.011 41.763 1.00 85.12 450 GLU A N 1
ATOM 3530 C CA . GLU A 1 450 ? -1.074 -18.148 42.252 1.00 85.12 450 GLU A CA 1
ATOM 3531 C C . GLU A 1 450 ? -2.102 -18.932 43.077 1.00 85.12 450 GLU A C 1
ATOM 3533 O O . GLU A 1 450 ? -2.513 -18.486 44.149 1.00 85.12 450 GLU A O 1
ATOM 3538 N N . GLN A 1 451 ? -2.472 -20.136 42.634 1.00 86.62 451 GLN A N 1
ATOM 3539 C CA . GLN A 1 451 ? -3.352 -21.026 43.395 1.00 86.62 451 GLN A CA 1
ATOM 3540 C C . GLN A 1 451 ? -2.720 -21.452 44.726 1.00 86.62 451 GLN A C 1
ATOM 3542 O O . GLN A 1 451 ? -3.393 -21.437 45.757 1.00 86.62 451 GLN A O 1
ATOM 3547 N N . GLN A 1 452 ? -1.427 -21.790 44.737 1.00 86.69 452 GLN A N 1
ATOM 3548 C CA . GLN A 1 452 ? -0.703 -22.118 45.970 1.00 86.69 452 GLN A CA 1
ATOM 3549 C C . GLN A 1 452 ? -0.625 -20.920 46.926 1.00 86.69 452 GLN A C 1
ATOM 3551 O O . GLN A 1 452 ? -0.840 -21.084 48.128 1.00 86.69 452 GLN A O 1
ATOM 3556 N N . LEU A 1 453 ? -0.384 -19.713 46.409 1.00 83.75 453 LEU A N 1
ATOM 3557 C CA . LEU A 1 453 ? -0.394 -18.478 47.195 1.00 83.75 453 LEU A CA 1
ATOM 3558 C C . LEU A 1 453 ? -1.777 -18.178 47.776 1.00 83.75 453 LEU A C 1
ATOM 3560 O O . LEU A 1 453 ? -1.867 -17.789 48.937 1.00 83.75 453 LEU A O 1
ATOM 3564 N N . ALA A 1 454 ? -2.853 -18.406 47.020 1.00 83.12 454 ALA A N 1
ATOM 3565 C CA . ALA A 1 454 ? -4.217 -18.248 47.519 1.00 83.12 454 ALA A CA 1
ATOM 3566 C C . ALA A 1 454 ? -4.522 -19.227 48.667 1.00 83.12 454 ALA A C 1
ATOM 3568 O O . ALA A 1 454 ? -5.099 -18.830 49.680 1.00 83.12 454 ALA A O 1
ATOM 3569 N N . VAL A 1 455 ? -4.080 -20.485 48.552 1.00 86.19 455 VAL A N 1
ATOM 3570 C CA . VAL A 1 455 ? -4.209 -21.487 49.625 1.00 86.19 455 VAL A CA 1
ATOM 3571 C C . VAL A 1 455 ? -3.403 -21.083 50.861 1.00 86.19 455 VAL A C 1
ATOM 3573 O O . VAL A 1 455 ? -3.918 -21.157 51.976 1.00 86.19 455 VAL A O 1
ATOM 3576 N N . LEU A 1 456 ? -2.165 -20.612 50.686 1.00 84.81 456 LEU A N 1
ATOM 3577 C CA . LEU A 1 456 ? -1.336 -20.129 51.793 1.00 84.81 456 LEU A CA 1
ATOM 3578 C C . LEU A 1 456 ? -1.931 -18.880 52.453 1.00 84.81 456 LEU A C 1
ATOM 3580 O O . LEU A 1 456 ? -1.951 -18.795 53.676 1.00 84.81 456 LEU A O 1
ATOM 3584 N N . SER A 1 457 ? -2.469 -17.941 51.675 1.00 84.19 457 SER A N 1
ATOM 3585 C CA . SER A 1 457 ? -3.147 -16.749 52.194 1.00 84.19 457 SER A CA 1
ATOM 3586 C C . SER A 1 457 ? -4.390 -17.116 53.006 1.00 84.19 457 SER A C 1
ATOM 3588 O O . SER A 1 457 ? -4.574 -16.602 54.109 1.00 84.19 457 SER A O 1
ATOM 3590 N N . ALA A 1 458 ? -5.193 -18.071 52.525 1.00 81.69 458 ALA A N 1
ATOM 3591 C CA . ALA A 1 458 ? -6.325 -18.601 53.277 1.00 81.69 458 ALA A CA 1
ATOM 3592 C C . ALA A 1 458 ? -5.878 -19.297 54.574 1.00 81.69 458 ALA A C 1
ATOM 3594 O O . ALA A 1 458 ? -6.506 -19.115 55.616 1.00 81.69 458 ALA A O 1
ATOM 3595 N N . ALA A 1 459 ? -4.774 -20.051 54.542 1.00 79.69 459 ALA A N 1
ATOM 3596 C CA . ALA A 1 459 ? -4.209 -20.673 55.735 1.00 79.69 459 ALA A CA 1
ATOM 3597 C C . ALA A 1 459 ? -3.739 -19.623 56.755 1.00 79.69 459 ALA A C 1
ATOM 3599 O O . ALA A 1 459 ? -4.057 -19.747 57.937 1.00 79.69 459 ALA A O 1
ATOM 3600 N N . VAL A 1 460 ? -3.055 -18.561 56.315 1.00 83.44 460 VAL A N 1
ATOM 3601 C CA . VAL A 1 460 ? -2.629 -17.447 57.180 1.00 83.44 460 VAL A CA 1
ATOM 3602 C C . VAL A 1 460 ? -3.835 -16.764 57.821 1.00 83.44 460 VAL A C 1
ATOM 3604 O O . VAL A 1 460 ? -3.871 -16.654 59.044 1.00 83.44 460 VAL A O 1
ATOM 3607 N N . ALA A 1 461 ? -4.860 -16.415 57.037 1.00 79.81 461 ALA A N 1
ATOM 3608 C CA . ALA A 1 461 ? -6.089 -15.816 57.560 1.00 79.81 461 ALA A CA 1
ATOM 3609 C C . ALA A 1 461 ? -6.766 -16.720 58.607 1.00 79.81 461 ALA A C 1
ATOM 3611 O O . ALA A 1 461 ? -7.202 -16.257 59.658 1.00 79.81 461 ALA A O 1
ATOM 3612 N N . ASN A 1 462 ? -6.790 -18.034 58.372 1.00 80.88 462 ASN A N 1
ATOM 3613 C CA . ASN A 1 462 ? -7.337 -18.988 59.335 1.00 80.88 462 ASN A CA 1
ATOM 3614 C C . ASN A 1 462 ? -6.488 -19.062 60.620 1.00 80.88 462 ASN A C 1
ATOM 3616 O O . ASN A 1 462 ? -7.016 -19.183 61.722 1.00 80.88 462 ASN A O 1
ATOM 3620 N N . THR A 1 463 ? -5.165 -18.931 60.496 1.00 81.06 463 THR A N 1
ATOM 3621 C CA . THR A 1 463 ? -4.240 -18.891 61.641 1.00 81.06 463 THR A CA 1
ATOM 3622 C C . THR A 1 463 ? -4.422 -17.612 62.466 1.00 81.06 463 THR A C 1
ATOM 3624 O O . THR A 1 463 ? -4.349 -17.654 63.695 1.00 81.06 463 THR A O 1
ATOM 3627 N N . GLU A 1 464 ? -4.703 -16.480 61.816 1.00 82.50 464 GLU A N 1
ATOM 3628 C CA . GLU A 1 464 ? -5.033 -15.212 62.478 1.00 82.50 464 GLU A CA 1
ATOM 3629 C C . GLU A 1 464 ? -6.363 -15.293 63.230 1.00 82.50 464 GLU A C 1
ATOM 3631 O O . GLU A 1 464 ? -6.431 -14.860 64.382 1.00 82.50 464 GLU A O 1
ATOM 3636 N N . VAL A 1 465 ? -7.388 -15.916 62.635 1.00 82.69 465 VAL A N 1
ATOM 3637 C CA . VAL A 1 465 ? -8.678 -16.179 63.297 1.00 82.69 465 VAL A CA 1
ATOM 3638 C C . VAL A 1 465 ? -8.483 -17.059 64.531 1.00 82.69 465 VAL A C 1
ATOM 3640 O O . VAL A 1 465 ? -8.952 -16.704 65.612 1.00 82.69 465 VAL A O 1
ATOM 3643 N N . ILE A 1 466 ? -7.732 -18.159 64.411 1.00 80.25 466 ILE A N 1
ATOM 3644 C CA . ILE A 1 466 ? -7.408 -19.035 65.548 1.00 80.25 466 ILE A CA 1
ATOM 3645 C C . ILE A 1 466 ? -6.638 -18.259 66.624 1.00 80.25 466 ILE A C 1
ATOM 3647 O O . ILE A 1 466 ? -6.936 -18.383 67.808 1.00 80.25 466 ILE A O 1
ATOM 3651 N N . SER A 1 467 ? -5.680 -17.415 66.232 1.00 79.06 467 SER A N 1
ATOM 3652 C CA . SER A 1 467 ? -4.900 -16.592 67.166 1.00 79.06 467 SER A CA 1
ATOM 3653 C C . SER A 1 467 ? -5.748 -15.537 67.880 1.00 79.06 467 SER A C 1
ATOM 3655 O O . SER A 1 467 ? -5.463 -15.199 69.030 1.00 79.06 467 SER A O 1
ATOM 3657 N N . HIS A 1 468 ? -6.774 -15.001 67.216 1.00 78.06 468 HIS A N 1
ATOM 3658 C CA . HIS A 1 468 ? -7.757 -14.112 67.830 1.00 78.06 468 HIS A CA 1
ATOM 3659 C C . HIS A 1 468 ? -8.649 -14.864 68.817 1.00 78.06 468 HIS A C 1
ATOM 3661 O O . HIS A 1 468 ? -8.735 -14.452 69.968 1.00 78.06 468 HIS A O 1
ATOM 3667 N N . GLN A 1 469 ? -9.193 -16.019 68.429 1.00 79.88 469 GLN A N 1
ATOM 3668 C CA . GLN A 1 469 ? -9.995 -16.870 69.317 1.00 79.88 469 GLN A CA 1
ATOM 3669 C C . GLN A 1 469 ? -9.218 -17.323 70.562 1.00 79.88 469 GLN A C 1
ATOM 3671 O O . GLN A 1 469 ? -9.776 -17.374 71.660 1.00 79.88 469 GLN A O 1
ATOM 3676 N N . LEU A 1 470 ? -7.924 -17.626 70.416 1.00 80.19 470 LEU A N 1
ATOM 3677 C CA . LEU A 1 470 ? -7.042 -17.955 71.538 1.00 80.19 470 LEU A CA 1
ATOM 3678 C C . LEU A 1 470 ? -6.822 -16.753 72.458 1.00 80.19 470 LEU A C 1
ATOM 3680 O O . LEU A 1 470 ? -6.880 -16.912 73.674 1.00 80.19 470 LEU A O 1
ATOM 3684 N N . ARG A 1 471 ? -6.619 -15.553 71.898 1.00 81.81 471 ARG A N 1
ATOM 3685 C CA . ARG A 1 471 ? -6.523 -14.312 72.681 1.00 81.81 471 ARG A CA 1
ATOM 3686 C C . ARG A 1 471 ? -7.806 -14.043 73.456 1.00 81.81 471 ARG A C 1
ATOM 3688 O O . ARG A 1 471 ? -7.726 -13.801 74.653 1.00 81.81 471 ARG A O 1
ATOM 3695 N N . ASP A 1 472 ? -8.959 -14.154 72.809 1.00 79.88 472 ASP A N 1
ATOM 3696 C CA . ASP A 1 472 ? -10.258 -13.931 73.448 1.00 79.88 472 ASP A CA 1
ATOM 3697 C C . ASP A 1 472 ? -10.520 -14.971 74.546 1.00 79.88 472 ASP A C 1
ATOM 3699 O O . ASP A 1 472 ? -10.983 -14.630 75.632 1.00 79.88 472 ASP A O 1
ATOM 3703 N N . SER A 1 473 ? -10.132 -16.230 74.317 1.00 78.19 473 SER A N 1
ATOM 3704 C CA . SER A 1 473 ? -10.208 -17.290 75.331 1.00 78.19 473 SER A CA 1
ATOM 3705 C C . SER A 1 473 ? -9.260 -17.042 76.507 1.00 78.19 473 SER A C 1
ATOM 3707 O O . SER A 1 473 ? -9.629 -17.294 77.651 1.00 78.19 473 SER A O 1
ATOM 3709 N N . MET A 1 474 ? -8.051 -16.528 76.256 1.00 79.75 474 MET A N 1
ATOM 3710 C CA . MET A 1 474 ? -7.115 -16.139 77.314 1.00 79.75 474 MET A CA 1
ATOM 3711 C C . MET A 1 474 ? -7.633 -14.945 78.117 1.00 79.75 474 MET A C 1
ATOM 3713 O O . MET A 1 474 ? -7.532 -14.963 79.339 1.00 79.75 474 MET A O 1
ATOM 3717 N N . VAL A 1 475 ? -8.224 -13.945 77.457 1.00 81.44 475 VAL A N 1
ATOM 3718 C CA . VAL A 1 475 ? -8.865 -12.804 78.128 1.00 81.44 475 VAL A CA 1
ATOM 3719 C C . VAL A 1 475 ? -10.012 -13.297 79.008 1.00 81.44 475 VAL A C 1
ATOM 3721 O O . VAL A 1 475 ? -10.019 -13.011 80.204 1.00 81.44 475 VAL A O 1
ATOM 3724 N N . ALA A 1 476 ? -10.905 -14.131 78.472 1.00 77.38 476 ALA A N 1
ATOM 3725 C CA . ALA A 1 476 ? -11.996 -14.729 79.239 1.00 77.38 476 ALA A CA 1
ATOM 3726 C C . ALA A 1 476 ? -11.489 -15.568 80.427 1.00 77.38 476 ALA A C 1
ATOM 3728 O O . ALA A 1 476 ? -12.067 -15.515 81.511 1.00 77.38 476 ALA A O 1
ATOM 3729 N N . ALA A 1 477 ? -10.385 -16.304 80.260 1.00 75.75 477 ALA A N 1
ATOM 3730 C CA . ALA A 1 477 ? -9.753 -17.049 81.346 1.00 75.75 477 ALA A CA 1
ATOM 3731 C C . ALA A 1 477 ? -9.184 -16.117 82.428 1.00 75.75 477 ALA A C 1
ATOM 3733 O O . ALA A 1 477 ? -9.424 -16.354 83.609 1.00 75.75 477 ALA A O 1
ATOM 3734 N N . THR A 1 478 ? -8.503 -15.029 82.051 1.00 78.25 478 THR A N 1
ATOM 3735 C CA . THR A 1 478 ? -8.001 -14.033 83.015 1.00 78.25 478 THR A CA 1
ATOM 3736 C C . THR A 1 478 ? -9.123 -13.280 83.726 1.00 78.25 478 THR A C 1
ATOM 3738 O O . THR A 1 478 ? -9.010 -12.977 84.911 1.00 78.25 478 THR A O 1
ATOM 3741 N N . GLU A 1 479 ? -10.238 -13.008 83.046 1.00 79.44 479 GLU A N 1
ATOM 3742 C CA . GLU A 1 479 ? -11.424 -12.410 83.662 1.00 79.44 479 GLU A CA 1
ATOM 3743 C C . GLU A 1 479 ? -12.088 -13.382 84.642 1.00 79.44 479 GLU A C 1
ATOM 3745 O O . GLU A 1 479 ? -12.438 -12.987 85.755 1.00 79.44 479 GLU A O 1
ATOM 3750 N N . ALA A 1 480 ? -12.205 -14.660 84.274 1.00 74.69 480 ALA A N 1
ATOM 3751 C CA . ALA A 1 480 ? -12.704 -15.705 85.162 1.00 74.69 480 ALA A CA 1
ATOM 3752 C C . ALA A 1 480 ? -11.798 -15.889 86.390 1.00 74.69 480 ALA A C 1
ATOM 3754 O O . ALA A 1 480 ? -12.300 -16.013 87.506 1.00 74.69 480 ALA A O 1
ATOM 3755 N N . GLU A 1 481 ? -10.478 -15.838 86.211 1.00 79.12 481 GLU A N 1
ATOM 3756 C CA . GLU A 1 481 ? -9.501 -15.878 87.300 1.00 79.12 481 GLU A CA 1
ATOM 3757 C C . GLU A 1 481 ? -9.630 -14.647 88.209 1.00 79.12 481 GLU A C 1
ATOM 3759 O O . GLU A 1 481 ? -9.699 -14.784 89.429 1.00 79.12 481 GLU A O 1
ATOM 3764 N N . ALA A 1 482 ? -9.785 -13.445 87.648 1.00 75.25 482 ALA A N 1
ATOM 3765 C CA . ALA A 1 482 ? -10.018 -12.226 88.421 1.00 75.25 482 ALA A CA 1
ATOM 3766 C C . ALA A 1 482 ? -11.335 -12.280 89.219 1.00 75.25 482 ALA A C 1
ATOM 3768 O O . ALA A 1 482 ? -11.388 -11.829 90.365 1.00 75.25 482 ALA A O 1
ATOM 3769 N N . VAL A 1 483 ? -12.399 -12.849 88.644 1.00 77.75 483 VAL A N 1
ATOM 3770 C CA . VAL A 1 483 ? -13.674 -13.079 89.343 1.00 77.75 483 VAL A CA 1
ATOM 3771 C C . VAL A 1 483 ? -13.511 -14.119 90.450 1.00 77.75 483 VAL A C 1
ATOM 3773 O O . VAL A 1 483 ? -13.986 -13.894 91.563 1.00 77.75 483 VAL A O 1
ATOM 3776 N N . ALA A 1 484 ? -12.804 -15.219 90.188 1.00 73.69 484 ALA A N 1
ATOM 3777 C CA . ALA A 1 484 ? -12.507 -16.237 91.191 1.00 73.69 484 ALA A CA 1
ATOM 3778 C C . ALA A 1 484 ? -11.677 -15.663 92.349 1.00 73.69 484 ALA A C 1
ATOM 3780 O O . ALA A 1 484 ? -11.976 -15.943 93.505 1.00 73.69 484 ALA A O 1
ATOM 3781 N N . THR A 1 485 ? -10.707 -14.795 92.056 1.00 76.56 485 THR A N 1
ATOM 3782 C CA . THR A 1 485 ? -9.891 -14.113 93.072 1.00 76.56 485 THR A CA 1
ATOM 3783 C C . THR A 1 485 ? -10.752 -13.184 93.925 1.00 76.56 485 THR A C 1
ATOM 3785 O O . THR A 1 485 ? -10.686 -13.239 95.146 1.00 76.56 485 THR A O 1
ATOM 3788 N N . LYS A 1 486 ? -11.654 -12.407 93.308 1.00 76.38 486 LYS A N 1
ATOM 3789 C CA . LYS A 1 486 ? -12.612 -11.555 94.038 1.00 76.38 486 LYS A CA 1
ATOM 3790 C C . LYS A 1 486 ? -13.579 -12.356 94.910 1.00 76.38 486 LYS A C 1
ATOM 3792 O O . LYS A 1 486 ? -13.928 -11.908 95.998 1.00 76.38 486 LYS A O 1
ATOM 3797 N N . LEU A 1 487 ? -14.025 -13.523 94.446 1.00 75.69 487 LEU A N 1
ATOM 3798 C CA . LEU A 1 487 ? -14.853 -14.436 95.239 1.00 75.69 487 LEU A CA 1
ATOM 3799 C C . LEU A 1 487 ? -14.066 -15.031 96.410 1.00 75.69 487 LEU A C 1
ATOM 3801 O O . LEU A 1 487 ? -14.601 -15.127 97.512 1.00 75.69 487 LEU A O 1
ATOM 3805 N N . LEU A 1 488 ? -12.800 -15.384 96.185 1.00 76.81 488 LEU A N 1
ATOM 3806 C CA . LEU A 1 488 ? -11.903 -15.867 97.228 1.00 76.81 488 LEU A CA 1
ATOM 3807 C C . LEU A 1 488 ? -11.661 -14.782 98.285 1.00 76.81 488 LEU A C 1
ATOM 3809 O O . LEU A 1 488 ? -11.780 -15.062 99.471 1.00 76.81 488 LEU A O 1
ATOM 3813 N N . ASP A 1 489 ? -11.411 -13.540 97.866 1.00 75.75 489 ASP A N 1
ATOM 3814 C CA . ASP A 1 489 ? -11.258 -12.385 98.754 1.00 75.75 489 ASP A CA 1
ATOM 3815 C C . ASP A 1 489 ? -12.546 -12.102 99.537 1.00 75.75 489 ASP A C 1
ATOM 3817 O O . ASP A 1 489 ? -12.496 -11.829 100.736 1.00 75.75 489 ASP A O 1
ATOM 3821 N N . ALA A 1 490 ? -13.715 -12.221 98.899 1.00 72.62 490 ALA A N 1
ATOM 3822 C CA . ALA A 1 490 ? -15.005 -12.064 99.567 1.00 72.62 490 ALA A CA 1
ATOM 3823 C C . ALA A 1 490 ? -15.245 -13.154 100.626 1.00 72.62 490 ALA A C 1
ATOM 3825 O O . ALA A 1 490 ? -15.688 -12.851 101.736 1.00 72.62 490 ALA A O 1
ATOM 3826 N N . GLU A 1 491 ? -14.909 -14.412 100.331 1.00 74.81 491 GLU A N 1
ATOM 3827 C CA . GLU A 1 491 ? -14.958 -15.497 101.319 1.00 74.81 491 GLU A CA 1
ATOM 3828 C C . GLU A 1 491 ? -13.877 -15.342 102.400 1.00 74.81 491 GLU A C 1
ATOM 3830 O O . GLU A 1 491 ? -14.118 -15.678 103.559 1.00 74.81 491 GLU A O 1
ATOM 3835 N N . LEU A 1 492 ? -12.724 -14.743 102.089 1.00 75.56 492 LEU A N 1
ATOM 3836 C CA . LEU A 1 492 ? -11.674 -14.432 103.063 1.00 75.56 492 LEU A CA 1
ATOM 3837 C C . LEU A 1 492 ? -12.100 -13.308 104.024 1.00 75.56 492 LEU A C 1
ATOM 3839 O O . LEU A 1 492 ? -11.816 -13.354 105.220 1.00 75.56 492 LEU A O 1
ATOM 3843 N N . VAL A 1 493 ? -12.842 -12.316 103.526 1.00 75.31 493 VAL A N 1
ATOM 3844 C CA . VAL A 1 493 ? -13.475 -11.269 104.345 1.00 75.31 493 VAL A CA 1
ATOM 3845 C C . VAL A 1 493 ? -14.573 -11.866 105.222 1.00 75.31 493 VAL A C 1
ATOM 3847 O O . VAL A 1 493 ? -14.665 -11.545 106.405 1.00 75.31 493 VAL A O 1
ATOM 3850 N N . LYS A 1 494 ? -15.378 -12.780 104.679 1.00 75.19 494 LYS A N 1
ATOM 3851 C CA . LYS A 1 494 ? -16.451 -13.462 105.411 1.00 75.19 494 LYS A CA 1
ATOM 3852 C C . LYS A 1 494 ? -15.912 -14.403 106.489 1.00 75.19 494 LYS A C 1
ATOM 3854 O O . LYS A 1 494 ? -16.451 -14.437 107.591 1.00 75.19 494 LYS A O 1
ATOM 3859 N N . THR A 1 495 ? -14.825 -15.119 106.212 1.00 72.00 495 THR A N 1
ATOM 3860 C CA . THR A 1 495 ? -14.142 -15.968 107.200 1.00 72.00 495 THR A C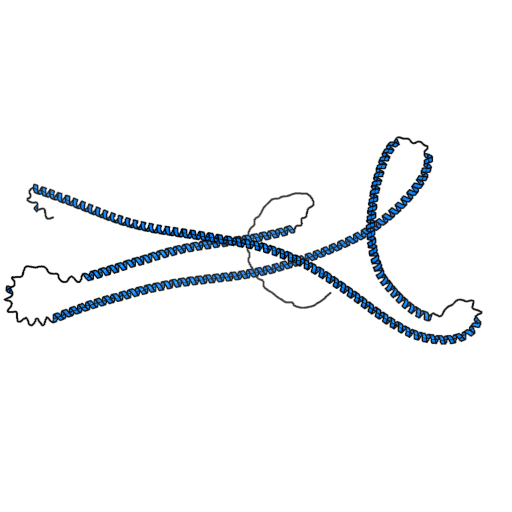A 1
ATOM 3861 C C . THR A 1 495 ? -13.445 -15.136 108.274 1.00 72.00 495 THR A C 1
ATOM 3863 O O . THR A 1 495 ? -13.561 -15.482 109.446 1.00 72.00 495 THR A O 1
ATOM 3866 N N . LYS A 1 496 ? -12.845 -13.986 107.931 1.00 70.75 496 LYS A N 1
ATOM 3867 C CA . LYS A 1 496 ? -12.357 -13.012 108.925 1.00 70.75 496 LYS A CA 1
ATOM 3868 C C . LYS A 1 496 ? -13.477 -12.443 109.797 1.00 70.75 496 LYS A C 1
ATOM 3870 O O . LYS A 1 496 ? -13.320 -12.412 111.009 1.00 70.75 496 LYS A O 1
ATOM 3875 N N . ALA A 1 497 ? -14.622 -12.080 109.219 1.00 66.69 497 ALA A N 1
ATOM 3876 C CA . ALA A 1 497 ? -15.781 -11.597 109.975 1.00 66.69 497 ALA A CA 1
ATOM 3877 C C . ALA A 1 497 ? -16.381 -12.680 110.896 1.00 66.69 497 ALA A C 1
ATOM 3879 O O . ALA A 1 497 ? -16.890 -12.378 111.976 1.00 66.69 497 ALA A O 1
ATOM 3880 N N . LEU A 1 498 ? -16.312 -13.955 110.495 1.00 66.88 498 LEU A N 1
ATOM 3881 C CA . LEU A 1 498 ? -16.687 -15.084 111.348 1.00 66.88 498 LEU A CA 1
ATOM 3882 C C . LEU A 1 498 ? -15.650 -15.342 112.452 1.00 66.88 498 LEU A C 1
ATOM 3884 O O . LEU A 1 498 ? -16.053 -15.609 113.578 1.00 66.88 498 LEU A O 1
ATOM 3888 N N . GLN A 1 499 ? -14.350 -15.195 112.182 1.00 64.38 499 GLN A N 1
ATOM 3889 C CA . GLN A 1 499 ? -13.304 -15.235 113.214 1.00 64.38 499 GLN A CA 1
ATOM 3890 C C . GLN A 1 499 ? -13.431 -14.084 114.218 1.00 64.38 499 GLN A C 1
ATOM 3892 O O . GLN A 1 499 ? -13.263 -14.316 115.408 1.00 64.38 499 GLN A O 1
ATOM 3897 N N . GLU A 1 500 ? -13.795 -12.879 113.779 1.00 60.88 500 GLU A N 1
ATOM 3898 C CA . GLU A 1 500 ? -14.079 -11.737 114.662 1.00 60.88 500 GLU A CA 1
ATOM 3899 C C . GLU A 1 500 ? -15.328 -11.979 115.522 1.00 60.88 500 GLU A C 1
ATOM 3901 O O . GLU A 1 500 ? -15.354 -11.633 116.700 1.00 60.88 500 GLU A O 1
ATOM 3906 N N . ARG A 1 501 ? -16.355 -12.645 114.976 1.00 58.78 501 ARG A N 1
ATOM 3907 C CA . ARG A 1 501 ? -17.528 -13.082 115.751 1.00 58.78 501 ARG A CA 1
ATOM 3908 C C . ARG A 1 501 ? -17.208 -14.183 116.760 1.00 58.78 501 ARG A C 1
ATOM 3910 O O . ARG A 1 501 ? -17.794 -14.173 117.836 1.00 58.78 501 ARG A O 1
ATOM 3917 N N . VAL A 1 502 ? -16.297 -15.098 116.434 1.00 57.56 502 VAL A N 1
ATOM 3918 C CA . VAL A 1 502 ? -15.836 -16.140 117.364 1.00 57.56 502 VAL A CA 1
ATOM 3919 C C . VAL A 1 502 ? -14.954 -15.533 118.461 1.00 57.56 502 VAL A C 1
ATOM 3921 O O . VAL A 1 502 ? -15.193 -15.805 119.633 1.00 57.56 502 VAL A O 1
ATOM 3924 N N . ALA A 1 503 ? -14.045 -14.615 118.117 1.00 55.31 503 ALA A N 1
ATOM 3925 C CA . ALA A 1 503 ? -13.220 -13.882 119.080 1.00 55.31 503 ALA A CA 1
ATOM 3926 C C . ALA A 1 503 ? -14.057 -12.998 120.027 1.00 55.31 503 ALA A C 1
ATOM 3928 O O . ALA A 1 503 ? -13.782 -12.953 121.221 1.00 55.31 503 ALA A O 1
ATOM 3929 N N . ASN A 1 504 ? -15.133 -12.376 119.529 1.00 51.22 504 ASN A N 1
ATOM 3930 C CA . ASN A 1 504 ? -16.072 -11.617 120.364 1.00 51.22 504 ASN A CA 1
ATOM 3931 C C . ASN A 1 504 ? -16.996 -12.514 121.214 1.00 51.22 504 ASN A C 1
ATOM 3933 O O . ASN A 1 504 ? -17.549 -12.042 122.201 1.00 51.22 504 ASN A O 1
ATOM 3937 N N . SER A 1 505 ? -17.153 -13.800 120.872 1.00 48.19 505 SER A N 1
ATOM 3938 C CA . SER A 1 505 ? -17.889 -14.779 121.694 1.00 48.19 505 SER A CA 1
ATOM 3939 C C . SER A 1 505 ? -17.025 -15.480 122.751 1.00 48.19 505 SER A C 1
ATOM 3941 O O . SER A 1 505 ? -17.566 -16.094 123.667 1.00 48.19 505 SER A O 1
ATOM 3943 N N . GLU A 1 506 ? -15.696 -15.356 122.667 1.00 47.84 506 GLU A N 1
ATOM 3944 C CA . GLU A 1 506 ? -14.748 -15.832 123.686 1.00 47.84 506 GLU A CA 1
ATOM 3945 C C . GLU A 1 506 ? -14.446 -14.772 124.765 1.00 47.84 506 GLU A C 1
ATOM 3947 O O . GLU A 1 506 ? -13.939 -15.116 125.827 1.00 47.84 506 GLU A O 1
ATOM 3952 N N . THR A 1 507 ? -14.846 -13.508 124.572 1.00 50.88 507 THR A N 1
ATOM 3953 C CA . THR A 1 507 ? -14.778 -12.444 125.598 1.00 50.88 507 THR A CA 1
ATOM 3954 C C . THR A 1 507 ? -16.039 -12.306 126.466 1.00 50.88 507 THR A C 1
ATOM 3956 O O . THR A 1 507 ? -15.998 -11.631 127.494 1.00 50.88 507 THR A O 1
ATOM 3959 N N . ASP A 1 508 ? -17.129 -13.000 126.122 1.00 48.44 508 ASP A N 1
ATOM 3960 C CA . ASP A 1 508 ? -18.395 -12.998 126.882 1.00 48.44 508 ASP A CA 1
ATOM 3961 C C . ASP A 1 508 ? -18.592 -14.248 127.768 1.00 48.44 508 ASP A C 1
ATOM 3963 O O . ASP A 1 508 ? -19.595 -14.365 128.473 1.00 48.44 508 ASP A O 1
ATOM 3967 N N . VAL A 1 509 ? -17.617 -15.165 127.812 1.00 52.38 509 VAL A N 1
ATOM 3968 C CA . VAL A 1 509 ? -17.628 -16.331 128.722 1.00 52.38 509 VAL A CA 1
ATOM 3969 C C . VAL A 1 509 ? -16.889 -16.053 130.043 1.00 52.38 509 VAL A C 1
ATOM 3971 O O . VAL A 1 509 ? -17.221 -16.664 131.058 1.00 52.38 509 VAL A O 1
ATOM 3974 N N . ASP A 1 510 ? -16.002 -15.054 130.092 1.00 48.69 510 ASP A N 1
ATOM 3975 C CA . ASP A 1 510 ? -15.334 -14.626 131.335 1.00 48.69 510 ASP A CA 1
ATOM 3976 C C . ASP A 1 510 ? -16.091 -13.519 132.102 1.00 48.69 510 ASP A C 1
ATOM 3978 O O . ASP A 1 510 ? -15.834 -13.308 133.285 1.00 48.69 510 ASP A O 1
ATOM 3982 N N . SER A 1 511 ? -17.110 -12.895 131.495 1.00 51.47 511 SER A N 1
ATOM 3983 C CA . SER A 1 511 ? -17.987 -11.902 132.154 1.00 51.47 511 SER A CA 1
ATOM 3984 C C . SER A 1 511 ? -19.282 -12.504 132.740 1.00 51.47 511 SER A C 1
ATOM 3986 O O . SER A 1 511 ? -20.007 -11.833 133.471 1.00 51.47 511 SER A O 1
ATOM 3988 N N . LEU A 1 512 ? -19.565 -13.790 132.484 1.00 49.56 512 LEU A N 1
ATOM 3989 C CA . LEU A 1 512 ? -20.737 -14.530 132.996 1.00 49.56 512 LEU A CA 1
ATOM 3990 C C . LEU A 1 512 ? -20.422 -15.439 134.201 1.00 49.56 512 LEU A C 1
ATOM 3992 O O . LEU A 1 512 ? -21.213 -16.313 134.559 1.00 49.56 512 LEU A O 1
ATOM 3996 N N . LYS A 1 513 ? -19.280 -15.212 134.863 1.00 49.09 513 LYS A N 1
ATOM 3997 C CA . LYS A 1 513 ? -18.873 -15.909 136.096 1.00 49.09 513 LYS A CA 1
ATOM 3998 C C . LYS A 1 513 ? -18.859 -15.011 137.343 1.00 49.09 513 LYS A C 1
ATOM 4000 O O . LYS A 1 513 ? -18.735 -15.528 138.446 1.00 49.09 513 LYS A O 1
ATOM 4005 N N . GLU A 1 514 ? -19.073 -13.702 137.187 1.00 49.12 514 GLU A N 1
ATOM 4006 C CA . GLU A 1 514 ? -19.072 -12.708 138.281 1.00 49.12 514 GLU A CA 1
ATOM 4007 C C . GLU A 1 514 ? -20.441 -12.009 138.476 1.00 49.12 514 GLU A C 1
ATOM 4009 O O . GLU A 1 514 ? -20.547 -10.989 139.148 1.00 49.12 514 GLU A O 1
ATOM 4014 N N . CYS A 1 515 ? -21.523 -12.572 137.917 1.00 46.88 515 CYS A N 1
ATOM 4015 C CA . CYS A 1 515 ? -22.914 -12.116 138.128 1.00 46.88 515 CYS A CA 1
ATOM 4016 C C . CYS A 1 515 ? -23.849 -13.197 138.707 1.00 46.88 515 CYS A C 1
ATOM 4018 O O . CYS A 1 515 ? -25.043 -12.966 138.858 1.00 46.88 515 CYS A O 1
ATOM 4020 N N . LEU A 1 516 ? -23.318 -14.362 139.103 1.00 50.97 516 LEU A N 1
ATOM 4021 C CA . LEU A 1 516 ? -24.089 -15.457 139.717 1.00 50.97 516 LEU A CA 1
ATOM 4022 C C . LEU A 1 516 ? -23.992 -15.515 141.256 1.00 50.97 516 LEU A C 1
ATOM 4024 O O . LEU A 1 516 ? -24.292 -16.546 141.852 1.00 50.97 516 LEU A O 1
ATOM 4028 N N . GLU A 1 517 ? -23.641 -14.401 141.908 1.00 50.72 517 GLU A N 1
ATOM 4029 C CA . GLU A 1 517 ? -23.699 -14.256 143.378 1.00 50.72 517 GLU A CA 1
ATOM 4030 C C . GLU A 1 517 ? -24.524 -13.037 143.863 1.00 50.72 517 GLU A C 1
ATOM 4032 O O . GLU A 1 517 ? -24.595 -12.780 145.062 1.00 50.72 517 GLU A O 1
ATOM 4037 N N . GLY A 1 518 ? -25.221 -12.314 142.971 1.00 50.81 518 GLY A N 1
ATOM 4038 C CA . GLY A 1 518 ? -25.985 -11.100 143.327 1.00 50.81 518 GLY A CA 1
ATOM 4039 C C . GLY A 1 518 ? -27.516 -11.180 143.223 1.00 50.81 518 GLY A C 1
ATOM 4040 O O . GLY A 1 518 ? -28.216 -10.391 143.853 1.00 50.81 518 GLY A O 1
ATOM 4041 N N . GLU A 1 519 ? -28.077 -12.134 142.477 1.00 48.38 519 GLU A N 1
ATOM 4042 C CA . GLU A 1 519 ? -29.485 -12.074 142.033 1.00 48.38 519 GLU A CA 1
ATOM 4043 C C . GLU A 1 519 ? -30.451 -12.977 142.825 1.00 48.38 519 GLU A C 1
ATOM 4045 O O . GLU A 1 519 ? -31.448 -13.473 142.305 1.00 48.38 519 GLU A O 1
ATOM 4050 N N . ALA A 1 520 ? -30.201 -13.147 144.128 1.00 48.72 520 ALA A N 1
ATOM 4051 C CA . ALA A 1 520 ? -31.170 -13.716 145.076 1.00 48.72 520 ALA A CA 1
ATOM 4052 C C . ALA A 1 520 ? -32.017 -12.646 145.805 1.00 48.72 520 ALA A C 1
ATOM 4054 O O . ALA A 1 520 ? -32.891 -12.994 146.595 1.00 48.72 520 ALA A O 1
ATOM 4055 N N . ALA A 1 521 ? -31.804 -11.350 145.533 1.00 50.19 521 ALA A N 1
ATOM 4056 C CA . ALA A 1 521 ? -32.500 -10.243 146.210 1.00 50.19 521 ALA A CA 1
ATOM 4057 C C . ALA A 1 521 ? -33.351 -9.341 145.286 1.00 50.19 521 ALA A C 1
ATOM 4059 O O . ALA A 1 521 ? -34.000 -8.414 145.767 1.00 50.19 521 ALA A O 1
ATOM 4060 N N . GLU A 1 522 ? -33.419 -9.621 143.979 1.00 51.94 522 GLU A N 1
ATOM 4061 C CA . GLU A 1 522 ? -34.171 -8.806 143.002 1.00 51.94 522 GLU A CA 1
ATOM 4062 C C . GLU A 1 522 ? -35.305 -9.581 142.295 1.00 51.94 522 GLU A C 1
ATOM 4064 O O . GLU A 1 522 ? -35.987 -9.064 141.414 1.00 51.94 522 GLU A O 1
ATOM 4069 N N . CYS A 1 523 ? -35.602 -10.802 142.758 1.00 49.41 523 CYS A N 1
ATOM 4070 C CA . CYS A 1 523 ? -36.785 -11.565 142.337 1.00 49.41 523 CYS A CA 1
ATOM 4071 C C . CYS A 1 523 ? -38.096 -11.139 143.036 1.00 49.41 523 CYS A C 1
ATOM 4073 O O . CYS A 1 523 ? -39.170 -11.495 142.559 1.00 49.41 523 CYS A O 1
ATOM 4075 N N . GLU A 1 524 ? -38.060 -10.325 144.100 1.00 52.12 524 GLU A N 1
ATOM 4076 C CA . GLU A 1 524 ? -39.278 -9.768 144.730 1.00 52.12 524 GLU A CA 1
ATOM 4077 C C . GLU A 1 524 ? -39.706 -8.404 144.158 1.00 52.12 524 GLU A C 1
ATOM 4079 O O . GLU A 1 524 ? -40.840 -7.968 144.360 1.00 52.12 524 GLU A O 1
ATOM 4084 N N . ARG A 1 525 ? -38.844 -7.715 143.395 1.00 51.56 525 ARG A N 1
ATOM 4085 C CA . ARG A 1 525 ? -39.111 -6.333 142.956 1.00 51.56 525 ARG A CA 1
ATOM 4086 C C . ARG A 1 525 ? -39.689 -6.228 141.540 1.00 51.56 525 ARG A C 1
ATOM 4088 O O . ARG A 1 525 ? -40.482 -5.325 141.267 1.00 51.56 525 ARG A O 1
ATOM 4095 N N . LEU A 1 526 ? -39.387 -7.182 140.658 1.00 53.09 526 LEU A N 1
ATOM 4096 C CA . LEU A 1 526 ? -39.821 -7.154 139.251 1.00 53.09 526 LEU A CA 1
ATOM 4097 C C . LEU A 1 526 ? -41.182 -7.823 138.992 1.00 53.09 526 LEU A C 1
ATOM 4099 O O . LEU A 1 526 ? -41.769 -7.643 137.924 1.00 53.09 526 LEU A O 1
ATOM 4103 N N . GLN A 1 527 ? -41.778 -8.460 140.006 1.00 49.72 527 GLN A N 1
ATOM 4104 C CA . GLN A 1 527 ? -43.156 -8.968 139.956 1.00 49.72 527 GLN A CA 1
ATOM 4105 C C . GLN A 1 527 ? -44.222 -7.843 139.983 1.00 49.72 527 GLN A C 1
ATOM 4107 O O . GLN A 1 527 ? -45.409 -8.104 139.785 1.00 49.72 527 GLN A O 1
ATOM 4112 N N . THR A 1 528 ? -43.804 -6.577 140.143 1.00 50.06 528 THR A N 1
ATOM 4113 C CA . THR A 1 528 ? -44.701 -5.405 140.235 1.00 50.06 528 THR A CA 1
ATOM 4114 C C . THR A 1 528 ? -44.683 -4.498 138.990 1.00 50.06 528 THR A C 1
ATOM 4116 O O . THR A 1 528 ? -45.599 -3.700 138.810 1.00 50.06 528 THR A O 1
ATOM 4119 N N . GLN A 1 529 ? -43.724 -4.644 138.067 1.00 45.25 529 GLN A N 1
ATOM 4120 C CA . GLN A 1 529 ? -43.685 -3.856 136.814 1.00 45.25 529 GLN A CA 1
ATOM 4121 C C . GLN A 1 529 ? -44.316 -4.568 135.604 1.00 45.25 529 GLN A C 1
ATOM 4123 O O . GLN A 1 529 ? -44.471 -3.987 134.531 1.00 45.25 529 GLN A O 1
ATOM 4128 N N . LEU A 1 530 ? -44.826 -5.783 135.814 1.00 49.28 530 LEU A N 1
ATOM 4129 C CA . LEU A 1 530 ? -45.550 -6.607 134.839 1.00 49.28 530 LEU A CA 1
ATOM 4130 C C . LEU A 1 530 ? -47.018 -6.165 134.617 1.00 49.28 530 LEU A C 1
ATOM 4132 O O . LEU A 1 530 ? -47.878 -6.979 134.280 1.00 49.28 530 LEU A O 1
ATOM 4136 N N . LYS A 1 531 ? -47.332 -4.872 134.804 1.00 45.31 531 LYS A N 1
ATOM 4137 C CA . LYS A 1 531 ? -48.698 -4.325 134.665 1.00 45.31 531 LYS A CA 1
ATOM 4138 C C . LYS A 1 531 ? -48.841 -3.003 133.898 1.00 45.31 531 LYS A C 1
ATOM 4140 O O . LYS A 1 531 ? -49.946 -2.472 133.887 1.00 45.31 531 LYS A O 1
ATOM 4145 N N . GLN A 1 532 ? -47.815 -2.487 133.211 1.00 41.41 532 GLN A N 1
ATOM 4146 C CA . GLN A 1 532 ? -47.947 -1.171 132.551 1.00 41.41 532 GLN A CA 1
ATOM 4147 C C . GLN A 1 532 ? -47.405 -1.002 131.124 1.00 41.41 532 GLN A C 1
ATOM 4149 O O . GLN A 1 532 ? -47.365 0.129 130.652 1.00 41.41 532 GLN A O 1
ATOM 4154 N N . SER A 1 533 ? -47.072 -2.057 130.369 1.00 38.91 533 SER A N 1
ATOM 4155 C CA . SER A 1 533 ? -46.749 -1.881 128.931 1.00 38.91 533 SER A CA 1
ATOM 4156 C C . SER A 1 533 ? -47.034 -3.116 128.071 1.00 38.91 533 SER A C 1
ATOM 4158 O O . SER A 1 533 ? -46.171 -3.615 127.355 1.00 38.91 533 SER A O 1
ATOM 4160 N N . ARG A 1 534 ? -48.268 -3.627 128.140 1.00 40.47 534 ARG A N 1
ATOM 4161 C CA . ARG A 1 534 ? -48.798 -4.593 127.170 1.00 40.47 534 ARG A CA 1
ATOM 4162 C C . ARG A 1 534 ? -50.047 -3.978 126.538 1.00 40.47 534 ARG A C 1
ATOM 4164 O O . ARG A 1 534 ? -51.077 -3.947 127.201 1.00 40.47 534 ARG A O 1
ATOM 4171 N N . VAL A 1 535 ? -49.884 -3.529 125.285 1.00 41.03 535 VAL A N 1
ATOM 4172 C CA . VAL A 1 535 ? -50.834 -2.976 124.284 1.00 41.03 535 VAL A CA 1
ATOM 4173 C C . VAL A 1 535 ? -50.418 -1.556 123.850 1.00 41.03 535 VAL A C 1
ATOM 4175 O O . VAL A 1 535 ? -50.301 -0.679 124.692 1.00 41.03 535 VAL A O 1
ATOM 4178 N N . GLU A 1 536 ? -50.230 -1.392 122.528 1.00 36.59 536 GLU A N 1
ATOM 4179 C CA . GLU A 1 536 ? -49.564 -0.308 121.758 1.00 36.59 536 GLU A CA 1
ATOM 4180 C C . GLU A 1 536 ? -48.031 -0.498 121.668 1.00 36.59 536 GLU A C 1
ATOM 4182 O O . GLU A 1 536 ? -47.327 -0.341 122.651 1.00 36.59 536 GLU A O 1
ATOM 4187 N N . LEU A 1 537 ? -47.394 -0.883 120.556 1.00 36.56 537 LEU A N 1
ATOM 4188 C CA . LEU A 1 537 ? -47.734 -0.780 119.138 1.00 36.56 537 LEU A CA 1
ATOM 4189 C C . LEU A 1 537 ? -46.918 -1.807 118.325 1.00 36.56 537 LEU A C 1
ATOM 4191 O O . LEU A 1 537 ? -45.687 -1.811 118.362 1.00 36.56 537 LEU A O 1
ATOM 4195 N N . ASP A 1 538 ? -47.627 -2.618 117.541 1.00 45.47 538 ASP A N 1
ATOM 4196 C CA . ASP A 1 538 ? -47.134 -3.194 116.290 1.00 45.47 538 ASP A CA 1
ATOM 4197 C C . ASP A 1 538 ? -46.780 -2.039 115.339 1.00 45.47 538 ASP A C 1
ATOM 4199 O O . ASP A 1 538 ? -47.656 -1.238 115.019 1.00 45.47 538 ASP A O 1
ATOM 4203 N N . CYS A 1 539 ? -45.500 -1.939 114.959 1.00 38.72 539 CYS A N 1
ATOM 4204 C CA . CYS A 1 539 ? -44.920 -1.278 113.775 1.00 38.72 539 CYS A CA 1
ATOM 4205 C C . CYS A 1 539 ? -43.531 -0.710 114.110 1.00 38.72 539 CYS A C 1
ATOM 4207 O O . CYS A 1 539 ? -43.429 0.412 114.603 1.00 38.72 539 CYS A O 1
ATOM 4209 N N . ARG A 1 540 ? -42.466 -1.449 113.758 1.00 37.22 540 ARG A N 1
ATOM 4210 C CA . ARG A 1 540 ? -41.200 -0.925 113.182 1.00 37.22 540 ARG A CA 1
ATOM 4211 C C . ARG A 1 540 ? -40.204 -2.058 112.890 1.00 37.22 540 ARG A C 1
ATOM 4213 O O . ARG A 1 540 ? -39.088 -2.092 113.392 1.00 37.22 540 ARG A O 1
ATOM 4220 N N . SER A 1 541 ? -40.587 -2.952 111.982 1.00 45.84 541 SER A N 1
ATOM 4221 C CA . SER A 1 541 ? -39.627 -3.617 111.093 1.00 45.84 541 SER A CA 1
ATOM 4222 C C . SER A 1 541 ? -39.360 -2.678 109.920 1.00 45.84 541 SER A C 1
ATOM 4224 O O . SER A 1 541 ? -40.024 -2.776 108.897 1.00 45.84 541 SER A O 1
ATOM 4226 N N . SER A 1 542 ? -38.474 -1.697 110.097 1.00 44.09 542 SER A N 1
ATOM 4227 C CA . SER A 1 542 ? -37.977 -0.863 108.994 1.00 44.09 542 SER A CA 1
ATOM 4228 C C . SER A 1 542 ? -36.832 0.029 109.466 1.00 44.09 542 SER A C 1
ATOM 4230 O O . SER A 1 542 ? -37.070 1.195 109.762 1.00 44.09 542 SER A O 1
ATOM 4232 N N . VAL A 1 543 ? -35.605 -0.497 109.501 1.00 42.28 543 VAL A N 1
ATOM 4233 C CA . VAL A 1 543 ? -34.385 0.254 109.152 1.00 42.28 543 VAL A CA 1
ATOM 4234 C C . VAL A 1 543 ? -33.373 -0.750 108.582 1.00 42.28 543 VAL A C 1
ATOM 4236 O O . VAL A 1 543 ? -33.139 -1.792 109.183 1.00 42.28 543 VAL A O 1
ATOM 4239 N N . HIS A 1 544 ? -32.798 -0.396 107.427 1.00 37.12 544 HIS A N 1
ATOM 4240 C CA . HIS A 1 544 ? -31.799 -1.106 106.606 1.00 37.12 544 HIS A CA 1
ATOM 4241 C C . HIS A 1 544 ? -32.295 -2.067 105.518 1.00 37.12 544 HIS A C 1
ATOM 4243 O O . HIS A 1 544 ? -31.828 -3.193 105.381 1.00 37.12 544 HIS A O 1
ATOM 4249 N N . LEU A 1 545 ? -33.141 -1.536 104.633 1.00 41.84 545 LEU A N 1
ATOM 4250 C CA . LEU A 1 545 ? -33.284 -2.017 103.253 1.00 41.84 545 LEU A CA 1
ATOM 4251 C C . LEU A 1 545 ? -33.255 -0.831 102.266 1.00 41.84 545 LEU A C 1
ATOM 4253 O O . LEU A 1 545 ? -34.139 -0.683 101.436 1.00 41.84 545 LEU A O 1
ATOM 4257 N N . GLU A 1 546 ? -32.242 0.043 102.365 1.00 42.72 546 GLU A N 1
ATOM 4258 C CA . GLU A 1 546 ? -32.113 1.226 101.483 1.00 42.72 546 GLU A CA 1
ATOM 4259 C C . GLU A 1 546 ? -30.704 1.492 100.913 1.00 42.72 546 GLU A C 1
ATOM 4261 O O . GLU A 1 546 ? -30.443 2.551 100.357 1.00 42.72 546 GLU A O 1
ATOM 4266 N N . THR A 1 547 ? -29.802 0.509 100.926 1.00 44.31 547 THR A N 1
ATOM 4267 C CA . THR A 1 547 ? -28.485 0.615 100.249 1.00 44.31 547 THR A CA 1
ATOM 4268 C C . THR A 1 547 ? -28.148 -0.592 99.372 1.00 44.31 547 THR A C 1
ATOM 4270 O O . THR A 1 547 ? -26.992 -0.850 99.078 1.00 44.31 547 THR A O 1
ATOM 4273 N N . SER A 1 548 ? -29.163 -1.325 98.900 1.00 44.84 548 SER A N 1
ATOM 4274 C CA . SER A 1 548 ? -28.982 -2.476 97.993 1.00 44.84 548 SER A CA 1
ATOM 4275 C C . SER A 1 548 ? -29.803 -2.387 96.694 1.00 44.84 548 SER A C 1
ATOM 4277 O O . SER A 1 548 ? -29.677 -3.258 95.835 1.00 44.84 548 SER A O 1
ATOM 4279 N N . GLN A 1 549 ? -30.620 -1.342 96.501 1.00 43.19 549 GLN A N 1
ATOM 4280 C CA . GLN A 1 549 ? -31.407 -1.139 95.269 1.00 43.19 549 GLN A CA 1
ATOM 4281 C C . GLN A 1 549 ? -30.810 -0.108 94.291 1.00 43.19 549 GLN A C 1
ATOM 4283 O O . GLN A 1 549 ? -31.274 -0.021 93.153 1.00 43.19 549 GLN A O 1
ATOM 4288 N N . GLY A 1 550 ? -29.773 0.639 94.691 1.00 46.09 550 GLY A N 1
ATOM 4289 C CA . GLY A 1 550 ? -29.036 1.547 93.800 1.00 46.09 550 GLY A CA 1
ATOM 4290 C C . GLY A 1 550 ? -28.054 0.807 92.890 1.00 46.09 550 GLY A C 1
ATOM 4291 O O . GLY A 1 550 ? -28.058 1.000 91.679 1.00 46.09 550 GLY A O 1
ATOM 4292 N N . GLU A 1 551 ? -27.285 -0.127 93.450 1.00 49.34 551 GLU A N 1
ATOM 4293 C CA . GLU A 1 551 ? -26.250 -0.850 92.702 1.00 49.34 551 GLU A CA 1
ATOM 4294 C C . GLU A 1 551 ? -26.848 -1.894 91.747 1.00 49.34 551 GLU A C 1
ATOM 4296 O O . GLU A 1 551 ? -26.386 -2.038 90.619 1.00 49.34 551 GLU A O 1
ATOM 4301 N N . SER A 1 552 ? -27.953 -2.553 92.123 1.00 51.41 552 SER A N 1
ATOM 4302 C CA . SER A 1 552 ? -28.623 -3.527 91.245 1.00 51.41 552 SER A CA 1
ATOM 4303 C C . SER A 1 552 ? -29.228 -2.891 89.988 1.00 51.41 552 SER A C 1
ATOM 4305 O O . SER A 1 552 ? -29.273 -3.545 88.949 1.00 51.41 552 SER A O 1
ATOM 4307 N N . LYS A 1 553 ? -29.679 -1.629 90.046 1.00 53.72 553 LYS A N 1
ATOM 4308 C CA . LYS A 1 553 ? -30.188 -0.918 88.862 1.00 53.72 553 LYS A CA 1
ATOM 4309 C C . LYS A 1 553 ? -29.060 -0.452 87.951 1.00 53.72 553 LYS A C 1
ATOM 4311 O O . LYS A 1 553 ? -29.225 -0.518 86.738 1.00 53.72 553 LYS A O 1
ATOM 4316 N N . ASP A 1 554 ? -27.919 -0.050 88.504 1.00 56.91 554 ASP A N 1
ATOM 4317 C CA . ASP A 1 554 ? -26.756 0.332 87.700 1.00 56.91 554 ASP A CA 1
ATOM 4318 C C . ASP A 1 554 ? -26.121 -0.871 86.998 1.00 56.91 554 ASP A C 1
ATOM 4320 O O . ASP A 1 554 ? -25.800 -0.774 85.814 1.00 56.91 554 ASP A O 1
ATOM 4324 N N . TYR A 1 555 ? -26.027 -2.036 87.649 1.00 59.53 555 TYR A N 1
ATOM 4325 C CA . TYR A 1 555 ? -25.576 -3.259 86.974 1.00 59.53 555 TYR A CA 1
ATOM 4326 C C . TYR A 1 555 ? -26.550 -3.715 85.887 1.00 59.53 555 TYR A C 1
ATOM 4328 O O . TYR A 1 555 ? -26.107 -4.098 84.807 1.00 59.53 555 TYR A O 1
ATOM 4336 N N . GLN A 1 556 ? -27.861 -3.610 86.116 1.00 64.12 556 GLN A N 1
ATOM 4337 C CA . GLN A 1 556 ? -28.869 -3.983 85.123 1.00 64.12 556 GLN A CA 1
ATOM 4338 C C . GLN A 1 556 ? -28.862 -3.037 83.911 1.00 64.12 556 GLN A C 1
ATOM 4340 O O . GLN A 1 556 ? -28.896 -3.499 82.775 1.00 64.12 556 GLN A O 1
ATOM 4345 N N . LYS A 1 557 ? -28.672 -1.730 84.133 1.00 68.50 557 LYS A N 1
ATOM 4346 C CA . LYS A 1 557 ? -28.533 -0.726 83.066 1.00 68.50 557 LYS A CA 1
ATOM 4347 C C . LYS A 1 557 ? -27.230 -0.883 82.275 1.00 68.50 557 LYS A C 1
ATOM 4349 O O . LYS A 1 557 ? -27.204 -0.655 81.069 1.00 68.50 557 LYS A O 1
ATOM 4354 N N . LYS A 1 558 ? -26.144 -1.299 82.937 1.00 71.75 558 LYS A N 1
ATOM 4355 C CA . LYS A 1 558 ? -24.851 -1.590 82.295 1.00 71.75 558 LYS A CA 1
ATOM 4356 C C . LYS A 1 558 ? -24.900 -2.893 81.491 1.00 71.75 558 LYS A C 1
ATOM 4358 O O . LYS A 1 558 ? -24.311 -2.956 80.418 1.00 71.75 558 LYS A O 1
ATOM 4363 N N . LEU A 1 559 ? -25.641 -3.895 81.969 1.00 71.81 559 LEU A N 1
ATOM 4364 C CA . LEU A 1 559 ? -25.884 -5.143 81.244 1.00 71.81 559 LEU A CA 1
ATOM 4365 C C . LEU A 1 559 ? -26.773 -4.913 80.011 1.00 71.81 559 LEU A C 1
ATOM 4367 O O . LEU A 1 559 ? -26.448 -5.404 78.938 1.00 71.81 559 LEU A O 1
ATOM 4371 N N . GLU A 1 560 ? -27.839 -4.117 80.132 1.00 72.00 560 GLU A N 1
ATOM 4372 C CA . GLU A 1 560 ? -28.693 -3.724 78.999 1.00 72.00 560 GLU A CA 1
ATOM 4373 C C . GLU A 1 560 ? -27.928 -2.883 77.964 1.00 72.00 560 GLU A C 1
ATOM 4375 O O . GLU A 1 560 ? -28.108 -3.081 76.765 1.00 72.00 560 GLU A O 1
ATOM 4380 N N . ALA A 1 561 ? -27.016 -2.004 78.397 1.00 68.88 561 ALA A N 1
ATOM 4381 C CA . ALA A 1 561 ? -26.149 -1.254 77.487 1.00 68.88 561 ALA A CA 1
ATOM 4382 C C . ALA A 1 561 ? -25.150 -2.158 76.740 1.00 68.88 561 ALA A C 1
ATOM 4384 O O . ALA A 1 561 ? -24.937 -1.970 75.546 1.00 68.88 561 ALA A O 1
ATOM 4385 N N . LEU A 1 562 ? -24.570 -3.159 77.413 1.00 70.88 562 LEU A N 1
ATOM 4386 C CA . LEU A 1 562 ? -23.652 -4.119 76.787 1.00 70.88 562 LEU A CA 1
ATOM 4387 C C . LEU A 1 562 ? -24.369 -5.103 75.855 1.00 70.88 562 LEU A C 1
ATOM 4389 O O . LEU A 1 562 ? -23.818 -5.468 74.820 1.00 70.88 562 LEU A O 1
ATOM 4393 N N . LEU A 1 563 ? -25.594 -5.517 76.192 1.00 68.19 563 LEU A N 1
ATOM 4394 C CA . LEU A 1 563 ? -26.422 -6.349 75.317 1.00 68.19 563 LEU A CA 1
ATOM 4395 C C . LEU A 1 563 ? -26.889 -5.566 74.082 1.00 68.19 563 LEU A C 1
ATOM 4397 O O . LEU A 1 563 ? -26.822 -6.098 72.982 1.00 68.19 563 LEU A O 1
ATOM 4401 N N . SER A 1 564 ? -27.234 -4.285 74.235 1.00 68.38 564 SER A N 1
ATOM 4402 C CA . SER A 1 564 ? -27.553 -3.392 73.113 1.00 68.38 564 SER A CA 1
ATOM 4403 C C . SER A 1 564 ? -26.342 -3.133 72.198 1.00 68.38 564 SER A C 1
ATOM 4405 O O . SER A 1 564 ? -26.472 -3.185 70.975 1.00 68.38 564 SER A O 1
ATOM 4407 N N . ASP A 1 565 ? -25.136 -2.942 72.759 1.00 68.12 565 ASP A N 1
ATOM 4408 C CA . ASP A 1 565 ? -23.899 -2.821 71.964 1.00 68.12 565 ASP A CA 1
ATOM 4409 C C . ASP A 1 565 ? -23.594 -4.130 71.216 1.00 68.12 565 ASP A C 1
ATOM 4411 O O . ASP A 1 565 ? -23.247 -4.107 70.035 1.00 68.12 565 ASP A O 1
ATOM 4415 N N . ARG A 1 566 ? -23.802 -5.286 71.861 1.00 68.88 566 ARG A N 1
ATOM 4416 C CA . ARG A 1 566 ? -23.619 -6.604 71.237 1.00 68.88 566 ARG A CA 1
ATOM 4417 C C . ARG A 1 566 ? -24.615 -6.858 70.106 1.00 68.88 566 ARG A C 1
ATOM 4419 O O . ARG A 1 566 ? -24.201 -7.326 69.049 1.00 68.88 566 ARG A O 1
ATOM 4426 N N . ASP A 1 567 ? -25.887 -6.528 70.300 1.00 61.91 567 ASP A N 1
ATOM 4427 C CA . ASP A 1 567 ? -26.916 -6.703 69.273 1.00 61.91 567 ASP A CA 1
ATOM 4428 C C . ASP A 1 567 ? -26.679 -5.756 68.085 1.00 61.91 567 ASP A C 1
ATOM 4430 O O . ASP A 1 567 ? -26.810 -6.173 66.935 1.00 61.91 567 ASP A O 1
ATOM 4434 N N . SER A 1 568 ? -26.188 -4.532 68.327 1.00 61.00 568 SER A N 1
ATOM 4435 C CA . SER A 1 568 ? -25.775 -3.626 67.244 1.00 61.00 568 SER A CA 1
ATOM 4436 C C . SER A 1 568 ? -24.560 -4.135 66.450 1.00 61.00 568 SER A C 1
ATOM 4438 O O . SER A 1 568 ? -24.492 -3.932 65.237 1.00 61.00 568 SER A O 1
ATOM 4440 N N . ARG A 1 569 ? -23.629 -4.853 67.100 1.00 60.91 569 ARG A N 1
ATOM 4441 C CA . ARG A 1 569 ? -22.474 -5.475 66.428 1.00 60.91 569 ARG A CA 1
ATOM 4442 C C . ARG A 1 569 ? -22.868 -6.678 65.573 1.00 60.91 569 ARG A C 1
ATOM 4444 O O . ARG A 1 569 ? -22.347 -6.840 64.472 1.00 60.91 569 ARG A O 1
ATOM 4451 N N . ILE A 1 570 ? -23.823 -7.482 66.040 1.00 64.88 570 ILE A N 1
ATOM 4452 C CA . ILE A 1 570 ? -24.375 -8.616 65.282 1.00 64.88 570 ILE A CA 1
ATOM 4453 C C . ILE A 1 570 ? -25.101 -8.125 64.015 1.00 64.88 570 ILE A C 1
ATOM 4455 O O . ILE A 1 570 ? -24.986 -8.753 62.957 1.00 64.88 570 ILE A O 1
ATOM 4459 N N . ASP A 1 571 ? -25.778 -6.975 64.083 1.00 61.62 571 ASP A N 1
ATOM 4460 C CA . ASP A 1 571 ? -26.378 -6.328 62.910 1.00 61.62 571 ASP A CA 1
ATOM 4461 C C . ASP A 1 571 ? -25.322 -5.789 61.929 1.00 61.62 571 ASP A C 1
ATOM 4463 O O . ASP A 1 571 ? -25.495 -5.916 60.712 1.00 61.62 571 ASP A O 1
ATOM 4467 N N . THR A 1 572 ? -24.195 -5.248 62.415 1.00 67.31 572 THR A N 1
ATOM 4468 C CA . THR A 1 572 ? -23.097 -4.817 61.529 1.00 67.31 572 THR A CA 1
ATOM 4469 C C . THR A 1 572 ? -22.373 -5.982 60.862 1.00 67.31 572 THR A C 1
ATOM 4471 O O . THR A 1 572 ? -22.061 -5.886 59.675 1.00 67.31 572 THR A O 1
ATOM 4474 N N . ASP A 1 573 ? -22.163 -7.097 61.564 1.00 65.81 573 ASP A N 1
ATOM 4475 C CA . ASP A 1 573 ? -21.556 -8.299 60.982 1.00 65.81 573 ASP A CA 1
ATOM 4476 C C . ASP A 1 573 ? -22.495 -8.940 59.948 1.00 65.81 573 ASP A C 1
ATOM 4478 O O . ASP A 1 573 ? -22.063 -9.299 58.851 1.00 65.81 573 ASP A O 1
ATOM 4482 N N . SER A 1 574 ? -23.804 -8.963 60.225 1.00 68.38 574 SER A N 1
ATOM 4483 C CA . SER A 1 574 ? -24.821 -9.404 59.260 1.00 68.38 574 SER A CA 1
ATOM 4484 C C . SER A 1 574 ? -24.898 -8.482 58.034 1.00 68.38 574 SER A C 1
ATOM 4486 O O . SER A 1 574 ? -25.065 -8.956 56.906 1.00 68.38 574 SER A O 1
ATOM 4488 N N . GLN A 1 575 ? -24.734 -7.164 58.207 1.00 70.31 575 GLN A N 1
ATOM 4489 C CA . GLN A 1 575 ? -24.626 -6.218 57.090 1.00 70.31 575 GLN A CA 1
ATOM 4490 C C . GLN A 1 575 ? -23.346 -6.416 56.275 1.00 70.31 575 GLN A C 1
ATOM 4492 O O . GLN A 1 575 ? -23.408 -6.367 55.046 1.00 70.31 575 GLN A O 1
ATOM 4497 N N . LEU A 1 576 ? -22.205 -6.661 56.921 1.00 72.75 576 LEU A N 1
ATOM 4498 C CA . LEU A 1 576 ? -20.935 -6.955 56.252 1.00 72.75 576 LEU A CA 1
ATOM 4499 C C . LEU A 1 576 ? -21.010 -8.262 55.459 1.00 72.75 576 LEU A C 1
ATOM 4501 O O . LEU A 1 576 ? -20.543 -8.323 54.320 1.00 72.75 576 LEU A O 1
ATOM 4505 N N . GLU A 1 577 ? -21.658 -9.290 56.002 1.00 74.38 577 GLU A N 1
ATOM 4506 C CA . GLU A 1 577 ? -21.864 -10.560 55.310 1.00 74.38 577 GLU A CA 1
ATOM 4507 C C . GLU A 1 577 ? -22.854 -10.420 54.138 1.00 74.38 577 GLU A C 1
ATOM 4509 O O . GLU A 1 577 ? -22.633 -10.974 53.051 1.00 74.38 577 GLU A O 1
ATOM 4514 N N . HIS A 1 578 ? -23.891 -9.588 54.290 1.00 75.94 578 HIS A N 1
ATOM 4515 C CA . HIS A 1 578 ? -24.791 -9.229 53.193 1.00 75.94 578 HIS A CA 1
ATOM 4516 C C . HIS A 1 578 ? -24.072 -8.435 52.088 1.00 75.94 578 HIS A C 1
ATOM 4518 O O . HIS A 1 578 ? -24.215 -8.743 50.906 1.00 75.94 578 HIS A O 1
ATOM 4524 N N . GLN A 1 579 ? -23.231 -7.462 52.444 1.00 77.50 579 GLN A N 1
ATOM 4525 C CA . GLN A 1 579 ? -22.423 -6.710 51.479 1.00 77.50 579 GLN A CA 1
ATOM 4526 C C . GLN A 1 579 ? -21.391 -7.604 50.780 1.00 77.50 579 GLN A C 1
ATOM 4528 O O . GLN A 1 579 ? -21.230 -7.517 49.564 1.00 77.50 579 GLN A O 1
ATOM 4533 N N . SER A 1 580 ? -20.750 -8.522 51.509 1.00 82.50 580 SER A N 1
ATOM 4534 C CA . SER A 1 580 ? -19.817 -9.503 50.943 1.00 82.50 580 SER A CA 1
ATOM 4535 C C . SER A 1 580 ? -20.510 -10.435 49.945 1.00 82.50 580 SER A C 1
ATOM 4537 O O . SER A 1 580 ? -19.992 -10.700 48.858 1.00 82.50 580 SER A O 1
ATOM 4539 N N . THR A 1 581 ? -21.721 -10.903 50.260 1.00 81.56 581 THR A N 1
ATOM 4540 C CA . THR A 1 581 ? -22.502 -11.750 49.346 1.00 81.56 581 THR A CA 1
ATOM 4541 C C . THR A 1 581 ? -23.017 -10.990 48.124 1.00 81.56 581 THR A C 1
ATOM 4543 O O . THR A 1 581 ? -23.016 -11.559 47.030 1.00 81.56 581 THR A O 1
ATOM 4546 N N . VAL A 1 582 ? -23.398 -9.717 48.262 1.00 82.69 582 VAL A N 1
ATOM 4547 C CA . VAL A 1 582 ? -23.740 -8.849 47.121 1.00 82.69 582 VAL A CA 1
ATOM 4548 C C . VAL A 1 582 ? -22.516 -8.620 46.229 1.00 82.69 582 VAL A C 1
ATOM 4550 O O . VAL A 1 582 ? -22.597 -8.877 45.030 1.00 82.69 582 VAL A O 1
ATOM 4553 N N . ALA A 1 583 ? -21.361 -8.277 46.804 1.00 79.56 583 ALA A N 1
ATOM 4554 C CA . ALA A 1 583 ? -20.119 -8.080 46.058 1.00 79.56 583 ALA A CA 1
ATOM 4555 C C . ALA A 1 583 ? -19.675 -9.352 45.310 1.00 79.56 583 ALA A C 1
ATOM 4557 O O . ALA A 1 583 ? -19.253 -9.283 44.157 1.00 79.56 583 ALA A O 1
ATOM 4558 N N . ARG A 1 584 ? -19.829 -10.541 45.916 1.00 84.44 584 ARG A N 1
ATOM 4559 C CA . ARG A 1 584 ? -19.558 -11.824 45.237 1.00 84.44 584 ARG A CA 1
ATOM 4560 C C . ARG A 1 584 ? -20.505 -12.078 44.063 1.00 84.44 584 ARG A C 1
ATOM 4562 O O . ARG A 1 584 ? -20.061 -12.587 43.036 1.00 84.44 584 ARG A O 1
ATOM 4569 N N . LYS A 1 585 ? -21.790 -11.726 44.188 1.00 85.94 585 LYS A N 1
ATOM 4570 C CA . LYS A 1 585 ? -22.762 -11.845 43.087 1.00 85.94 585 LYS A CA 1
ATOM 4571 C C . LYS A 1 585 ? -22.437 -10.879 41.950 1.00 85.94 585 LYS A C 1
ATOM 4573 O O . LYS A 1 585 ? -22.459 -11.285 40.791 1.00 85.94 585 LYS A O 1
ATOM 4578 N N . GLU A 1 586 ? -22.075 -9.640 42.262 1.00 86.44 586 GLU A N 1
ATOM 4579 C CA . GLU A 1 586 ? -21.654 -8.659 41.256 1.00 86.44 586 GLU A CA 1
ATOM 4580 C C . GLU A 1 586 ? -20.370 -9.101 40.546 1.00 86.44 586 GLU A C 1
ATOM 4582 O O . GLU A 1 586 ? -20.328 -9.115 39.318 1.00 86.44 586 GLU A O 1
ATOM 4587 N N . ALA A 1 587 ? -19.365 -9.578 41.288 1.00 81.44 587 ALA A N 1
ATOM 4588 C CA . ALA A 1 587 ? -18.132 -10.120 40.717 1.00 81.44 587 ALA A CA 1
ATOM 4589 C C . ALA A 1 587 ? -18.386 -11.328 39.797 1.00 81.44 587 ALA A C 1
ATOM 4591 O O . ALA A 1 587 ? -17.791 -11.419 38.723 1.00 81.44 587 ALA A O 1
ATOM 4592 N N . ALA A 1 588 ? -19.299 -12.231 40.174 1.00 83.69 588 ALA A N 1
ATOM 4593 C CA . ALA A 1 588 ? -19.712 -13.345 39.319 1.00 83.69 588 ALA A CA 1
ATOM 4594 C C . ALA A 1 588 ? -20.397 -12.861 38.028 1.00 83.69 588 ALA A C 1
ATOM 4596 O O . ALA A 1 588 ? -20.115 -13.383 36.952 1.00 83.69 588 ALA A O 1
ATOM 4597 N N . THR A 1 589 ? -21.227 -11.819 38.123 1.00 87.75 589 THR A N 1
ATOM 4598 C CA . THR A 1 589 ? -21.916 -11.228 36.965 1.00 87.75 589 THR A CA 1
ATOM 4599 C C . THR A 1 589 ? -20.922 -10.553 36.014 1.00 87.75 589 THR A C 1
ATOM 4601 O O . THR A 1 589 ? -21.001 -10.735 34.801 1.00 87.75 589 THR A O 1
ATOM 4604 N N . TYR A 1 590 ? -19.937 -9.818 36.543 1.00 87.62 590 TYR A N 1
ATOM 4605 C CA . TYR A 1 590 ? -18.873 -9.222 35.729 1.00 87.62 590 TYR A CA 1
ATOM 4606 C C . TYR A 1 590 ? -17.990 -10.273 35.063 1.00 87.62 590 TYR A C 1
ATOM 4608 O O . TYR A 1 590 ? -17.612 -10.099 33.907 1.00 87.62 590 TYR A O 1
ATOM 4616 N N . LYS A 1 591 ? -17.698 -11.380 35.755 1.00 90.44 591 LYS A N 1
ATOM 4617 C CA . LYS A 1 591 ? -16.963 -12.502 35.169 1.00 90.44 591 LYS A CA 1
ATOM 4618 C C . LYS A 1 591 ? -17.723 -13.117 33.990 1.00 90.44 591 LYS A C 1
ATOM 4620 O O . LYS A 1 591 ? -17.144 -13.273 32.923 1.00 90.44 591 LYS A O 1
ATOM 4625 N N . GLU A 1 592 ? -19.024 -13.361 34.135 1.00 89.81 592 GLU A N 1
ATOM 4626 C CA . GLU A 1 592 ? -19.870 -13.882 33.050 1.00 89.81 592 GLU A CA 1
ATOM 4627 C C . GLU A 1 592 ? -19.945 -12.919 31.847 1.00 89.81 592 GLU A C 1
ATOM 4629 O O . GLU A 1 592 ? -19.884 -13.340 30.687 1.00 89.81 592 GLU A O 1
ATOM 4634 N N . GLN A 1 593 ? -20.014 -11.607 32.101 1.00 90.31 593 GLN A N 1
ATOM 4635 C CA . GLN A 1 593 ? -19.946 -10.588 31.047 1.00 90.31 593 GLN A CA 1
ATOM 4636 C C . GLN A 1 593 ? -18.587 -10.577 30.335 1.00 90.31 593 GLN A C 1
ATOM 4638 O O . GLN A 1 593 ? -18.544 -10.445 29.108 1.00 90.31 593 GLN A O 1
ATOM 4643 N N . LEU A 1 594 ? -17.490 -10.733 31.083 1.00 88.44 594 LEU A N 1
ATOM 4644 C CA . LEU A 1 594 ? -16.134 -10.795 30.541 1.00 88.44 594 LEU A CA 1
ATOM 4645 C C . LEU A 1 594 ? -15.941 -12.046 29.673 1.00 88.44 594 LEU A C 1
ATOM 4647 O O . LEU A 1 594 ? -15.453 -11.939 28.550 1.00 88.44 594 LEU A O 1
ATOM 4651 N N . ASP A 1 595 ? -16.395 -13.207 30.145 1.00 89.31 595 ASP A N 1
ATOM 4652 C CA . ASP A 1 595 ? -16.342 -14.471 29.404 1.00 89.31 595 ASP A CA 1
ATOM 4653 C C . ASP A 1 595 ? -17.173 -14.377 28.109 1.00 89.31 595 ASP A C 1
ATOM 4655 O O . ASP A 1 595 ? -16.726 -14.778 27.032 1.00 89.31 595 ASP A O 1
ATOM 4659 N N . THR A 1 596 ? -18.347 -13.738 28.170 1.00 90.94 596 THR A N 1
ATOM 4660 C CA . THR A 1 596 ? -19.196 -13.487 26.992 1.00 90.94 596 THR A CA 1
ATOM 4661 C C . THR A 1 596 ? -18.530 -12.549 25.977 1.00 90.94 596 THR A C 1
ATOM 4663 O O . THR A 1 596 ? -18.660 -12.746 24.765 1.00 90.94 596 THR A O 1
ATOM 4666 N N . LEU A 1 597 ? -17.835 -11.505 26.440 1.00 89.25 597 LEU A N 1
ATOM 4667 C CA . LEU A 1 597 ? -17.091 -10.588 25.571 1.00 89.25 597 LEU A CA 1
ATOM 4668 C C . LEU A 1 597 ? -15.886 -11.276 24.925 1.00 89.25 597 LEU A C 1
ATOM 4670 O O . LEU A 1 597 ? -15.683 -11.114 23.722 1.00 89.25 597 LEU A O 1
ATOM 4674 N N . THR A 1 598 ? -15.149 -12.081 25.690 1.00 90.69 598 THR A N 1
ATOM 4675 C CA . THR A 1 598 ? -14.022 -12.884 25.195 1.00 90.69 598 THR A CA 1
ATOM 4676 C C . THR A 1 598 ? -14.483 -13.842 24.096 1.00 90.69 598 THR A C 1
ATOM 4678 O O . THR A 1 598 ? -13.942 -13.805 22.993 1.00 90.69 598 THR A O 1
ATOM 4681 N N . ALA A 1 599 ? -15.577 -14.581 24.313 1.00 88.12 599 ALA A N 1
ATOM 4682 C CA . ALA A 1 599 ? -16.140 -15.479 23.301 1.00 88.12 599 ALA A CA 1
ATOM 4683 C C . ALA A 1 599 ? -16.578 -14.744 22.016 1.00 88.12 599 ALA A C 1
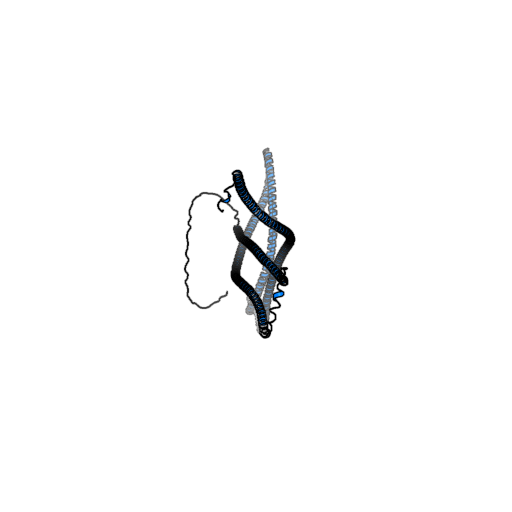ATOM 4685 O O . ALA A 1 599 ? -16.391 -15.240 20.902 1.00 88.12 599 ALA A O 1
ATOM 4686 N N . LYS A 1 600 ? -17.144 -13.532 22.136 1.00 90.62 600 LYS A N 1
ATOM 4687 C CA . LYS A 1 600 ? -17.483 -12.695 20.969 1.00 90.62 600 LYS A CA 1
ATOM 4688 C C . LYS A 1 600 ? -16.238 -12.235 20.210 1.00 90.62 600 LYS A C 1
ATOM 4690 O O . LYS A 1 600 ? -16.273 -12.189 18.979 1.00 90.62 600 LYS A O 1
ATOM 4695 N N . TYR A 1 601 ? -15.165 -11.899 20.922 1.00 90.75 601 TYR A N 1
ATOM 4696 C CA . TYR A 1 601 ? -13.901 -11.481 20.322 1.00 90.75 601 TYR A CA 1
ATOM 4697 C C . TYR A 1 601 ? -13.228 -12.637 19.570 1.00 90.75 601 TYR A C 1
ATOM 4699 O O . TYR A 1 601 ? -12.894 -12.482 18.397 1.00 90.75 601 TYR A O 1
ATOM 4707 N N . GLU A 1 602 ? -13.150 -13.823 20.177 1.00 91.44 602 GLU A N 1
ATOM 4708 C CA . GLU A 1 602 ? -12.647 -15.044 19.528 1.00 91.44 602 GLU A CA 1
ATOM 4709 C C . GLU A 1 602 ? -13.461 -15.395 18.271 1.00 91.44 602 GLU A C 1
ATOM 4711 O O . GLU A 1 602 ? -12.910 -15.700 17.210 1.00 91.44 602 GLU A O 1
ATOM 4716 N N . GLN A 1 603 ? -14.793 -15.273 18.335 1.00 91.12 603 GLN A N 1
ATOM 4717 C CA . GLN A 1 603 ? -15.652 -15.486 17.169 1.00 91.12 603 GLN A CA 1
ATOM 4718 C C . GLN A 1 603 ? -15.379 -14.463 16.052 1.00 91.12 603 GLN A C 1
ATOM 4720 O O . GLN A 1 603 ? -15.432 -14.801 14.864 1.00 91.12 603 GLN A O 1
ATOM 4725 N N . GLN A 1 604 ? -15.101 -13.208 16.407 1.00 91.81 604 GLN A N 1
ATOM 4726 C CA . GLN A 1 604 ? -14.749 -12.167 15.446 1.00 91.81 604 GLN A CA 1
ATOM 4727 C C . GLN A 1 604 ? -13.376 -12.427 14.810 1.00 91.81 604 GLN A C 1
ATOM 4729 O O . GLN A 1 604 ? -13.232 -12.274 13.595 1.00 91.81 604 GLN A O 1
ATOM 4734 N N . GLU A 1 605 ? -12.395 -12.875 15.589 1.00 91.69 605 GLU A N 1
ATOM 4735 C CA . GLU A 1 605 ? -11.066 -13.249 15.104 1.00 91.69 605 GLU A CA 1
ATOM 4736 C C . GLU A 1 605 ? -11.131 -14.427 14.118 1.00 91.69 605 GLU A C 1
ATOM 4738 O O . GLU A 1 605 ? -10.568 -14.355 13.021 1.00 91.69 605 GLU A O 1
ATOM 4743 N N . LEU A 1 606 ? -11.931 -15.455 14.424 1.00 92.38 606 LEU A N 1
ATOM 4744 C CA . LEU A 1 606 ? -12.195 -16.567 13.504 1.00 92.38 606 LEU A CA 1
ATOM 4745 C C . LEU A 1 606 ? -12.831 -16.099 12.184 1.00 92.38 606 LEU A C 1
ATOM 4747 O O . LEU A 1 606 ? -12.457 -16.581 11.110 1.00 92.38 606 LEU A O 1
ATOM 4751 N N . ARG A 1 607 ? -13.752 -15.123 12.223 1.00 91.69 607 ARG A N 1
ATOM 4752 C CA . ARG A 1 607 ? -14.330 -14.522 11.003 1.00 91.69 607 ARG A CA 1
ATOM 4753 C C . ARG A 1 607 ? -13.280 -13.775 10.179 1.00 91.69 607 ARG A C 1
ATOM 4755 O O . ARG A 1 607 ? -13.277 -13.901 8.953 1.00 91.69 607 ARG A O 1
ATOM 4762 N N . TYR A 1 608 ? -12.374 -13.036 10.819 1.00 91.75 608 TYR A N 1
ATOM 4763 C CA . TYR A 1 608 ? -11.274 -12.363 10.124 1.00 91.75 608 TYR A CA 1
ATOM 4764 C C . TYR A 1 608 ? -10.304 -13.358 9.479 1.00 91.75 608 TYR A C 1
ATOM 4766 O O . TYR A 1 608 ? -9.944 -13.190 8.312 1.00 91.75 608 TYR A O 1
ATOM 4774 N N . LEU A 1 609 ? -9.936 -14.433 10.178 1.00 92.62 609 LEU A N 1
ATOM 4775 C CA . LEU A 1 609 ? -9.086 -15.491 9.625 1.00 92.62 609 LEU A CA 1
ATOM 4776 C C . LEU A 1 609 ? -9.743 -16.194 8.424 1.00 92.62 609 LEU A C 1
ATOM 4778 O O . LEU A 1 609 ? -9.069 -16.472 7.424 1.00 92.62 609 LEU A O 1
ATOM 4782 N N . ALA A 1 610 ? -11.059 -16.418 8.467 1.00 89.75 610 ALA A N 1
ATOM 4783 C CA . ALA A 1 610 ? -11.816 -16.957 7.337 1.00 89.75 610 ALA A CA 1
ATOM 4784 C C . ALA A 1 610 ? -11.811 -16.005 6.122 1.00 89.75 610 ALA A C 1
ATOM 4786 O O . ALA A 1 610 ? -11.595 -16.447 4.988 1.00 89.75 610 ALA A O 1
ATOM 4787 N N . LEU A 1 611 ? -11.971 -14.695 6.342 1.00 91.62 611 LEU A N 1
ATOM 4788 C CA . LEU A 1 611 ? -11.881 -13.679 5.284 1.00 91.62 611 LEU A CA 1
ATOM 4789 C C . LEU A 1 611 ? -10.482 -13.620 4.659 1.00 91.62 611 LEU A C 1
ATOM 4791 O O . LEU A 1 611 ? -10.363 -13.633 3.434 1.00 91.62 611 LEU A O 1
ATOM 4795 N N . ILE A 1 612 ? -9.424 -13.632 5.474 1.00 89.88 612 ILE A N 1
ATOM 4796 C CA . ILE A 1 612 ? -8.030 -13.650 4.997 1.00 89.88 612 ILE A CA 1
ATOM 4797 C C . ILE A 1 612 ? -7.762 -14.903 4.156 1.00 89.88 612 ILE A C 1
ATOM 4799 O O . ILE A 1 612 ? -7.140 -14.828 3.095 1.00 89.88 612 ILE A O 1
ATOM 4803 N N . THR A 1 613 ? -8.251 -16.062 4.599 1.00 91.81 613 THR A N 1
ATOM 4804 C CA . THR A 1 613 ? -8.109 -17.326 3.862 1.00 91.81 613 THR A CA 1
ATOM 4805 C C . THR A 1 613 ? -8.834 -17.266 2.518 1.00 91.81 613 THR A C 1
ATOM 4807 O O . THR A 1 613 ? -8.280 -17.663 1.491 1.00 91.81 613 THR A O 1
ATOM 4810 N N . THR A 1 614 ? -10.040 -16.697 2.498 1.00 90.94 614 THR A N 1
ATOM 4811 C CA . THR A 1 614 ? -10.821 -16.496 1.270 1.00 90.94 614 THR A CA 1
ATOM 4812 C C . THR A 1 614 ? -10.106 -15.549 0.304 1.00 90.94 614 THR A C 1
ATOM 4814 O O . THR A 1 614 ? -9.978 -15.865 -0.878 1.00 90.94 614 THR A O 1
ATOM 4817 N N . ALA A 1 615 ? -9.555 -14.438 0.800 1.00 88.06 615 ALA A N 1
ATOM 4818 C CA . ALA A 1 615 ? -8.776 -13.496 -0.001 1.00 88.06 615 ALA A CA 1
ATOM 4819 C C . ALA A 1 615 ? -7.538 -14.157 -0.631 1.00 88.06 615 ALA A C 1
ATOM 4821 O O . ALA A 1 615 ? -7.330 -14.040 -1.839 1.00 88.06 615 ALA A O 1
ATOM 4822 N N . LYS A 1 616 ? -6.776 -14.941 0.143 1.00 91.12 616 LYS A N 1
ATOM 4823 C CA . LYS A 1 616 ? -5.626 -15.707 -0.372 1.00 91.12 616 LYS A CA 1
ATOM 4824 C C . LYS A 1 616 ? -6.030 -16.721 -1.444 1.00 91.12 616 LYS A C 1
ATOM 4826 O O . LYS A 1 616 ? -5.307 -16.914 -2.420 1.00 91.12 616 LYS A O 1
ATOM 4831 N N . ASN A 1 617 ? -7.185 -17.368 -1.295 1.00 89.50 617 ASN A N 1
ATOM 4832 C CA . ASN A 1 617 ? -7.697 -18.292 -2.307 1.00 89.50 617 ASN A CA 1
ATOM 4833 C C . ASN A 1 617 ? -8.100 -17.565 -3.598 1.00 89.50 617 ASN A C 1
ATOM 4835 O O . ASN A 1 617 ? -7.791 -18.055 -4.685 1.00 89.50 617 ASN A O 1
ATOM 4839 N N . MET A 1 618 ? -8.715 -16.381 -3.500 1.00 90.50 618 MET A N 1
ATOM 4840 C CA . MET A 1 618 ? -9.009 -15.542 -4.668 1.00 90.50 618 MET A CA 1
ATOM 4841 C C . MET A 1 618 ? -7.732 -15.067 -5.370 1.00 90.50 618 MET A C 1
ATOM 4843 O O . MET A 1 618 ? -7.665 -15.076 -6.596 1.00 90.50 618 MET A O 1
ATOM 4847 N N . GLU A 1 619 ? -6.695 -14.709 -4.615 1.00 91.31 619 GLU A N 1
ATOM 4848 C CA . GLU A 1 619 ? -5.403 -14.297 -5.168 1.00 91.31 619 GLU A CA 1
ATOM 4849 C C . GLU A 1 619 ? -4.723 -15.438 -5.941 1.00 91.31 619 GLU A C 1
ATOM 4851 O O . GLU A 1 619 ? -4.283 -15.248 -7.078 1.00 91.31 619 GLU A O 1
ATOM 4856 N N . ARG A 1 620 ? -4.741 -16.662 -5.394 1.00 91.12 620 ARG A N 1
ATOM 4857 C CA . ARG A 1 620 ? -4.280 -17.869 -6.105 1.00 91.12 620 ARG A CA 1
ATOM 4858 C C . ARG A 1 620 ? -5.092 -18.133 -7.372 1.00 91.12 620 ARG A C 1
ATOM 4860 O O . ARG A 1 620 ? -4.508 -18.408 -8.419 1.00 91.12 620 ARG A O 1
ATOM 4867 N N . ALA A 1 621 ? -6.421 -18.026 -7.303 1.00 87.69 621 ALA A N 1
ATOM 4868 C CA . ALA A 1 621 ? -7.294 -18.208 -8.463 1.00 87.69 621 ALA A CA 1
ATOM 4869 C C . ALA A 1 621 ? -7.000 -17.173 -9.564 1.00 87.69 621 ALA A C 1
ATOM 4871 O O . ALA A 1 621 ? -6.885 -17.534 -10.737 1.00 87.69 621 ALA A O 1
ATOM 4872 N N . ASN A 1 622 ? -6.780 -15.911 -9.188 1.00 87.88 622 ASN A N 1
ATOM 4873 C CA . ASN A 1 622 ? -6.347 -14.861 -10.109 1.00 87.88 622 ASN A CA 1
ATOM 4874 C C . ASN A 1 622 ? -4.976 -15.161 -10.724 1.00 87.88 622 ASN A C 1
ATOM 4876 O O . ASN A 1 622 ? -4.801 -14.975 -11.928 1.00 87.88 622 ASN A O 1
ATOM 4880 N N . GLY A 1 623 ? -4.025 -15.674 -9.940 1.00 91.69 623 GLY A N 1
ATOM 4881 C CA . GLY A 1 623 ? -2.736 -16.144 -10.450 1.00 91.69 623 GLY A CA 1
ATOM 4882 C C . GLY A 1 623 ? -2.895 -17.213 -11.537 1.00 91.69 623 GLY A C 1
ATOM 4883 O O . GLY A 1 623 ? -2.317 -17.090 -12.619 1.00 91.69 623 GLY A O 1
ATOM 4884 N N . VAL A 1 624 ? -3.753 -18.212 -11.303 1.00 89.81 624 VAL A N 1
ATOM 4885 C CA . VAL A 1 624 ? -4.061 -19.273 -12.281 1.00 89.81 624 VAL A CA 1
ATOM 4886 C C . VAL A 1 624 ? -4.729 -18.711 -13.539 1.00 89.81 624 VAL A C 1
ATOM 4888 O O . VAL A 1 624 ? -4.352 -19.082 -14.653 1.00 89.81 624 VAL A O 1
ATOM 4891 N N . LEU A 1 625 ? -5.692 -17.796 -13.396 1.00 89.81 625 LEU A N 1
ATOM 4892 C CA . LEU A 1 625 ? -6.340 -17.144 -14.539 1.00 89.81 625 LEU A CA 1
ATOM 4893 C C . LEU A 1 625 ? -5.343 -16.322 -15.363 1.00 89.81 625 LEU A C 1
ATOM 4895 O O . LEU A 1 625 ? -5.343 -16.407 -16.590 1.00 89.81 625 LEU A O 1
ATOM 4899 N N . LYS A 1 626 ? -4.442 -15.585 -14.708 1.00 88.88 626 LYS A N 1
ATOM 4900 C CA . LYS A 1 626 ? -3.397 -14.787 -15.365 1.00 88.88 626 LYS A CA 1
ATOM 4901 C C . LYS A 1 626 ? -2.378 -15.668 -16.097 1.00 88.88 626 LYS A C 1
ATOM 4903 O O . LYS A 1 626 ? -1.952 -15.325 -17.204 1.00 88.88 626 LYS A O 1
ATOM 4908 N N . ALA A 1 627 ? -2.042 -16.829 -15.531 1.00 85.94 627 ALA A N 1
ATOM 4909 C CA . ALA A 1 627 ? -1.213 -17.837 -16.187 1.00 85.94 627 ALA A CA 1
ATOM 4910 C C . ALA A 1 627 ? -1.912 -18.433 -17.423 1.00 85.94 627 ALA A C 1
ATOM 4912 O O . ALA A 1 627 ? -1.313 -18.482 -18.498 1.00 85.94 627 ALA A O 1
ATOM 4913 N N . LYS A 1 628 ? -3.201 -18.794 -17.318 1.00 87.56 628 LYS A N 1
ATOM 4914 C CA . LYS A 1 628 ? -4.004 -19.267 -18.462 1.00 87.56 628 LYS A CA 1
ATOM 4915 C C . LYS A 1 628 ? -4.124 -18.215 -19.564 1.00 87.56 628 LYS A C 1
ATOM 4917 O O . LYS A 1 628 ? -3.973 -18.546 -20.735 1.00 87.56 628 LYS A O 1
ATOM 4922 N N . LEU A 1 629 ? -4.348 -16.950 -19.206 1.00 86.44 629 LEU A N 1
ATOM 4923 C CA . LEU A 1 629 ? -4.427 -15.850 -20.168 1.00 86.44 629 LEU A CA 1
ATOM 4924 C C . LEU A 1 629 ? -3.094 -15.660 -20.908 1.00 86.44 629 LEU A C 1
ATOM 4926 O O . LEU A 1 629 ? -3.077 -15.499 -22.126 1.00 86.44 629 LEU A O 1
ATOM 4930 N N . SER A 1 630 ? -1.975 -15.728 -20.184 1.00 84.88 630 SER A N 1
ATOM 4931 C CA . SER A 1 630 ? -0.631 -15.670 -20.770 1.00 84.88 630 SER A CA 1
ATOM 4932 C C . SER A 1 630 ? -0.357 -16.857 -21.701 1.00 84.88 630 SER A C 1
ATOM 4934 O O . SER A 1 630 ? 0.208 -16.671 -22.778 1.00 84.88 630 SER A O 1
ATOM 4936 N N . ALA A 1 631 ? -0.804 -18.063 -21.337 1.00 82.50 631 ALA A N 1
ATOM 4937 C CA . ALA A 1 631 ? -0.696 -19.250 -22.184 1.00 82.50 631 ALA A CA 1
ATOM 4938 C C . ALA A 1 631 ? -1.546 -19.130 -23.462 1.00 82.50 631 ALA A C 1
ATOM 4940 O O . ALA A 1 631 ? -1.058 -19.433 -24.548 1.00 82.50 631 ALA A O 1
ATOM 4941 N N . MET A 1 632 ? -2.779 -18.618 -23.364 1.00 81.81 632 MET A N 1
ATOM 4942 C CA . MET A 1 632 ? -3.628 -18.359 -24.534 1.00 81.81 632 MET A CA 1
ATOM 4943 C C . MET A 1 632 ? -3.031 -17.293 -25.455 1.00 81.81 632 MET A C 1
ATOM 4945 O O . MET A 1 632 ? -3.010 -17.497 -26.664 1.00 81.81 632 MET A O 1
ATOM 4949 N N . LYS A 1 633 ? -2.472 -16.206 -24.905 1.00 80.94 633 LYS A N 1
ATOM 4950 C CA . LYS A 1 633 ? -1.769 -15.182 -25.699 1.00 80.94 633 LYS A CA 1
ATOM 4951 C C . LYS A 1 633 ? -0.522 -15.724 -26.398 1.00 80.94 633 LYS A C 1
ATOM 4953 O O . LYS A 1 633 ? -0.224 -15.297 -27.506 1.00 80.94 633 LYS A O 1
ATOM 4958 N N . LYS A 1 634 ? 0.212 -16.654 -25.774 1.00 78.12 634 LYS A N 1
ATOM 4959 C CA . LYS A 1 634 ? 1.331 -17.345 -26.436 1.00 78.12 634 LYS A CA 1
ATOM 4960 C C . LYS A 1 634 ? 0.837 -18.256 -27.561 1.00 78.12 634 LYS A C 1
ATOM 4962 O O . LYS A 1 634 ? 1.445 -18.268 -28.623 1.00 78.12 634 LYS A O 1
ATOM 4967 N N . LYS A 1 635 ? -0.286 -18.953 -27.360 1.00 76.31 635 LYS A N 1
ATOM 4968 C CA . LYS A 1 635 ? -0.879 -19.842 -28.369 1.00 76.31 635 LYS A CA 1
ATOM 4969 C C . LYS A 1 635 ? -1.448 -19.071 -29.568 1.00 76.31 635 LYS A C 1
ATOM 4971 O O . LYS A 1 635 ? -1.184 -19.452 -30.696 1.00 76.31 635 LYS A O 1
ATOM 4976 N N . SER A 1 636 ? -2.103 -17.928 -29.351 1.00 64.44 636 SER A N 1
ATOM 4977 C CA . SER A 1 636 ? -2.621 -17.080 -30.440 1.00 64.44 636 SER A CA 1
ATOM 4978 C C . SER A 1 636 ? -1.535 -16.355 -31.244 1.00 64.44 636 SER A C 1
ATOM 4980 O O . SER A 1 636 ? -1.835 -15.773 -32.279 1.00 64.44 636 SER A O 1
ATOM 4982 N N . ARG A 1 637 ? -0.289 -16.325 -30.754 1.00 58.94 637 ARG A N 1
ATOM 4983 C CA . ARG A 1 637 ? 0.866 -15.747 -31.463 1.00 58.94 637 ARG A CA 1
ATOM 4984 C C . ARG A 1 637 ? 1.651 -16.789 -32.265 1.00 58.94 637 ARG A C 1
ATOM 4986 O O . ARG A 1 637 ? 2.543 -16.400 -33.008 1.00 58.94 637 ARG A O 1
ATOM 4993 N N . ALA A 1 638 ? 1.345 -18.076 -32.082 1.00 53.34 638 ALA A N 1
ATOM 4994 C CA . ALA A 1 638 ? 2.040 -19.194 -32.716 1.00 53.34 638 ALA A CA 1
ATOM 4995 C C . ALA A 1 638 ? 1.324 -19.742 -33.962 1.00 53.34 638 ALA A C 1
ATOM 4997 O O . ALA A 1 638 ? 1.926 -20.539 -34.672 1.00 53.34 638 ALA A O 1
ATOM 4998 N N . ASP A 1 639 ? 0.104 -19.289 -34.260 1.00 45.31 639 ASP A N 1
ATOM 4999 C CA . ASP A 1 639 ? -0.598 -19.644 -35.494 1.00 45.31 639 ASP A CA 1
ATOM 5000 C C . ASP A 1 639 ? -0.521 -18.461 -36.477 1.00 45.31 639 ASP A C 1
ATOM 5002 O O . ASP A 1 639 ? -1.177 -17.435 -36.262 1.00 45.31 639 ASP A O 1
ATOM 5006 N N . PRO A 1 640 ? 0.286 -18.548 -37.552 1.00 45.69 640 PRO A N 1
ATOM 5007 C CA . PRO A 1 640 ? 0.222 -17.589 -38.639 1.00 45.69 640 PRO A CA 1
ATOM 5008 C C . PRO A 1 640 ? -1.130 -17.745 -39.329 1.00 45.69 640 PRO A C 1
ATOM 5010 O O . PRO A 1 640 ? -1.535 -18.847 -39.697 1.00 45.69 640 PRO A O 1
ATOM 5013 N N . ILE A 1 641 ? -1.812 -16.622 -39.522 1.00 45.38 641 ILE A N 1
ATOM 5014 C CA . ILE A 1 641 ? -3.015 -16.512 -40.340 1.00 45.38 641 ILE A CA 1
ATOM 5015 C C . ILE A 1 641 ? -2.660 -16.985 -41.759 1.00 45.38 641 ILE A C 1
ATOM 5017 O O . ILE A 1 641 ? -2.119 -16.227 -42.559 1.00 45.38 641 ILE A O 1
ATOM 5021 N N . GLN A 1 642 ? -2.960 -18.246 -42.074 1.00 39.47 642 GLN A N 1
ATOM 5022 C CA . GLN A 1 642 ? -3.101 -18.706 -43.450 1.00 39.47 642 GLN A CA 1
ATOM 5023 C C . GLN A 1 642 ? -4.456 -18.209 -43.955 1.00 39.47 642 GLN A C 1
ATOM 5025 O O . GLN A 1 642 ? -5.502 -18.816 -43.732 1.00 39.47 642 GLN A O 1
ATOM 5030 N N . THR A 1 643 ? -4.432 -17.052 -44.612 1.00 40.81 643 THR A N 1
ATOM 5031 C CA . THR A 1 643 ? -5.510 -16.620 -45.501 1.00 40.81 643 THR A CA 1
ATOM 5032 C C . THR A 1 643 ? -5.624 -17.620 -46.646 1.00 40.81 643 THR A C 1
ATOM 5034 O O . THR A 1 643 ? -4.629 -17.950 -47.290 1.00 40.81 643 THR A O 1
ATOM 5037 N N . GLY A 1 644 ? -6.834 -18.136 -46.837 1.00 37.12 644 GLY A N 1
ATOM 5038 C CA . GLY A 1 644 ? -7.090 -19.319 -47.641 1.00 37.12 644 GLY A CA 1
ATOM 5039 C C . GLY A 1 644 ? -6.977 -19.155 -49.152 1.00 37.12 644 GLY A C 1
ATOM 5040 O O . GLY A 1 644 ? -6.933 -18.058 -49.702 1.00 37.12 644 GLY A O 1
ATOM 5041 N N . SER A 1 645 ? -7.042 -20.310 -49.808 1.00 33.25 645 SER A N 1
ATOM 5042 C CA . SER A 1 645 ? -7.659 -20.468 -51.115 1.00 33.25 645 SER A CA 1
ATOM 5043 C C . SER A 1 645 ? -8.097 -21.926 -51.289 1.00 33.25 645 SER A C 1
ATOM 5045 O O . SER A 1 645 ? -7.332 -22.842 -51.009 1.00 33.25 645 SER A O 1
ATOM 5047 N N . GLN A 1 646 ? -9.321 -22.077 -51.797 1.00 32.38 646 GLN A N 1
ATOM 5048 C CA . GLN A 1 646 ? -9.825 -23.181 -52.622 1.00 32.38 646 GLN A CA 1
ATOM 5049 C C . GLN A 1 646 ? -10.466 -24.453 -52.007 1.00 32.38 646 GLN A C 1
ATOM 5051 O O . GLN A 1 646 ? -9.830 -25.337 -51.450 1.00 32.38 646 GLN A O 1
ATOM 5056 N N . THR A 1 647 ? -11.780 -24.511 -52.284 1.00 34.91 647 THR A N 1
ATOM 5057 C CA . THR A 1 647 ? -12.537 -25.557 -53.012 1.00 34.91 647 THR A CA 1
ATOM 5058 C C . THR A 1 647 ? -12.940 -26.864 -52.327 1.00 34.91 647 THR A C 1
ATOM 5060 O O . THR A 1 647 ? -12.145 -27.772 -52.141 1.00 34.91 647 THR A O 1
ATOM 5063 N N . SER A 1 648 ? -14.266 -26.949 -52.158 1.00 36.75 648 SER A N 1
ATOM 5064 C CA . SER A 1 648 ? -15.175 -28.015 -52.607 1.00 36.75 648 SER A CA 1
ATOM 5065 C C . SER A 1 648 ? -15.053 -29.438 -52.047 1.00 36.75 648 SER A C 1
ATOM 5067 O O . SER A 1 648 ? -14.101 -30.160 -52.316 1.00 36.75 648 SER A O 1
ATOM 5069 N N . ASP A 1 649 ? -16.213 -29.855 -51.536 1.00 33.72 649 ASP A N 1
ATOM 5070 C CA . ASP A 1 649 ? -16.906 -31.115 -51.819 1.00 33.72 649 ASP A CA 1
ATOM 5071 C C . ASP A 1 649 ? -16.671 -32.355 -50.939 1.00 33.72 649 ASP A C 1
ATOM 5073 O O . ASP A 1 649 ? -15.577 -32.903 -50.848 1.00 33.72 649 ASP A O 1
ATOM 5077 N N . LYS A 1 650 ? -17.835 -32.863 -50.486 1.00 34.59 650 LYS A N 1
ATOM 5078 C CA . LYS A 1 650 ? -18.195 -34.233 -50.072 1.00 34.59 650 LYS A CA 1
ATOM 5079 C C . LYS A 1 650 ? -17.742 -34.699 -48.685 1.00 34.59 650 LYS A C 1
ATOM 5081 O O . LYS A 1 650 ? -16.667 -34.347 -48.236 1.00 34.59 650 LYS A O 1
ATOM 5086 N N . THR A 1 651 ? -18.423 -35.575 -47.945 1.00 35.00 651 THR A N 1
ATOM 5087 C CA . THR A 1 651 ? -19.781 -36.163 -47.849 1.00 35.00 651 THR A CA 1
ATOM 5088 C C . THR A 1 651 ? -19.664 -37.146 -46.659 1.00 35.00 651 THR A C 1
ATOM 5090 O O . THR A 1 651 ? -18.603 -37.749 -46.537 1.00 35.00 651 THR A O 1
ATOM 5093 N N . GLN A 1 652 ? -20.737 -37.371 -45.874 1.00 34.06 652 GLN A N 1
ATOM 5094 C CA . GLN A 1 652 ? -20.913 -38.496 -44.909 1.00 34.06 652 GLN A CA 1
ATOM 5095 C C . GLN A 1 652 ? -19.947 -38.497 -43.693 1.00 34.06 652 GLN A C 1
ATOM 5097 O O . GLN A 1 652 ? -18.840 -37.997 -43.763 1.00 34.06 652 GLN A O 1
ATOM 5102 N N . GLU A 1 653 ? -20.250 -38.989 -42.493 1.00 31.92 653 GLU A N 1
ATOM 5103 C CA . GLU A 1 653 ? -21.320 -39.819 -41.943 1.00 31.92 653 GLU A CA 1
ATOM 5104 C C . GLU A 1 653 ? -21.264 -39.659 -40.406 1.00 31.92 653 GLU A C 1
ATOM 5106 O O . GLU A 1 653 ? -20.190 -39.478 -39.829 1.00 31.92 653 GLU A O 1
ATOM 5111 N N . THR A 1 654 ? -22.411 -39.725 -39.733 1.00 42.81 654 THR A N 1
ATOM 5112 C CA . THR A 1 654 ? -22.498 -40.031 -38.295 1.00 42.81 654 THR A CA 1
ATOM 5113 C C . THR A 1 654 ? -22.077 -41.495 -38.060 1.00 42.81 654 THR A C 1
ATOM 5115 O O . THR A 1 654 ? -22.146 -42.301 -38.989 1.00 42.81 654 THR A O 1
ATOM 5118 N N . PRO A 1 655 ? -21.669 -41.887 -36.837 1.00 52.06 655 PRO A N 1
ATOM 5119 C CA . PRO A 1 655 ? -22.694 -42.432 -35.950 1.00 52.06 655 PRO A CA 1
ATOM 5120 C C . PRO A 1 655 ? -22.511 -42.157 -34.448 1.00 52.06 655 PRO A C 1
ATOM 5122 O O . PRO A 1 655 ? -21.436 -41.887 -33.919 1.00 52.06 655 PRO A O 1
ATOM 5125 N N . ASP A 1 656 ? -23.664 -42.290 -33.806 1.00 37.81 656 ASP A N 1
ATOM 5126 C CA . ASP A 1 656 ? -23.953 -42.582 -32.409 1.00 37.81 656 ASP A CA 1
ATOM 5127 C C . ASP A 1 656 ? -23.044 -43.603 -31.690 1.00 37.81 656 ASP A C 1
ATOM 5129 O O . ASP A 1 656 ? -22.448 -44.486 -32.305 1.00 37.81 656 ASP A O 1
ATOM 5133 N N . ARG A 1 657 ? -23.205 -43.574 -30.352 1.00 35.66 657 ARG A N 1
ATOM 5134 C CA . ARG A 1 657 ? -23.170 -44.679 -29.361 1.00 35.66 657 ARG A CA 1
ATOM 5135 C C . ARG A 1 657 ? -21.921 -44.914 -28.485 1.00 35.66 657 ARG A C 1
ATOM 5137 O O . ARG A 1 657 ? -20.962 -45.552 -28.883 1.00 35.66 657 ARG A O 1
ATOM 5144 N N . ASN A 1 658 ? -22.144 -44.587 -27.203 1.00 35.00 658 ASN A N 1
ATOM 5145 C CA . ASN A 1 658 ? -22.164 -45.479 -26.025 1.00 35.00 658 ASN A CA 1
ATOM 5146 C C . ASN A 1 658 ? -20.885 -46.096 -25.418 1.00 35.00 658 ASN A C 1
ATOM 5148 O O . ASN A 1 658 ? -20.068 -46.691 -26.104 1.00 35.00 658 ASN A O 1
ATOM 5152 N N . GLN A 1 659 ? -20.940 -46.130 -24.068 1.00 33.78 659 GLN A N 1
ATOM 5153 C CA . GLN A 1 659 ? -20.268 -47.035 -23.105 1.00 33.78 659 GLN A CA 1
ATOM 5154 C C . GLN A 1 659 ? -18.766 -46.770 -22.877 1.00 33.78 659 GLN A C 1
ATOM 5156 O O . GLN A 1 659 ? -18.054 -46.402 -23.791 1.00 33.78 659 GLN A O 1
ATOM 5161 N N . GLU A 1 660 ? -18.153 -46.883 -21.695 1.00 35.03 660 GLU A N 1
ATOM 5162 C CA . GLU A 1 660 ? -18.455 -47.438 -20.364 1.00 35.03 660 GLU A CA 1
ATOM 5163 C C . GLU A 1 660 ? -17.356 -46.861 -19.433 1.00 35.03 660 GLU A C 1
ATOM 5165 O O . GLU A 1 660 ? -16.189 -46.809 -19.802 1.00 35.03 660 GLU A O 1
ATOM 5170 N N . ASN A 1 661 ? -17.650 -46.219 -18.306 1.00 40.56 661 ASN A N 1
ATOM 5171 C CA . ASN A 1 661 ? -17.758 -46.824 -16.976 1.00 40.56 661 ASN A CA 1
ATOM 5172 C C . ASN A 1 661 ? -16.802 -48.005 -16.686 1.00 40.56 661 ASN A C 1
ATOM 5174 O O . ASN A 1 661 ? -17.202 -49.152 -16.847 1.00 40.56 661 ASN A O 1
ATOM 5178 N N . ARG A 1 662 ? -15.602 -47.742 -16.141 1.00 35.84 662 ARG A N 1
ATOM 5179 C CA . ARG A 1 662 ? -14.945 -48.618 -15.146 1.00 35.84 662 ARG A CA 1
ATOM 5180 C C . ARG A 1 662 ? -14.111 -47.797 -14.164 1.00 35.84 662 ARG A C 1
ATOM 5182 O O . ARG A 1 662 ? -13.125 -47.169 -14.537 1.00 35.84 662 ARG A O 1
ATOM 5189 N N . GLY A 1 663 ? -14.542 -47.822 -12.906 1.00 34.72 663 GLY A N 1
ATOM 5190 C CA . GLY A 1 663 ? -13.706 -47.508 -11.755 1.00 34.72 663 GLY A CA 1
ATOM 5191 C C . GLY A 1 663 ? -12.872 -48.707 -11.299 1.00 34.72 663 GLY A C 1
ATOM 5192 O O . GLY A 1 663 ? -12.927 -49.777 -11.908 1.00 34.72 663 GLY A O 1
ATOM 5193 N N . SER A 1 664 ? -12.201 -48.494 -10.159 1.00 36.59 664 SER A N 1
ATOM 5194 C CA . SER A 1 664 ? -11.504 -49.492 -9.327 1.00 36.59 664 SER A CA 1
ATOM 5195 C C . SER A 1 664 ? -10.157 -49.948 -9.911 1.00 36.59 664 SER A C 1
ATOM 5197 O O . SER A 1 664 ? -10.050 -50.223 -11.094 1.00 36.59 664 SER A O 1
ATOM 5199 N N . SER A 1 665 ? -9.051 -50.091 -9.187 1.00 34.81 665 SER A N 1
ATOM 5200 C CA . SER A 1 665 ? -8.754 -50.067 -7.756 1.00 34.81 665 SER A CA 1
ATOM 5201 C C . SER A 1 665 ? -7.222 -50.023 -7.621 1.00 34.81 665 SER A C 1
ATOM 5203 O O . SER A 1 665 ? -6.516 -50.572 -8.457 1.00 34.81 665 SER A O 1
ATOM 5205 N N . ALA A 1 666 ? -6.719 -49.284 -6.636 1.00 33.59 666 ALA A N 1
ATOM 5206 C CA . ALA A 1 666 ? -5.954 -49.769 -5.484 1.00 33.59 666 ALA A CA 1
ATOM 5207 C C . ALA A 1 666 ? -4.540 -50.346 -5.719 1.00 33.59 666 ALA A C 1
ATOM 5209 O O . ALA A 1 666 ? -4.317 -51.253 -6.508 1.00 33.59 666 ALA A O 1
ATOM 5210 N N . SER A 1 667 ? -3.643 -49.845 -4.859 1.00 37.22 667 SER A N 1
ATOM 5211 C CA . SER A 1 667 ? -2.535 -50.544 -4.194 1.00 37.22 667 SER A CA 1
ATOM 5212 C C . SER A 1 667 ? -1.480 -51.250 -5.052 1.00 37.22 667 SER A C 1
ATOM 5214 O O . SER A 1 667 ? -1.719 -52.314 -5.606 1.00 37.22 667 SER A O 1
ATOM 5216 N N . ASN A 1 668 ? -0.238 -50.772 -4.958 1.00 35.62 668 ASN A N 1
ATOM 5217 C CA . ASN A 1 668 ? 0.752 -51.508 -4.169 1.00 35.62 668 ASN A CA 1
ATOM 5218 C C . ASN A 1 668 ? 1.959 -50.636 -3.813 1.00 35.62 668 ASN A C 1
ATOM 5220 O O . ASN A 1 668 ? 2.644 -50.075 -4.666 1.00 35.62 668 ASN A O 1
ATOM 5224 N N . GLN A 1 669 ? 2.188 -50.547 -2.505 1.00 34.81 669 GLN A N 1
ATOM 5225 C CA . GLN A 1 669 ? 3.481 -50.275 -1.901 1.00 34.81 669 GLN A CA 1
ATOM 5226 C C . GLN A 1 669 ? 4.454 -51.424 -2.217 1.00 34.81 669 GLN A C 1
ATOM 5228 O O . GLN A 1 669 ? 4.028 -52.563 -2.405 1.00 34.81 669 GLN A O 1
ATOM 5233 N N . SER A 1 670 ? 5.750 -51.116 -2.121 1.00 36.84 670 SER A N 1
ATOM 5234 C CA . SER A 1 670 ? 6.783 -51.921 -1.440 1.00 36.84 670 SER A CA 1
ATOM 5235 C C . SER A 1 670 ? 8.012 -52.277 -2.281 1.00 36.84 670 SER A C 1
ATOM 5237 O O . SER A 1 670 ? 7.910 -52.743 -3.411 1.00 36.84 670 SER A O 1
ATOM 5239 N N . ASN A 1 671 ? 9.155 -52.165 -1.592 1.00 34.16 671 ASN A N 1
ATOM 5240 C CA . ASN A 1 671 ? 10.505 -52.681 -1.867 1.00 34.16 671 ASN A CA 1
ATOM 5241 C C . ASN A 1 671 ? 11.346 -51.797 -2.801 1.00 34.16 671 ASN A C 1
ATOM 5243 O O . ASN A 1 671 ? 11.131 -51.759 -4.004 1.00 34.16 671 ASN A O 1
ATOM 5247 N N . GLN A 1 672 ? 12.244 -50.939 -2.312 1.00 37.03 672 GLN A N 1
ATOM 5248 C CA . GLN A 1 672 ? 13.360 -51.142 -1.371 1.00 37.03 672 GLN A CA 1
ATOM 5249 C C . GLN A 1 672 ? 14.454 -52.080 -1.922 1.00 37.03 672 GLN A C 1
ATOM 5251 O O . GLN A 1 672 ? 14.213 -53.242 -2.229 1.00 37.03 672 GLN A O 1
ATOM 5256 N N . ASP A 1 673 ? 15.659 -51.504 -1.977 1.00 37.59 673 ASP A N 1
ATOM 5257 C CA . ASP A 1 673 ? 16.992 -52.107 -2.044 1.00 37.59 673 ASP A CA 1
ATOM 5258 C C . ASP A 1 673 ? 17.459 -52.874 -3.293 1.00 37.59 673 ASP A C 1
ATOM 5260 O O . ASP A 1 673 ? 17.156 -54.046 -3.509 1.00 37.59 673 ASP A O 1
ATOM 5264 N N . ARG A 1 674 ? 18.466 -52.288 -3.965 1.00 35.84 674 ARG A N 1
ATOM 5265 C CA . ARG A 1 674 ? 19.736 -53.005 -4.153 1.00 35.84 674 ARG A CA 1
ATOM 5266 C C . ARG A 1 674 ? 20.950 -52.083 -4.210 1.00 35.84 674 ARG A C 1
ATOM 5268 O O . ARG A 1 674 ? 21.033 -51.120 -4.962 1.00 35.84 674 ARG A O 1
ATOM 5275 N N . SER A 1 675 ? 21.893 -52.456 -3.360 1.00 39.56 675 SER A N 1
ATOM 5276 C CA . SER A 1 675 ? 23.167 -51.835 -3.047 1.00 39.56 675 SER A CA 1
ATOM 5277 C C . SER A 1 675 ? 24.296 -52.374 -3.941 1.00 39.56 675 SER A C 1
ATOM 5279 O O . SER A 1 675 ? 24.292 -53.558 -4.266 1.00 39.56 675 SER A O 1
ATOM 5281 N N . ARG A 1 676 ? 25.312 -51.523 -4.172 1.00 39.59 676 ARG A N 1
ATOM 5282 C CA . ARG A 1 676 ? 26.748 -51.820 -4.416 1.00 39.59 676 ARG A CA 1
ATOM 5283 C C . ARG A 1 676 ? 27.160 -52.597 -5.684 1.00 39.59 676 ARG A C 1
ATOM 5285 O O . ARG A 1 676 ? 26.826 -53.764 -5.826 1.00 39.59 676 ARG A O 1
ATOM 5292 N N . ARG A 1 677 ? 28.156 -52.063 -6.414 1.00 37.53 677 ARG A N 1
ATOM 5293 C CA . ARG A 1 677 ? 29.600 -52.404 -6.275 1.00 37.53 677 ARG A CA 1
ATOM 5294 C C . ARG A 1 677 ? 30.455 -51.851 -7.438 1.00 37.53 677 ARG A C 1
ATOM 5296 O O . ARG A 1 677 ? 30.091 -52.074 -8.577 1.00 37.53 677 ARG A O 1
ATOM 5303 N N . THR A 1 678 ? 31.596 -51.231 -7.070 1.00 37.31 678 THR A N 1
ATOM 5304 C CA . THR A 1 678 ? 32.992 -51.386 -7.595 1.00 37.31 678 THR A CA 1
ATOM 5305 C C . THR A 1 678 ? 33.244 -51.262 -9.111 1.00 37.31 678 THR A C 1
ATOM 5307 O O . THR A 1 678 ? 32.452 -51.752 -9.888 1.00 37.31 678 THR A O 1
ATOM 5310 N N . LYS A 1 679 ? 34.365 -50.792 -9.668 1.00 41.16 679 LYS A N 1
ATOM 5311 C CA . LYS A 1 679 ? 35.722 -50.396 -9.244 1.00 41.16 679 LYS A CA 1
ATOM 5312 C C . LYS A 1 679 ? 36.454 -49.982 -10.548 1.00 41.16 679 LYS A C 1
ATOM 5314 O O . LYS A 1 679 ? 36.139 -50.535 -11.591 1.00 41.16 679 LYS A O 1
ATOM 5319 N N . GLU A 1 680 ? 37.488 -49.151 -10.400 1.00 36.03 680 GLU A N 1
ATOM 5320 C CA . GLU A 1 680 ? 38.784 -49.191 -11.120 1.00 36.03 680 GLU A CA 1
ATOM 5321 C C . GLU A 1 680 ? 38.902 -48.875 -12.631 1.00 36.03 680 GLU A C 1
ATOM 5323 O O . GLU A 1 680 ? 38.122 -49.307 -13.468 1.00 36.03 680 GLU A O 1
ATOM 5328 N N . GLY A 1 681 ? 40.008 -48.177 -12.941 1.00 35.56 681 GLY A N 1
ATOM 5329 C CA . GLY A 1 681 ? 40.569 -47.914 -14.274 1.00 35.56 681 GLY A CA 1
ATOM 5330 C C . GLY A 1 681 ? 40.517 -46.421 -14.620 1.00 35.56 681 GLY A C 1
ATOM 5331 O O . GLY A 1 681 ? 39.470 -45.929 -15.001 1.00 35.56 681 GLY A O 1
ATOM 5332 N N . GLY A 1 682 ? 41.539 -45.580 -14.450 1.00 34.75 682 GLY A N 1
ATOM 5333 C CA . GLY A 1 682 ? 42.977 -45.815 -14.521 1.00 34.75 682 GLY A CA 1
ATOM 5334 C C . GLY A 1 682 ? 43.507 -45.352 -15.884 1.00 34.75 682 GLY A C 1
ATOM 5335 O O . GLY A 1 682 ? 43.183 -45.962 -16.891 1.00 34.75 682 GLY A O 1
ATOM 5336 N N . GLY A 1 683 ? 44.361 -44.323 -15.891 1.00 33.62 683 GLY A N 1
ATOM 5337 C CA . GLY A 1 683 ? 45.455 -44.235 -16.867 1.00 33.62 683 GLY A CA 1
ATOM 5338 C C . GLY A 1 683 ? 45.291 -43.337 -18.101 1.00 33.62 683 GLY A C 1
ATOM 5339 O O . GLY A 1 683 ? 44.872 -43.787 -19.153 1.00 33.62 683 GLY A O 1
ATOM 5340 N N . TYR A 1 684 ? 45.791 -42.106 -17.968 1.00 36.28 684 TYR A N 1
ATOM 5341 C CA . TYR A 1 684 ? 46.917 -41.562 -18.749 1.00 36.28 684 TYR A CA 1
ATOM 5342 C C . TYR A 1 684 ? 46.845 -41.386 -20.294 1.00 36.28 684 TYR A C 1
ATOM 5344 O O . TYR A 1 684 ? 47.058 -42.316 -21.056 1.00 36.28 684 TYR A O 1
ATOM 5352 N N . ILE A 1 685 ? 46.809 -40.096 -20.679 1.00 39.59 685 ILE A N 1
ATOM 5353 C CA . ILE A 1 685 ? 47.839 -39.342 -21.442 1.00 39.59 685 ILE A CA 1
ATOM 5354 C C . ILE A 1 685 ? 47.957 -39.450 -22.992 1.00 39.59 685 ILE A C 1
ATOM 5356 O O . ILE A 1 685 ? 48.054 -40.519 -23.574 1.00 39.59 685 ILE A O 1
ATOM 5360 N N . HIS A 1 686 ? 48.164 -38.244 -23.569 1.00 36.19 686 HIS A N 1
ATOM 5361 C CA . HIS A 1 686 ? 48.580 -37.819 -24.928 1.00 36.19 686 HIS A CA 1
ATOM 5362 C C . HIS A 1 686 ? 47.473 -37.753 -25.995 1.00 36.19 686 HIS A C 1
ATOM 5364 O O . HIS A 1 686 ? 46.677 -38.659 -26.137 1.00 36.19 686 HIS A O 1
ATOM 5370 N N . GLY A 1 687 ? 47.371 -36.701 -26.807 1.00 34.62 687 GLY A N 1
ATOM 5371 C CA . GLY A 1 687 ? 48.216 -35.526 -26.968 1.00 34.62 687 GLY A CA 1
ATOM 5372 C C . GLY A 1 687 ? 47.679 -34.647 -28.103 1.00 34.62 687 GLY A C 1
ATOM 5373 O O . GLY A 1 687 ? 46.967 -35.121 -28.977 1.00 34.62 687 GLY A O 1
ATOM 5374 N N . LYS A 1 688 ? 48.019 -33.359 -28.004 1.00 46.19 688 LYS A N 1
ATOM 5375 C CA . LYS A 1 688 ? 48.088 -32.305 -29.029 1.00 46.19 688 LYS A CA 1
ATOM 5376 C C . LYS A 1 688 ? 47.749 -32.711 -30.473 1.00 46.19 688 LYS A C 1
ATOM 5378 O O . LYS A 1 688 ? 48.399 -33.597 -31.011 1.00 46.19 688 LYS A O 1
ATOM 5383 N N . GLN A 1 689 ? 46.989 -31.852 -31.154 1.00 41.53 689 GLN A N 1
ATOM 5384 C CA . GLN A 1 689 ? 47.526 -31.104 -32.298 1.00 41.53 689 GLN A CA 1
ATOM 5385 C C . GLN A 1 689 ? 46.649 -29.890 -32.635 1.00 41.53 689 GLN A C 1
ATOM 5387 O O . GLN A 1 689 ? 45.432 -29.987 -32.736 1.00 41.53 689 GLN A O 1
ATOM 5392 N N . SER A 1 690 ? 47.320 -28.747 -32.759 1.00 50.91 690 SER A N 1
ATOM 5393 C CA . SER A 1 690 ? 46.883 -27.560 -33.485 1.00 50.91 690 SER A CA 1
ATOM 5394 C C . SER A 1 690 ? 46.912 -27.837 -34.985 1.00 50.91 690 SER A C 1
ATOM 5396 O O . SER A 1 690 ? 47.897 -28.429 -35.424 1.00 50.91 690 SER A O 1
ATOM 5398 N N . TRP A 1 691 ? 45.930 -27.330 -35.725 1.00 43.88 691 TRP A N 1
ATOM 5399 C CA . TRP A 1 691 ? 46.080 -26.467 -36.905 1.00 43.88 691 TRP A CA 1
ATOM 5400 C C . TRP A 1 691 ? 44.865 -25.540 -36.938 1.00 43.88 691 TRP A C 1
ATOM 5402 O O . TRP A 1 691 ? 43.766 -26.031 -36.589 1.00 43.88 691 TRP A O 1
#

Foldseek 3Di:
DPDPVVVPPDDPVVVVVVVVVVVVVVVVVVVVVVVVVVVVVVVVVVVVVVVVVVVVVVVVVVVVVVVVVVVVVVVVVVVVVVVVVVVVVVVVVVVVVVVVVVVVVVVVVVVVVVVVVVVVVVVVVVVVVVVVVVVVVVVVVVVVVVVVVVVVVVVVVVVVVVVVVVVVVVVVVVVVVVVVVVVVVVVVVVVVVVVVVVVVVVVVVVCVVVVVVCVPPPVPDPDDDDPPPPVCVVVCVVVVVVVVVVVVVVVVVCVVVVVVVVVVVVVVVVVVVVVVVVVVVVVVVVVVVVVVVVVVVVVVVVVVVVVVVVVVVVVVVVPVVDDDDDPCVVVVVVVVVVVVVVVVVVVVVVVVVVVVVVVVVVVVVVVVVVVVVVVVVVVVVVVVVVVVVVVVVVVVVVVVVVVVVVVVVVVVVVVVVVVVVVVVVVVVVVVVVVVVVVVVVVVVVVVVVVVVVVVVVVVVVVVVVVVVVVVVVVVVVVVVVVVVVVVVVVVVVVVVVVVVVVVVVVVVVVVVPPPVPPPPPCPVPVVPVVPPDDDDDPDDPDDPPPPPVVVVVVVVVVVVVVVVVVVVVVVVVVVVVVVVVVVVVVVVVVVVVVVVVVVVVVVVVVVVVVVVVVVVVVVVVVVVVVVVVVVVVVVVVPDDPPPDDDDDDDDDDDDDDDDDDDDDDDDDDDDDDDDDDDDDDDDDDDDDDDD

Organism: NCBI:txid667725

InterPro domains:
  IPR018463 Centromere protein Cenp-F, N-terminal [PF10481] (4-137)

Sequence (691 aa):
MPSESWKEGLTSGVLNKIRDLETNVERLGKEVKQKQFNFESVEMEKASLQLKVNDYCAQLKKSEGEARASSSKLAQLEQTHDQLKRDLSAKEAQRSCLNDRFDATNEKNKKLGKEITKFEHTIDDLQTKLAKSTCEINNLRDSGEKLRQEKKDGTQTLQEMMMKFEVAEKDVLKWKSDTESSRVQLKDVQKKAKSDIDEATSALAKETERCRGLERELEQRVSSSVDTAKLHEQITTKDNELKALVSALDMARRDAEGTQQAHLQQAQTIETLQSECKTMTDASESVRREHQEALLKVEQEKAVMAATIEKMEKERALKEAEKPDRDAVSQQALKLDAATAELEVFRKKCSDISLELLRAQSALQAAEETRNTQQTALEQRSAVIAALEAELKAATDKQVQLDAADAVRQEGEAKKISADAEKALAGMRTERDAAMERLDTSQREMIQVEQQLAVLSAAVANTEVISHQLRDSMVAATEAEAVATKLLDAELVKTKALQERVANSETDVDSLKECLEGEAAECERLQTQLKQSRVELDCRSSVHLETSQGESKDYQKKLEALLSDRDSRIDTDSQLEHQSTVARKEAATYKEQLDTLTAKYEQQELRYLALITTAKNMERANGVLKAKLSAMKKKSRADPIQTGSQTSDKTQETPDRNQENRGSSASNQSNQDRSRRTKEGGGYIHGKQSW

pLDDT: mean 73.38, std 18.79, range [30.55, 97.88]